Protein AF-A0A972KMA2-F1 (afdb_monomer)

Radius of gyration: 27.12 Å; Cα contacts (8 Å, |Δi|>4): 1066; chains: 1; bounding box: 65×54×78 Å

Sequence (460 aa):
MKRIDVISYFPKLSRDVNIKPRPPWWWFVSDRQYLWPYKYGIQKWPVTVRIRIRDGKPVYLKTPDLAPLTAEIMFQGIFVEISDIEKPDKAFLRFKTFNMRNSQDFSLNYLPDSIQYSPGSTILYLVRLSELPLGKSTLNITIKDSDNKEIGSLPLPITTKKPAYLKVTVRDEKGELTSARVGVYSDGRFNYPPETLPLYPWDHKTAEGLNYDPTWPSKSKRVFYTRGTFKMAIRPGDVLLVIKKGIEYKRRKERFQIKAGETKKYPIQLERYFNLPKEGWYSADDHVHVYRDGKNNEDILEWAKAEDIHFASILQMGDITREYYLQYAWGDKGTYSQGDYFIRSGQENPRTHERGHILMINNARSHWDPSMYYVYEKALDLTHRDGGVNGYAHNGTIFKAERGLAIDAPLGKSDFIEVDANHMKALYDWWNLGFKQTVALGSDYPYAEWFGNRNFFVYV

Solvent-accessible surface area (backbone atoms only — not comparable to full-atom values): 25372 Å² total; per-residue (Å²): 135,83,88,82,82,85,80,80,87,69,83,78,74,76,92,80,69,95,68,74,86,77,72,89,80,76,82,76,80,88,58,99,83,79,84,54,61,35,74,47,27,36,76,63,87,55,68,70,39,43,36,31,46,55,96,74,30,72,42,65,76,52,84,78,82,70,78,69,45,50,19,74,33,49,34,41,66,38,31,40,34,40,24,59,54,95,78,69,92,63,67,48,82,44,82,46,82,47,84,46,62,63,104,67,85,67,88,68,88,89,68,79,82,50,48,80,43,55,90,92,38,34,40,33,31,46,38,36,42,24,46,42,69,75,40,79,49,72,47,66,51,30,31,19,39,82,85,68,45,76,48,43,68,45,81,41,77,43,43,27,37,56,33,14,34,44,35,41,39,34,19,36,75,87,68,46,76,30,31,26,38,36,30,80,44,38,70,26,25,61,54,77,32,89,54,45,39,72,45,71,79,50,101,36,63,48,64,83,84,72,88,47,61,91,85,55,97,50,92,47,62,51,42,37,40,29,75,18,50,43,55,33,62,40,66,52,40,63,35,40,41,35,41,34,36,35,81,49,28,56,66,45,75,46,77,48,76,44,51,66,64,38,72,47,77,45,82,41,72,41,49,63,79,57,63,50,62,85,72,35,30,38,33,29,20,67,31,29,48,38,59,36,78,68,79,55,50,64,57,54,46,44,49,28,51,11,23,55,26,28,34,35,27,32,18,24,35,41,47,72,87,51,77,41,35,56,61,74,41,35,37,77,76,21,44,51,74,62,88,83,31,36,35,32,33,23,29,34,41,50,48,42,76,70,43,10,40,24,39,34,42,51,24,59,56,92,71,81,50,60,94,48,47,88,50,51,67,60,48,38,51,52,25,47,73,48,72,18,50,31,22,31,37,66,30,30,56,48,43,39,12,50,58,31,45,70,53,35,44,84,70,66,53,43,48,28,35,23,36,47,102,90,43,52,62,52,60,52,54,37,46,75,73,70,44,83,58,42,84,42,24,38,14,42,16,80,80,67,32,40,78,50,73,30,55,41,72,47,79,107

Mean predicted aligned error: 10.11 Å

Secondary structure (DSSP, 8-state):
--------------S-----PPPGGGG----TTT--GGGGT--SPPPEEEEEEETTEEEESS---PPPEETT-SBEEEEEEEES-SS-S--EEEEEE-----SS----SSS-SEEE--TT-EEEEEEEE-SPPSEEEEEEEEEE-TTS-EEEEEEEEEEEEPPEEEEEEEE-TTS-B--EEEEEEBSBBPPPPTTBPP-SSSSSSS--SS---TT-S-TT---EEESSEEEEEE-SEEEEEEEE-TTTBPPEEEEEEE-TT-EEEEEEE--BS--SGGGTEEEEEEEE---B-SSSHHHHHHHHHHTT-SEEEEEEEE-SS-EES-BS--GGGG-EEETTEEEEEEEEEEEETTTEEEEEES-SS----GGGTT-HHHHHHHHHHTT-EEEESGGGTGGGHHHHHHHHTTTT---EEE-BTTB-HHHHHHHHTT--PEEE----BTTSS-TTTS-EEEE-

Nearest PDB structures (foldseek):
  6fwv-assembly1_A  TM=4.754E-01  e=7.289E-04  Bacillus anthracis
  4jcm-assembly1_A  TM=2.970E-01  e=2.854E-03  Evansella clarkii
  8p4g-assembly1_A  TM=1.725E-01  e=6.892E-02  Pyrobaculum aerophilum str. IM2
  7kpj-assembly2_F  TM=2.078E-01  e=1.229E+00  Mediterraneibacter gnavus
  6y92-assembly1_H  TM=1.933E-01  e=5.324E+00  Homo sapiens

Foldseek 3Di:
DDDDDDDDDDPPPDPDDPDDDDDDQPPPPPDPPDDDVLLFLAPDAFEEFEWEQDPLAIDTPDQDDGDAAAAQFAKDKYKYKYANDPDDPDEAEDEAEDEDDDPPDDDPPDDPLEDEDEHPHIYIYTYMYGRDDAAKDWDWHFYAYPVRHTSDIDIRIHHHFAFEKEKEFEAEQVRHGFKAKKDKGDRGHGDDFPQFFQDPPDRDSWDRDAPADPPPPGPNPIITMGSGITMTTDHFAWMWMWIDAADQWDIDTDIDGDHTHHYDYYYHYIDGPDDVVVVQKAKEAQAAEAADPPPCQVSVQSVCRNNSHLEYEHAWEDELVDIHSHQNAAAPVQWDDDPSHIYGYWYFPDDALAAAIKTKDRQRDDDDDSVCRVVVLVVLVNSVVSVIAMAGEDLCPGSNNVNNCVPCQVVVSHAAYADDPVRNVSVVVCVVVVRDHDYFHHQNPPPHYDHNPIIDIDGD

pLDDT: mean 82.2, std 20.33, range [21.17, 98.56]

Structure (mmCIF, N/CA/C/O backbone):
data_AF-A0A972KMA2-F1
#
_entry.id   AF-A0A972KMA2-F1
#
loop_
_atom_site.group_PDB
_atom_site.id
_atom_site.type_symbol
_atom_site.label_atom_id
_atom_site.label_alt_id
_atom_site.label_comp_id
_atom_site.label_asym_id
_atom_site.label_entity_id
_atom_site.label_seq_id
_atom_site.pdbx_PDB_ins_code
_atom_site.Cartn_x
_atom_site.Cartn_y
_atom_site.Cartn_z
_atom_site.occupancy
_atom_site.B_iso_or_equiv
_atom_site.auth_seq_id
_atom_site.auth_comp_id
_atom_site.auth_asym_id
_atom_site.auth_atom_id
_atom_site.pdbx_PDB_model_num
ATOM 1 N N . MET A 1 1 ? -19.893 36.586 -30.168 1.00 32.47 1 MET A N 1
ATOM 2 C CA . MET A 1 1 ? -19.210 35.281 -30.015 1.00 32.47 1 MET A CA 1
ATOM 3 C C . MET A 1 1 ? -19.181 34.951 -28.526 1.00 32.47 1 MET A C 1
ATOM 5 O O . MET A 1 1 ? -18.894 35.841 -27.738 1.00 32.47 1 MET A O 1
ATOM 9 N N . LYS A 1 2 ? -19.668 33.765 -28.146 1.00 22.78 2 LYS A N 1
ATOM 10 C CA . LYS A 1 2 ? -20.137 33.409 -26.793 1.00 22.78 2 LYS A CA 1
ATOM 11 C C . LYS A 1 2 ? -18.988 33.204 -25.792 1.00 22.78 2 LYS A C 1
ATOM 13 O O . LYS A 1 2 ? -17.989 32.580 -26.127 1.00 22.78 2 LYS A O 1
ATOM 18 N N . ARG A 1 3 ? -19.192 33.685 -24.558 1.00 21.72 3 ARG A N 1
ATOM 19 C CA . ARG A 1 3 ? -18.451 33.302 -23.343 1.00 21.72 3 ARG A CA 1
ATOM 20 C C . ARG A 1 3 ? -18.611 31.792 -23.128 1.00 21.72 3 ARG A C 1
ATOM 22 O O . ARG A 1 3 ? -19.736 31.299 -23.161 1.00 21.72 3 ARG A O 1
ATOM 29 N N . ILE A 1 4 ? -17.503 31.085 -22.934 1.00 23.50 4 ILE A N 1
ATOM 30 C CA . ILE A 1 4 ? -17.483 29.684 -22.506 1.00 23.50 4 ILE A CA 1
ATOM 31 C C . ILE A 1 4 ? -17.228 29.699 -20.998 1.00 23.50 4 ILE A C 1
ATOM 33 O O . ILE A 1 4 ? -16.155 30.104 -20.554 1.00 23.50 4 ILE A O 1
ATOM 37 N N . ASP A 1 5 ? -18.242 29.311 -20.228 1.00 21.17 5 ASP A N 1
ATOM 38 C CA . ASP A 1 5 ? -18.150 29.100 -18.787 1.00 21.17 5 ASP A CA 1
ATOM 39 C C . ASP A 1 5 ? -17.429 27.774 -18.502 1.00 21.17 5 ASP A C 1
ATOM 41 O O . ASP A 1 5 ? -17.803 26.718 -19.016 1.00 21.17 5 ASP A O 1
ATOM 45 N N . VAL A 1 6 ? -16.392 27.820 -17.663 1.00 23.08 6 VAL A N 1
ATOM 46 C CA . VAL A 1 6 ? -15.700 26.630 -17.153 1.00 23.08 6 VAL A CA 1
ATOM 47 C C . VAL A 1 6 ? -16.529 26.049 -16.006 1.00 23.08 6 VAL A C 1
ATOM 49 O O . VAL A 1 6 ? -16.551 26.582 -14.898 1.00 23.08 6 VAL A O 1
ATOM 52 N N . ILE A 1 7 ? -17.229 24.948 -16.280 1.00 21.59 7 ILE A N 1
ATOM 53 C CA . ILE A 1 7 ? -17.963 24.167 -15.281 1.00 21.59 7 ILE A CA 1
ATOM 54 C C . ILE A 1 7 ? -16.961 23.287 -14.526 1.00 21.59 7 ILE A C 1
ATOM 56 O O . ILE A 1 7 ? -16.463 22.295 -15.054 1.00 21.59 7 ILE A O 1
ATOM 60 N N . SER A 1 8 ? -16.686 23.628 -13.267 1.00 22.64 8 SER A N 1
ATOM 61 C CA . SER A 1 8 ? -16.032 22.727 -12.320 1.00 22.64 8 SER A CA 1
ATOM 62 C C . SER A 1 8 ? -17.039 21.675 -11.839 1.00 22.64 8 SER A C 1
ATOM 64 O O . SER A 1 8 ? -18.054 21.976 -11.208 1.00 22.64 8 SER A O 1
ATOM 66 N N . TYR A 1 9 ? -16.774 20.408 -12.160 1.00 21.67 9 TYR A N 1
ATOM 67 C CA . TYR A 1 9 ? -17.576 19.267 -11.720 1.00 21.67 9 TYR A CA 1
ATOM 68 C C . TYR A 1 9 ? -17.261 18.942 -10.247 1.00 21.67 9 TYR A C 1
ATOM 70 O O . TYR A 1 9 ? -16.491 18.041 -9.930 1.00 21.67 9 TYR A O 1
ATOM 78 N N . PHE A 1 10 ? -17.866 19.680 -9.316 1.00 24.36 10 PHE A N 1
ATOM 79 C CA . PHE A 1 10 ? -18.078 19.181 -7.956 1.00 24.36 10 PHE A CA 1
ATOM 80 C C . PHE A 1 10 ? -19.390 18.387 -7.949 1.00 24.36 10 PHE A C 1
ATOM 82 O O . PHE A 1 10 ? -20.443 18.977 -8.210 1.00 24.36 10 PHE A O 1
ATOM 89 N N . PRO A 1 11 ? -19.399 17.077 -7.638 1.00 26.25 11 PRO A N 1
ATOM 90 C CA . PRO A 1 11 ? -20.655 16.377 -7.432 1.00 26.25 11 PRO A CA 1
ATOM 91 C C . PRO A 1 11 ? -21.371 17.005 -6.231 1.00 26.25 11 PRO A C 1
ATOM 93 O O . PRO A 1 11 ? -20.932 16.896 -5.083 1.00 26.25 11 PRO A O 1
ATOM 96 N N . LYS A 1 12 ? -22.491 17.680 -6.519 1.00 23.27 12 LYS A N 1
ATOM 97 C CA . LYS A 1 12 ? -23.524 18.035 -5.547 1.00 23.27 12 LYS A CA 1
ATOM 98 C C . LYS A 1 12 ? -23.965 16.747 -4.853 1.00 23.27 12 LYS A C 1
ATOM 100 O O . LYS A 1 12 ? -24.784 15.998 -5.375 1.00 23.27 12 LYS A O 1
ATOM 105 N N . LEU A 1 13 ? -23.422 16.495 -3.665 1.00 26.23 13 LEU A N 1
ATOM 106 C CA . LEU A 1 13 ? -24.046 15.603 -2.699 1.00 26.23 13 LEU A CA 1
ATOM 107 C C . LEU A 1 13 ? -25.439 16.166 -2.402 1.00 26.23 13 LEU A C 1
ATOM 109 O O . LEU A 1 13 ? -25.578 17.304 -1.950 1.00 26.23 13 LEU A O 1
ATOM 113 N N . SER A 1 14 ? -26.449 15.365 -2.726 1.00 25.58 14 SER A N 1
ATOM 114 C CA . SER A 1 14 ? -27.862 15.605 -2.466 1.00 25.58 14 SER A CA 1
ATOM 115 C C . SER A 1 14 ? -28.071 16.149 -1.052 1.00 25.58 14 SER A C 1
ATOM 117 O O . SER A 1 14 ? -27.763 15.491 -0.053 1.00 25.58 14 SER A O 1
ATOM 119 N N . ARG A 1 15 ? -28.606 17.369 -0.981 1.00 25.70 15 ARG A N 1
ATOM 120 C CA . ARG A 1 15 ? -29.249 17.912 0.212 1.00 25.70 15 ARG A CA 1
ATOM 121 C C . ARG A 1 15 ? -30.526 17.108 0.439 1.00 25.70 15 ARG A C 1
ATOM 123 O O . ARG A 1 15 ? -31.538 17.499 -0.101 1.00 25.70 15 ARG A O 1
ATOM 130 N N . ASP A 1 16 ? -30.433 15.986 1.146 1.00 23.50 16 ASP A N 1
ATOM 131 C CA . ASP A 1 16 ? -31.574 15.305 1.787 1.00 23.50 16 ASP A CA 1
ATOM 132 C C . ASP A 1 16 ? -31.077 14.267 2.804 1.00 23.50 16 ASP A C 1
ATOM 134 O O . ASP A 1 16 ? -31.491 13.112 2.857 1.00 23.50 16 ASP A O 1
ATOM 138 N N . VAL A 1 17 ? -30.146 14.688 3.659 1.00 23.38 17 VAL A N 1
ATOM 139 C CA . VAL A 1 17 ? -29.932 14.011 4.938 1.00 23.38 17 VAL A CA 1
ATOM 140 C C . VAL A 1 17 ? -30.152 15.059 6.005 1.00 23.38 17 VAL A C 1
ATOM 142 O O . VAL A 1 17 ? -29.395 16.025 6.106 1.00 23.38 17 VAL A O 1
ATOM 145 N N . ASN A 1 18 ? -31.213 14.869 6.780 1.00 23.55 18 ASN A N 1
ATOM 146 C CA . ASN A 1 18 ? -31.561 15.679 7.935 1.00 23.55 18 ASN A CA 1
ATOM 147 C C . ASN A 1 18 ? -30.501 15.445 9.032 1.00 23.55 18 ASN A C 1
ATOM 149 O O . ASN A 1 18 ? -30.676 14.659 9.962 1.00 23.55 18 ASN A O 1
ATOM 153 N N . ILE A 1 19 ? -29.319 16.040 8.853 1.00 25.19 19 ILE A N 1
ATOM 154 C CA . ILE A 1 19 ? -28.221 16.002 9.814 1.00 25.19 19 ILE A CA 1
ATOM 155 C C . ILE A 1 19 ? -28.487 17.137 10.801 1.00 25.19 19 ILE A C 1
ATOM 157 O O . ILE A 1 19 ? -28.354 18.308 10.451 1.00 25.19 19 ILE A O 1
ATOM 161 N N . LYS A 1 20 ? -28.855 16.775 12.037 1.00 27.77 20 LYS A N 1
ATOM 162 C CA . LYS A 1 20 ? -28.908 17.690 13.190 1.00 27.77 20 LYS A CA 1
ATOM 163 C C . LYS A 1 20 ? -27.676 18.617 13.211 1.00 27.77 20 LYS A C 1
ATOM 165 O O . LYS A 1 20 ? -26.584 18.160 12.857 1.00 27.77 20 LYS A O 1
ATOM 170 N N . PRO A 1 21 ? -27.814 19.884 13.643 1.00 27.30 21 PRO A N 1
ATOM 171 C CA . PRO A 1 21 ? -26.730 20.860 13.587 1.00 27.30 21 PRO A CA 1
ATOM 172 C C . PRO A 1 21 ? -25.484 20.331 14.303 1.00 27.30 21 PRO A C 1
ATOM 174 O O . PRO A 1 21 ? -25.545 19.855 15.439 1.00 27.30 21 PRO A O 1
ATOM 177 N N . ARG A 1 22 ? -24.349 20.362 13.598 1.00 36.53 22 ARG A N 1
ATOM 178 C CA . ARG A 1 22 ? -23.050 19.955 14.142 1.00 36.53 22 ARG A CA 1
ATOM 179 C C . ARG A 1 22 ? -22.590 20.996 15.168 1.00 36.53 22 ARG A C 1
ATOM 181 O O . ARG A 1 22 ? -22.762 22.187 14.914 1.00 36.53 22 ARG A O 1
ATOM 188 N N . PRO A 1 23 ? -22.009 20.578 16.303 1.00 37.09 23 PRO A N 1
ATOM 189 C CA . PRO A 1 23 ? -21.672 21.509 17.365 1.00 37.09 23 PRO A CA 1
ATOM 190 C C . PRO A 1 23 ? -20.487 22.435 16.995 1.00 37.09 23 PRO A C 1
ATOM 192 O O . PRO A 1 23 ? -19.620 22.037 16.212 1.00 37.09 23 PRO A O 1
ATOM 195 N N . PRO A 1 24 ? -20.422 23.660 17.560 1.00 32.16 24 PRO A N 1
ATOM 196 C CA . PRO A 1 24 ? -19.585 24.769 17.064 1.00 32.16 24 PRO A CA 1
ATOM 197 C C . PRO A 1 24 ? -18.062 24.608 17.226 1.00 32.16 24 PRO A C 1
ATOM 199 O O . PRO A 1 24 ? -17.296 25.383 16.663 1.00 32.16 24 PRO A O 1
ATOM 202 N N . TRP A 1 25 ? -17.592 23.603 17.966 1.00 43.41 25 TRP A N 1
ATOM 203 C CA . TRP A 1 25 ? -16.174 23.406 18.310 1.00 43.41 25 TRP A CA 1
ATOM 204 C C . TRP A 1 25 ? -15.320 22.767 17.194 1.00 43.41 25 TRP A C 1
ATOM 206 O O . TRP A 1 25 ? -14.135 22.508 17.387 1.00 43.41 25 TRP A O 1
ATOM 216 N N . TRP A 1 26 ? -15.894 22.518 16.013 1.00 35.78 26 TRP A N 1
ATOM 217 C CA . TRP A 1 26 ? -15.247 21.800 14.902 1.00 35.78 26 TRP A CA 1
ATOM 218 C C . TRP A 1 26 ? -14.162 22.583 14.138 1.00 35.78 26 TRP A C 1
ATOM 220 O O . TRP A 1 26 ? -13.423 21.982 13.363 1.00 35.78 26 TRP A O 1
ATOM 230 N N . TRP A 1 27 ? -14.053 23.900 14.329 1.00 30.42 27 TRP A N 1
ATOM 231 C CA . TRP A 1 27 ? -13.229 24.765 13.471 1.00 30.42 27 TRP A CA 1
ATOM 232 C C . TRP A 1 27 ? -11.763 24.945 13.908 1.00 30.42 27 TRP A C 1
ATOM 234 O O . TRP A 1 27 ? -10.979 25.468 13.125 1.00 30.42 27 TRP A O 1
ATOM 244 N N . PHE A 1 28 ? -11.353 24.487 15.098 1.00 32.34 28 PHE A N 1
ATOM 245 C CA . PHE A 1 28 ? -10.064 24.889 15.700 1.00 32.34 28 PHE A CA 1
ATOM 246 C C . PHE A 1 28 ? -9.027 23.773 15.928 1.00 32.34 28 PHE A C 1
ATOM 248 O O . PHE A 1 28 ? -8.130 23.926 16.749 1.00 32.34 28 PHE A O 1
ATOM 255 N N . VAL A 1 29 ? -9.078 22.662 15.185 1.00 34.88 29 VAL A N 1
ATOM 256 C CA . VAL A 1 29 ? -8.007 21.640 15.220 1.00 34.88 29 VAL A CA 1
ATOM 257 C C . VAL A 1 29 ? -7.116 21.786 13.981 1.00 34.88 29 VAL A C 1
ATOM 259 O O . VAL A 1 29 ? -7.120 20.944 13.084 1.00 34.88 29 VAL A O 1
ATOM 262 N N . SER A 1 30 ? -6.382 22.898 13.901 1.00 28.98 30 SER A N 1
ATOM 263 C CA . SER A 1 30 ? -5.338 23.125 12.898 1.00 28.98 30 SER A CA 1
ATOM 264 C C . SER A 1 30 ? -3.979 22.678 13.439 1.00 28.98 30 SER A C 1
ATOM 266 O O . SER A 1 30 ? -3.132 23.498 13.762 1.00 28.98 30 SER A O 1
ATOM 268 N N . ASP A 1 31 ? -3.785 21.364 13.535 1.00 31.36 31 ASP A N 1
ATOM 269 C CA . ASP A 1 31 ? -2.450 20.767 13.504 1.00 31.36 31 ASP A CA 1
ATOM 270 C C . ASP A 1 31 ? -2.550 19.391 12.837 1.00 31.36 31 ASP A C 1
ATOM 272 O O . ASP A 1 31 ? -3.192 18.459 13.333 1.00 31.36 31 ASP A O 1
ATOM 276 N N . ARG A 1 32 ? -2.012 19.302 11.617 1.00 36.03 32 ARG A N 1
ATOM 277 C CA . ARG A 1 32 ? -2.396 18.314 10.590 1.00 36.03 32 ARG A CA 1
ATOM 278 C C . ARG A 1 32 ? -1.996 16.860 10.880 1.00 36.03 32 ARG A C 1
ATOM 280 O O . ARG A 1 32 ? -2.303 16.002 10.059 1.00 36.03 32 ARG A O 1
ATOM 287 N N . GLN A 1 33 ? -1.359 16.538 12.008 1.00 36.53 33 GLN A N 1
ATOM 288 C CA . GLN A 1 33 ? -0.785 15.198 12.213 1.00 36.53 33 GLN A CA 1
ATOM 289 C C . GLN A 1 33 ? -1.433 14.335 13.306 1.00 36.53 33 GLN A C 1
ATOM 291 O O . GLN A 1 33 ? -1.335 13.107 13.221 1.00 36.53 33 GLN A O 1
ATOM 296 N N . TYR A 1 34 ? -2.168 14.898 14.271 1.00 37.00 34 TYR A N 1
ATOM 297 C CA . TYR A 1 34 ? -2.485 14.124 15.481 1.00 37.00 34 TYR A CA 1
ATOM 298 C C . TYR A 1 34 ? -3.952 13.694 15.685 1.00 37.00 34 TYR A C 1
ATOM 300 O O . TYR A 1 34 ? -4.187 12.692 16.360 1.00 37.00 34 TYR A O 1
ATOM 308 N N . LEU A 1 35 ? -4.969 14.352 15.117 1.00 48.91 35 LEU A N 1
ATOM 309 C CA . LEU A 1 35 ? -6.261 14.388 15.831 1.00 48.91 35 LEU A CA 1
ATOM 310 C C . LEU A 1 35 ? -7.518 14.169 14.975 1.00 48.91 35 LEU A C 1
ATOM 312 O O . LEU A 1 35 ? -8.461 14.951 15.042 1.00 48.91 35 LEU A O 1
ATOM 316 N N . TRP A 1 36 ? -7.580 13.084 14.194 1.00 57.16 36 TRP A N 1
ATOM 317 C CA . TRP A 1 36 ? -8.827 12.691 13.517 1.00 57.16 36 TRP A CA 1
ATOM 318 C C . TRP A 1 36 ? -9.355 11.350 14.061 1.00 57.16 36 TRP A C 1
ATOM 320 O O . TRP A 1 36 ? -8.727 10.321 13.818 1.00 57.16 36 TRP A O 1
ATOM 330 N N . PRO A 1 37 ? -10.524 11.305 14.739 1.00 54.78 37 PRO A N 1
ATOM 331 C CA . PRO A 1 37 ? -11.154 10.063 15.222 1.00 54.78 37 PRO A CA 1
ATOM 332 C C . PRO A 1 37 ? -11.322 9.014 14.115 1.00 54.78 37 PRO A C 1
ATOM 334 O O . PRO A 1 37 ? -11.179 7.815 14.342 1.00 54.78 37 PRO A O 1
ATOM 337 N N . TYR A 1 38 ? -11.535 9.479 12.883 1.00 57.91 38 TYR A N 1
ATOM 338 C CA . TYR A 1 38 ? -11.637 8.647 11.687 1.00 57.91 38 TYR A CA 1
ATOM 339 C C . TYR A 1 38 ? -10.332 7.906 11.337 1.00 57.91 38 TYR A C 1
ATOM 341 O O . TYR A 1 38 ? -10.396 6.798 10.803 1.00 57.91 38 TYR A O 1
ATOM 349 N N . LYS A 1 39 ? -9.150 8.450 11.682 1.00 56.03 39 LYS A N 1
ATOM 350 C CA . LYS A 1 39 ? -7.858 7.733 11.582 1.00 56.03 39 LYS A CA 1
ATOM 351 C C . LYS A 1 39 ? -7.852 6.494 12.485 1.00 56.03 39 LYS A C 1
ATOM 353 O O . LYS A 1 39 ? -7.236 5.481 12.165 1.00 56.03 39 LYS A O 1
ATOM 358 N N . TYR A 1 40 ? -8.615 6.543 13.573 1.00 58.62 40 TYR A N 1
ATOM 359 C CA . TYR A 1 40 ? -8.813 5.448 14.520 1.00 58.62 40 TYR A CA 1
ATOM 360 C C . TYR A 1 40 ? -10.076 4.628 14.227 1.00 58.62 40 TYR A C 1
ATOM 362 O O . TYR A 1 40 ? -10.557 3.916 15.101 1.00 58.62 40 TYR A O 1
ATOM 370 N N . GLY A 1 41 ? -10.632 4.730 13.014 1.00 59.38 41 GLY A N 1
ATOM 371 C CA . GLY A 1 41 ? -11.811 3.970 12.598 1.00 59.38 41 GLY A CA 1
ATOM 372 C C . GLY A 1 41 ? -13.105 4.354 13.323 1.00 59.38 41 GLY A C 1
ATOM 373 O O . GLY A 1 41 ? -14.131 3.729 13.092 1.00 59.38 41 GLY A O 1
ATOM 374 N N . ILE A 1 42 ? -13.103 5.392 14.164 1.00 65.50 42 ILE A N 1
ATOM 375 C CA . ILE A 1 42 ? -14.306 5.870 14.854 1.00 65.50 42 ILE A CA 1
ATOM 376 C C . ILE A 1 42 ? -15.204 6.544 13.813 1.00 65.50 42 ILE A C 1
ATOM 378 O O . ILE A 1 42 ? -14.855 7.589 13.258 1.00 65.50 42 ILE A O 1
ATOM 382 N N . GLN A 1 43 ? -16.346 5.923 13.520 1.00 56.91 43 GLN A N 1
ATOM 383 C CA . GLN A 1 43 ? -17.333 6.441 12.568 1.00 56.91 43 GLN A CA 1
ATOM 384 C C . GLN A 1 43 ? -18.496 7.123 13.283 1.00 56.91 43 GLN A C 1
ATOM 386 O O . GLN A 1 43 ? -19.088 8.054 12.734 1.00 56.91 43 GLN A O 1
ATOM 391 N N . LYS A 1 44 ? -18.814 6.671 14.501 1.00 64.62 44 LYS A N 1
ATOM 392 C CA . LYS A 1 44 ? -19.835 7.252 15.372 1.00 64.62 44 LYS A CA 1
ATOM 393 C C . LYS A 1 44 ? -19.135 7.848 16.592 1.00 64.62 44 LYS A C 1
ATOM 395 O O . LYS A 1 44 ? -18.268 7.227 17.195 1.00 64.62 44 LYS A O 1
ATOM 400 N N . TRP A 1 45 ? -19.479 9.087 16.932 1.00 61.44 45 TRP A N 1
ATOM 401 C CA . TRP A 1 45 ? -18.871 9.754 18.081 1.00 61.44 45 TRP A CA 1
ATOM 402 C C . TRP A 1 45 ? -19.267 9.044 19.382 1.00 61.44 45 TRP A C 1
ATOM 404 O O . TRP A 1 45 ? -20.449 8.736 19.557 1.00 61.44 45 TRP A O 1
ATOM 414 N N . PRO A 1 46 ? -18.307 8.775 20.284 1.00 66.31 46 PRO A N 1
ATOM 415 C CA . PRO A 1 46 ? -18.592 8.040 21.501 1.00 66.31 46 PRO A CA 1
ATOM 416 C C . PRO A 1 46 ? -19.375 8.891 22.501 1.00 66.31 46 PRO A C 1
ATOM 418 O O . PRO A 1 46 ? -19.375 10.122 22.441 1.00 66.31 46 PRO A O 1
ATOM 421 N N . VAL A 1 47 ? -20.025 8.213 23.446 1.00 70.44 47 VAL A N 1
ATOM 422 C CA . VAL A 1 47 ? -20.708 8.851 24.576 1.00 70.44 47 VAL A CA 1
ATOM 423 C C . VAL A 1 47 ? -19.705 9.696 25.371 1.00 70.44 47 VAL A C 1
ATOM 425 O O . VAL A 1 47 ? -18.567 9.278 25.602 1.00 70.44 47 VAL A O 1
ATOM 428 N N . THR A 1 48 ? -20.133 10.890 25.784 1.00 82.12 48 THR A N 1
ATOM 429 C CA . THR A 1 48 ? -19.351 11.782 26.644 1.00 82.12 48 THR A CA 1
ATOM 430 C C . THR A 1 48 ? -19.704 11.541 28.106 1.00 82.12 48 THR A C 1
ATOM 432 O O . THR A 1 48 ? -20.808 11.859 28.550 1.00 82.12 48 THR A O 1
ATOM 435 N N . VAL A 1 49 ? -18.748 11.011 28.860 1.00 86.25 49 VAL A N 1
ATOM 436 C CA . VAL A 1 49 ? -18.749 10.986 30.323 1.00 86.25 49 VAL A CA 1
ATOM 437 C C . VAL A 1 49 ? -18.428 12.393 30.809 1.00 86.25 49 VAL A C 1
ATOM 439 O O . VAL A 1 49 ? -17.408 12.959 30.425 1.00 86.25 49 VAL A O 1
ATOM 442 N N . ARG A 1 50 ? -19.303 12.982 31.626 1.00 89.81 50 ARG A N 1
ATOM 443 C CA . ARG A 1 50 ? -19.118 14.344 32.140 1.00 89.81 50 ARG A CA 1
ATOM 444 C C . ARG A 1 50 ? -18.815 14.315 33.625 1.00 89.81 50 ARG A C 1
ATOM 446 O O . ARG A 1 50 ? -19.619 13.820 34.415 1.00 89.81 50 ARG A O 1
ATOM 453 N N . ILE A 1 51 ? -17.675 14.880 33.979 1.00 91.25 51 ILE A N 1
ATOM 454 C CA . ILE A 1 51 ? -17.179 15.024 35.338 1.00 91.25 51 ILE A CA 1
ATOM 455 C C . ILE A 1 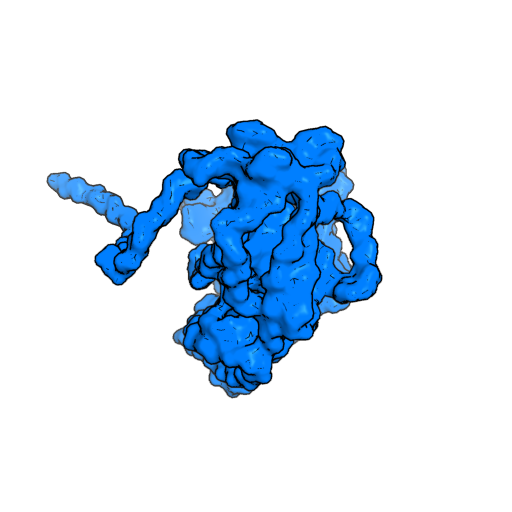51 ? -17.196 16.516 35.678 1.00 91.25 51 ILE A C 1
ATOM 457 O O . ILE A 1 51 ? -16.834 17.366 34.855 1.00 91.25 51 ILE A O 1
ATOM 461 N N . ARG A 1 52 ? -17.670 16.836 36.880 1.00 92.06 52 ARG A N 1
ATOM 462 C CA . ARG A 1 52 ? -17.611 18.172 37.461 1.00 92.06 52 ARG A CA 1
ATOM 463 C C . ARG A 1 52 ? -16.715 18.180 38.684 1.00 92.06 52 ARG A C 1
ATOM 465 O O . ARG A 1 52 ? -16.736 17.220 39.445 1.00 92.06 52 ARG A O 1
ATOM 472 N N . ILE A 1 53 ? -15.950 19.248 38.872 1.00 90.75 53 ILE A N 1
ATOM 473 C CA . ILE A 1 53 ? -15.228 19.479 40.123 1.00 90.75 53 ILE A CA 1
ATOM 474 C C . ILE A 1 53 ? -16.112 20.346 41.018 1.00 90.75 53 ILE A C 1
ATOM 476 O O . ILE A 1 53 ? -16.452 21.466 40.650 1.00 90.75 53 ILE A O 1
ATOM 480 N N . ARG A 1 54 ? -16.525 19.809 42.168 1.00 88.88 54 ARG A N 1
ATOM 481 C CA . ARG A 1 54 ? -17.318 20.509 43.188 1.00 88.88 54 ARG A CA 1
ATOM 482 C C . ARG A 1 54 ? -16.596 20.392 44.520 1.00 88.88 54 ARG A C 1
ATOM 484 O O . ARG A 1 54 ? -16.206 19.291 44.898 1.00 88.88 54 ARG A O 1
ATOM 491 N N . ASP A 1 55 ? -16.359 21.520 45.181 1.00 87.44 55 ASP A N 1
ATOM 492 C CA . ASP A 1 55 ? -15.622 21.588 46.452 1.00 87.44 55 ASP A CA 1
ATOM 493 C C . ASP A 1 55 ? -14.269 20.852 46.402 1.00 87.44 55 ASP A C 1
ATOM 495 O O . ASP A 1 55 ? -13.894 20.103 47.305 1.00 87.44 55 ASP A O 1
ATOM 499 N N . GLY A 1 56 ? -13.553 21.008 45.282 1.00 84.56 56 GLY A N 1
ATOM 500 C CA . GLY A 1 56 ? -12.257 20.365 45.043 1.00 84.56 56 GLY A CA 1
ATOM 501 C C . GLY A 1 56 ? -12.317 18.857 44.773 1.00 84.56 56 GLY A C 1
ATOM 502 O O . GLY A 1 56 ? -11.266 18.234 44.655 1.00 84.56 56 GLY A O 1
ATOM 503 N N . LYS A 1 57 ? -13.509 18.259 44.650 1.00 89.56 57 LYS A N 1
ATOM 504 C CA . LYS A 1 57 ? -13.690 16.822 44.407 1.00 89.56 57 LYS A CA 1
ATOM 505 C C . LYS A 1 57 ? -14.366 16.549 43.064 1.00 89.56 57 LYS A C 1
ATOM 507 O O . LYS A 1 57 ? -15.318 17.243 42.699 1.00 89.56 57 LYS A O 1
ATOM 512 N N . PRO A 1 58 ? -13.926 15.521 42.322 1.00 92.19 58 PRO A N 1
ATOM 513 C CA . PRO A 1 58 ? -14.593 15.123 41.098 1.00 92.19 58 PRO A CA 1
ATOM 514 C C . PRO A 1 58 ? -15.891 14.368 41.394 1.00 92.19 58 PRO A C 1
ATOM 516 O O . PRO A 1 58 ? -15.925 13.450 42.209 1.00 92.19 58 PRO A O 1
ATOM 519 N N . VAL A 1 59 ? -16.955 14.720 40.679 1.00 92.56 59 VAL A N 1
ATOM 520 C CA . VAL A 1 59 ? -18.255 14.044 40.712 1.00 92.56 59 VAL A CA 1
ATOM 521 C C . VAL A 1 59 ? -18.794 13.878 39.297 1.00 92.56 59 VAL A C 1
ATOM 523 O O . VAL A 1 59 ? -18.597 14.734 38.435 1.00 92.56 59 VAL A O 1
ATOM 526 N N . TYR A 1 60 ? -19.501 12.785 39.025 1.00 91.75 60 TYR A N 1
ATOM 527 C CA . TYR A 1 60 ? -20.202 12.660 37.750 1.00 91.75 60 TYR A CA 1
ATOM 528 C C . TYR A 1 60 ? -21.376 13.637 37.692 1.00 91.75 60 TYR A C 1
ATOM 530 O O . TYR A 1 60 ? -22.198 13.678 38.603 1.00 91.75 60 TYR A O 1
ATOM 538 N N . LEU A 1 61 ? -21.499 14.377 36.587 1.00 87.56 61 LEU A N 1
ATOM 539 C CA . LEU A 1 61 ? -22.674 15.221 36.345 1.00 87.56 61 LEU A CA 1
ATOM 540 C C . LEU A 1 61 ? -23.945 14.369 36.193 1.00 87.56 61 LEU A C 1
ATOM 542 O O . LEU A 1 61 ? -25.033 14.764 36.599 1.00 87.56 61 LEU A O 1
ATOM 546 N N . LYS A 1 62 ? -23.792 13.190 35.587 1.00 86.69 62 LYS A N 1
ATOM 547 C CA . LYS A 1 62 ? -24.796 12.130 35.497 1.00 86.69 62 LYS A CA 1
ATOM 548 C C . LYS A 1 62 ? -24.066 10.795 35.526 1.00 86.69 62 LYS A C 1
ATOM 550 O O . LYS A 1 62 ? -22.997 10.691 34.923 1.00 86.69 62 LYS A O 1
ATOM 555 N N . THR A 1 63 ? -24.657 9.786 36.164 1.00 83.38 63 THR A N 1
ATOM 556 C CA . THR A 1 63 ? -24.149 8.411 36.124 1.00 83.38 63 THR A CA 1
ATOM 557 C C . THR A 1 63 ? -23.827 8.008 34.681 1.00 83.38 63 THR A C 1
ATOM 559 O O . THR A 1 63 ? -24.704 8.131 33.817 1.00 83.38 63 THR A O 1
ATOM 562 N N . PRO A 1 64 ? -22.588 7.570 34.394 1.00 83.38 64 PRO A N 1
ATOM 563 C CA . PRO A 1 64 ? -22.205 7.156 33.054 1.00 83.38 64 PRO A CA 1
ATOM 564 C C . PRO A 1 64 ? -23.053 5.972 32.586 1.00 83.38 64 PRO A C 1
ATOM 566 O O . PRO A 1 64 ? -23.099 4.940 33.249 1.00 83.38 64 PRO A O 1
ATOM 569 N N . ASP A 1 65 ? -23.691 6.118 31.428 1.00 80.38 65 ASP A N 1
ATOM 570 C CA . ASP A 1 65 ? -24.410 5.042 30.742 1.00 80.38 65 ASP A CA 1
ATOM 571 C C . ASP A 1 65 ? -23.719 4.786 29.402 1.00 80.38 65 ASP A C 1
ATOM 573 O O . ASP A 1 65 ? -23.985 5.434 28.385 1.00 80.38 65 ASP A O 1
ATOM 577 N N . LEU A 1 66 ? -22.704 3.924 29.445 1.00 80.06 66 LEU A N 1
ATOM 578 C CA . LEU A 1 66 ? -21.895 3.593 28.283 1.00 80.06 66 LEU A CA 1
ATOM 579 C C . LEU A 1 66 ? -22.521 2.426 27.530 1.00 80.06 66 LEU A C 1
ATOM 581 O O . LEU A 1 66 ? -22.736 1.347 28.084 1.00 80.06 66 LEU A O 1
ATOM 585 N N . ALA A 1 67 ? -22.718 2.611 26.224 1.00 78.94 67 ALA A N 1
ATOM 586 C CA . ALA A 1 67 ? -23.021 1.494 25.344 1.00 78.94 67 ALA A CA 1
ATOM 587 C C . ALA A 1 67 ? -21.916 0.423 25.463 1.00 78.94 67 ALA A C 1
ATOM 589 O O . ALA A 1 67 ? -20.736 0.783 25.537 1.00 78.94 67 ALA A O 1
ATOM 590 N N . PRO A 1 68 ? -22.260 -0.879 25.436 1.00 82.31 68 PRO A N 1
ATOM 591 C CA . PRO A 1 68 ? -21.265 -1.929 25.572 1.00 82.31 68 PRO A CA 1
ATOM 592 C C . PRO A 1 68 ? -20.145 -1.812 24.531 1.00 82.31 68 PRO A C 1
ATOM 594 O O . PRO A 1 68 ? -20.401 -1.706 23.325 1.00 82.31 68 PRO A O 1
ATOM 597 N N . LEU A 1 69 ? -18.904 -1.855 25.009 1.00 84.25 69 LEU A N 1
ATOM 598 C CA . LEU A 1 69 ? -17.705 -1.941 24.182 1.00 84.25 69 LEU A CA 1
ATOM 599 C C . LEU A 1 69 ? -17.531 -3.376 23.668 1.00 84.25 69 LEU A C 1
ATOM 601 O O . LEU A 1 69 ? -18.322 -4.272 23.964 1.00 84.25 69 LEU A O 1
ATOM 605 N N . THR A 1 70 ? -16.502 -3.614 22.867 1.00 85.25 70 THR A N 1
ATOM 606 C CA . THR A 1 70 ? -16.204 -4.942 22.313 1.00 85.25 70 THR A CA 1
ATOM 607 C C . THR A 1 70 ? -14.839 -5.420 22.782 1.00 85.25 70 THR A C 1
ATOM 609 O O . THR A 1 70 ? -13.871 -4.667 22.711 1.00 85.25 70 THR A O 1
ATOM 612 N N . ALA A 1 71 ? -14.765 -6.653 23.275 1.00 81.69 71 ALA A N 1
ATOM 613 C CA . ALA A 1 71 ? -13.500 -7.270 23.659 1.00 81.69 71 ALA A CA 1
ATOM 614 C C . ALA A 1 71 ? -12.593 -7.492 22.432 1.00 81.69 71 ALA A C 1
ATOM 616 O O . ALA A 1 71 ? -13.084 -7.546 21.304 1.00 81.69 71 ALA A O 1
ATOM 617 N N . GLU A 1 72 ? -11.279 -7.615 22.647 1.00 75.50 72 GLU A N 1
ATOM 618 C CA . GLU A 1 72 ? -10.276 -7.968 21.612 1.00 75.50 72 GLU A CA 1
ATOM 619 C C . GLU A 1 72 ? -10.130 -6.969 20.441 1.00 75.50 72 GLU A C 1
ATOM 621 O O . GLU A 1 72 ? -9.375 -7.200 19.493 1.00 75.50 72 GLU A O 1
ATOM 626 N N . ILE A 1 73 ? -10.824 -5.830 20.489 1.00 76.50 73 ILE A N 1
ATOM 627 C CA . ILE A 1 73 ? -10.676 -4.769 19.494 1.00 76.50 73 ILE A CA 1
ATOM 628 C C . ILE A 1 73 ? -9.439 -3.941 19.826 1.00 76.50 73 ILE A C 1
ATOM 630 O O . ILE A 1 73 ? -9.234 -3.535 20.971 1.00 76.50 73 ILE A O 1
ATOM 634 N N . MET A 1 74 ? -8.645 -3.669 18.789 1.00 72.44 74 MET A N 1
ATOM 635 C CA . MET A 1 74 ? -7.386 -2.943 18.898 1.00 72.44 74 MET A CA 1
ATOM 636 C C . MET A 1 74 ? -7.596 -1.593 19.582 1.00 72.44 74 MET A C 1
ATOM 638 O O . MET A 1 74 ? -6.934 -1.334 20.573 1.00 72.44 74 MET A O 1
ATOM 642 N N . PHE A 1 75 ? -8.533 -0.759 19.104 1.00 73.50 75 PHE A N 1
ATOM 643 C CA . PHE A 1 75 ? -8.844 0.519 19.752 1.00 73.50 75 PHE A CA 1
ATOM 644 C C . PHE A 1 75 ? -10.321 0.918 19.664 1.00 73.50 75 PHE A C 1
ATOM 646 O O . PHE A 1 75 ? -10.944 0.854 18.601 1.00 73.50 75 PHE A O 1
ATOM 653 N N . GLN A 1 76 ? -10.844 1.413 20.784 1.00 76.88 76 GLN A N 1
ATOM 654 C CA . GLN A 1 76 ? -12.156 2.045 20.951 1.00 76.88 76 GLN A CA 1
ATOM 655 C C . GLN A 1 76 ? -11.994 3.357 21.735 1.00 76.88 76 GLN A C 1
ATOM 657 O O . GLN A 1 76 ? -10.969 3.563 22.382 1.00 76.88 76 GLN A O 1
ATOM 662 N N . GLY A 1 77 ? -12.965 4.269 21.646 1.00 75.69 77 GLY A N 1
ATOM 663 C CA . GLY A 1 77 ? -12.872 5.597 22.260 1.00 75.69 77 GLY A CA 1
ATOM 664 C C . GLY A 1 77 ? -14.043 5.913 23.183 1.00 75.69 77 GLY A C 1
ATOM 665 O O . GLY A 1 77 ? -15.172 5.531 22.886 1.00 75.69 77 GLY A O 1
ATOM 666 N N . ILE A 1 78 ? -13.778 6.655 24.258 1.00 78.19 78 ILE A N 1
ATOM 667 C CA . ILE A 1 78 ? -14.775 7.326 25.105 1.00 78.19 78 ILE A CA 1
ATOM 668 C C . ILE A 1 78 ? -14.358 8.787 25.249 1.00 78.19 78 ILE A C 1
ATOM 670 O O . ILE A 1 78 ? -13.166 9.085 25.305 1.00 78.19 78 ILE A O 1
ATOM 674 N N . PHE A 1 79 ? -15.318 9.707 25.313 1.00 80.75 79 PHE A N 1
ATOM 675 C CA . PHE A 1 79 ? -15.013 11.079 25.699 1.00 80.75 79 PHE A CA 1
ATOM 676 C C . PHE A 1 79 ? -15.192 11.288 27.194 1.00 80.75 79 PHE A C 1
ATOM 678 O O . PHE A 1 79 ? -16.225 10.913 27.739 1.00 80.75 79 PHE A O 1
ATOM 685 N N . VAL A 1 80 ? -14.228 11.943 27.833 1.00 83.19 80 VAL A N 1
ATOM 686 C CA . VAL A 1 80 ? -14.332 12.402 29.219 1.00 83.19 80 VAL A CA 1
ATOM 687 C C . VAL A 1 80 ? -14.207 13.920 29.235 1.00 83.19 80 VAL A C 1
ATOM 689 O O . VAL A 1 80 ? -13.148 14.465 28.954 1.00 83.19 80 VAL A O 1
ATOM 692 N N . GLU A 1 81 ? -15.302 14.611 29.517 1.00 86.81 81 GLU A N 1
ATOM 693 C CA . GLU A 1 81 ? -15.323 16.057 29.737 1.00 86.81 81 GLU A CA 1
ATOM 694 C C . GLU A 1 81 ? -15.141 16.323 31.230 1.00 86.81 81 GLU A C 1
ATOM 696 O O . GLU A 1 81 ? -15.912 15.811 32.040 1.00 86.81 81 GLU A O 1
ATOM 701 N N . ILE A 1 82 ? -14.155 17.137 31.590 1.00 88.19 82 ILE A N 1
ATOM 702 C CA . ILE A 1 82 ? -13.918 17.597 32.956 1.00 88.19 82 ILE A CA 1
ATOM 703 C C . ILE A 1 82 ? -14.039 19.117 33.012 1.00 88.19 82 ILE A C 1
ATOM 705 O O . ILE A 1 82 ? -13.533 19.810 32.130 1.00 88.19 82 ILE A O 1
ATOM 709 N N . SER A 1 83 ? -14.753 19.630 34.012 1.00 88.56 83 SER A N 1
ATOM 710 C CA . SER A 1 83 ? -14.997 21.067 34.177 1.00 88.56 83 SER A CA 1
ATOM 711 C C . SER A 1 83 ? -15.346 21.406 35.623 1.00 88.56 83 SER A C 1
ATOM 713 O O . SER A 1 83 ? -16.041 20.637 36.276 1.00 88.56 83 SER A O 1
ATOM 715 N N . ASP A 1 84 ? -14.936 22.558 36.127 1.00 87.19 84 ASP A N 1
ATOM 716 C CA . ASP A 1 84 ? -15.505 23.188 37.329 1.00 87.19 84 ASP A CA 1
ATOM 717 C C . ASP A 1 84 ? -16.603 24.208 36.997 1.00 87.19 84 ASP A C 1
ATOM 719 O O . ASP A 1 84 ? -17.273 24.731 37.883 1.00 87.19 84 ASP A O 1
ATOM 723 N N . ILE A 1 85 ? -16.842 24.447 35.707 1.00 85.06 85 ILE A N 1
ATOM 724 C CA . ILE A 1 85 ? -17.846 25.378 35.207 1.00 85.06 85 ILE A CA 1
ATOM 725 C C . ILE A 1 85 ? -19.172 24.632 35.025 1.00 85.06 85 ILE A C 1
ATOM 727 O O . ILE A 1 85 ? -19.264 23.599 34.353 1.00 85.06 85 ILE A O 1
ATOM 731 N N . GLU A 1 86 ? -20.244 25.171 35.601 1.00 77.94 86 GLU A N 1
ATOM 732 C CA . GLU A 1 86 ? -21.560 24.528 35.567 1.00 77.94 86 GLU A CA 1
ATOM 733 C C . GLU A 1 86 ? -22.144 24.467 34.143 1.00 77.94 86 GLU A C 1
ATOM 735 O O . GLU A 1 86 ? -22.703 23.445 33.735 1.00 77.94 86 GLU A O 1
ATOM 740 N N . LYS A 1 87 ? -21.930 25.526 33.351 1.00 78.44 87 LYS A N 1
ATOM 741 C CA . LYS A 1 87 ? -22.331 25.637 31.940 1.00 78.44 87 LYS A CA 1
ATOM 742 C C . LYS A 1 87 ? -21.154 26.131 31.092 1.00 78.44 87 LYS A C 1
ATOM 744 O O . LYS A 1 87 ? -20.999 27.334 30.916 1.00 78.44 87 LYS A O 1
ATOM 749 N N . PRO A 1 88 ? -20.283 25.232 30.618 1.00 73.88 88 PRO A N 1
ATOM 750 C CA . PRO A 1 88 ? -19.109 25.640 29.865 1.00 73.88 88 PRO A CA 1
ATOM 751 C C . PRO A 1 88 ? -19.462 26.020 28.424 1.00 73.88 88 PRO A C 1
ATOM 753 O O . PRO A 1 88 ? -20.050 25.223 27.694 1.00 73.88 88 PRO A O 1
ATOM 756 N N . ASP A 1 89 ? -19.031 27.205 27.993 1.00 69.12 89 ASP A N 1
ATOM 757 C CA . ASP A 1 89 ? -19.250 27.690 26.622 1.00 69.12 89 ASP A CA 1
ATOM 758 C C . ASP A 1 89 ? -18.168 27.206 25.637 1.00 69.12 89 ASP A C 1
ATOM 760 O O . ASP A 1 89 ? -18.368 27.207 24.419 1.00 69.12 89 ASP A O 1
ATOM 764 N N . LYS A 1 90 ? -16.999 26.789 26.148 1.00 67.25 90 LYS A N 1
ATOM 765 C CA . LYS A 1 90 ? -15.840 26.318 25.369 1.00 67.25 90 LYS A CA 1
ATOM 766 C C . LYS A 1 90 ? -15.103 25.204 26.115 1.00 67.25 90 LYS A C 1
ATOM 768 O O . LYS A 1 90 ? -15.016 25.244 27.337 1.00 67.25 90 LYS A O 1
ATOM 773 N N . ALA A 1 91 ? -14.538 24.245 25.377 1.00 63.03 91 ALA A N 1
ATOM 774 C CA . ALA A 1 91 ? -13.724 23.156 25.918 1.00 63.03 91 ALA A CA 1
ATOM 775 C C . ALA A 1 91 ? -12.415 22.990 25.132 1.00 63.03 91 ALA A C 1
ATOM 777 O O . ALA A 1 91 ? -12.419 23.018 23.900 1.00 63.03 91 ALA A O 1
ATOM 778 N N . PHE A 1 92 ? -11.306 22.769 25.836 1.00 63.06 92 PHE A N 1
ATOM 779 C CA . PHE A 1 92 ? -10.015 22.426 25.246 1.00 63.06 92 PHE A CA 1
ATOM 780 C C . PHE A 1 92 ? -9.940 20.922 24.994 1.00 63.06 92 PHE A C 1
ATOM 782 O O . PHE A 1 92 ? -10.083 20.120 25.914 1.00 63.06 92 PHE A O 1
ATOM 789 N N . LEU A 1 93 ? -9.692 20.519 23.750 1.00 61.69 93 LEU A N 1
ATOM 790 C CA . LEU A 1 93 ? -9.571 19.108 23.400 1.00 61.69 93 LEU A CA 1
ATOM 791 C C . LEU A 1 93 ? -8.151 18.601 23.710 1.00 61.69 93 LEU A C 1
ATOM 793 O O . LEU A 1 93 ? -7.154 19.145 23.230 1.00 61.69 93 LEU A O 1
ATOM 797 N N . ARG A 1 94 ? -8.061 17.543 24.515 1.00 64.38 94 ARG A N 1
ATOM 798 C CA . ARG A 1 94 ? -6.842 16.795 24.833 1.00 64.38 94 ARG A CA 1
ATOM 799 C C . ARG A 1 94 ? -7.025 15.342 24.406 1.00 64.38 94 ARG A C 1
ATOM 801 O O . ARG A 1 94 ? -8.108 14.770 24.493 1.00 64.38 94 ARG A O 1
ATOM 808 N N . PHE A 1 95 ? -5.955 14.724 23.930 1.00 58.59 95 PHE A N 1
ATOM 809 C CA . PHE A 1 95 ? -5.978 13.331 23.496 1.00 58.59 95 PHE A CA 1
ATOM 810 C C . PHE A 1 95 ? -5.084 12.532 24.416 1.00 58.59 95 PHE A C 1
ATOM 812 O O . PHE A 1 95 ? -3.911 12.865 24.572 1.00 58.59 95 PHE A O 1
ATOM 819 N N . LYS A 1 96 ? -5.647 11.503 25.053 1.00 57.69 96 LYS A N 1
ATOM 820 C CA . LYS A 1 96 ? -4.913 10.710 26.031 1.00 57.69 96 LYS A CA 1
ATOM 821 C C . LYS A 1 96 ? -5.195 9.226 25.845 1.00 57.69 96 LYS A C 1
ATOM 823 O O . LYS A 1 96 ? -6.341 8.791 25.761 1.00 57.69 96 LYS A O 1
ATOM 828 N N . THR A 1 97 ? -4.123 8.452 25.727 1.00 51.97 97 THR A N 1
ATOM 829 C CA . THR A 1 97 ? -4.206 7.004 25.527 1.00 51.97 97 THR A CA 1
ATOM 830 C C . THR A 1 97 ? -4.142 6.300 26.871 1.00 51.97 97 THR A C 1
ATOM 832 O O . THR A 1 97 ? -3.268 6.617 27.668 1.00 51.97 97 THR A O 1
ATOM 835 N N . PHE A 1 98 ? -5.041 5.340 27.085 1.00 53.41 98 PHE A N 1
ATOM 836 C CA . PHE A 1 98 ? -5.009 4.429 28.222 1.00 53.41 98 PHE A CA 1
ATOM 837 C C . PHE A 1 98 ? -4.946 3.006 27.656 1.00 53.41 98 PHE A C 1
ATOM 839 O O . PHE A 1 98 ? -5.855 2.560 26.958 1.00 53.41 98 PHE A O 1
ATOM 846 N N . ASN A 1 99 ? -3.832 2.309 27.865 1.00 50.75 99 ASN A N 1
ATOM 847 C CA . ASN A 1 99 ? -3.662 0.949 27.362 1.00 50.75 99 ASN A CA 1
ATOM 848 C C . ASN A 1 99 ? -3.933 -0.030 28.505 1.00 50.75 99 ASN A C 1
ATOM 850 O O . ASN A 1 99 ? -3.229 0.003 29.506 1.00 50.75 99 ASN A O 1
ATOM 854 N N . MET A 1 100 ? -4.954 -0.874 28.372 1.00 53.44 100 MET A N 1
ATOM 855 C CA . MET A 1 100 ? -5.307 -1.856 29.394 1.00 53.44 100 MET A CA 1
ATOM 856 C C . MET A 1 100 ? -5.155 -3.269 28.837 1.00 53.44 100 MET A C 1
ATOM 858 O O . MET A 1 100 ? -6.053 -3.785 28.183 1.00 53.44 100 MET A O 1
ATOM 862 N N . ARG A 1 101 ? -4.017 -3.902 29.129 1.00 47.62 101 ARG A N 1
ATOM 863 C CA . ARG A 1 101 ? -3.795 -5.340 28.934 1.00 47.62 101 ARG A CA 1
ATOM 864 C C . ARG A 1 101 ? -3.997 -6.041 30.268 1.00 47.62 101 ARG A C 1
ATOM 866 O O . ARG A 1 101 ? -3.230 -5.759 31.172 1.00 47.62 101 ARG A O 1
ATOM 873 N N . ASN A 1 102 ? -4.964 -6.958 30.360 1.00 42.78 102 ASN A N 1
ATOM 874 C CA . ASN A 1 102 ? -5.252 -7.787 31.543 1.00 42.78 102 ASN A CA 1
ATOM 875 C C . ASN A 1 102 ? -5.543 -7.010 32.844 1.00 42.78 102 ASN A C 1
ATOM 877 O O . ASN A 1 102 ? -4.721 -6.286 33.384 1.00 42.78 102 ASN A O 1
ATOM 881 N N . SER A 1 103 ? -6.705 -7.248 33.450 1.00 45.84 103 SER A N 1
ATOM 882 C CA . SER A 1 103 ? -7.045 -6.754 34.792 1.00 45.84 103 SER A CA 1
ATOM 883 C C . SER A 1 103 ? -6.297 -7.474 35.931 1.00 45.84 103 SER A C 1
ATOM 885 O O . SER A 1 103 ? -6.866 -7.654 37.003 1.00 45.84 103 SER A O 1
ATOM 887 N N . GLN A 1 104 ? -5.055 -7.903 35.704 1.00 39.12 104 GLN A N 1
ATOM 888 C CA . GLN A 1 104 ? -4.094 -8.317 36.728 1.00 39.12 104 GLN A CA 1
ATOM 889 C C . GLN A 1 104 ? -2.701 -7.934 36.211 1.00 39.12 104 GLN A C 1
ATOM 891 O O . GLN A 1 104 ? -2.151 -8.636 35.371 1.00 39.12 104 GLN A O 1
ATOM 896 N N . ASP A 1 105 ? -2.230 -6.763 36.644 1.00 43.62 105 ASP A N 1
ATOM 897 C CA . ASP A 1 105 ? -0.891 -6.185 36.467 1.00 43.62 105 ASP A CA 1
ATOM 898 C C . ASP A 1 105 ? -0.180 -6.366 35.120 1.00 43.62 105 ASP A C 1
ATOM 900 O O . ASP A 1 105 ? 0.451 -7.387 34.877 1.00 43.62 105 ASP A O 1
ATOM 904 N N . PHE A 1 106 ? -0.106 -5.288 34.330 1.00 36.22 106 PHE A N 1
ATOM 905 C CA . PHE A 1 106 ? 1.105 -4.976 33.565 1.00 36.22 106 PHE A CA 1
ATOM 906 C C . PHE A 1 106 ? 1.343 -3.465 33.514 1.00 36.22 106 PHE A C 1
ATOM 908 O O . PHE A 1 106 ? 0.587 -2.699 32.917 1.00 36.22 106 PHE A O 1
ATOM 915 N N . SER A 1 107 ? 2.448 -3.064 34.135 1.00 31.16 107 SER A N 1
ATOM 916 C CA . SER A 1 107 ? 3.084 -1.765 34.006 1.00 31.16 107 SER A CA 1
ATOM 917 C C . SER A 1 107 ? 3.603 -1.574 32.579 1.00 31.16 107 SER A C 1
ATOM 919 O O . SER A 1 107 ? 4.544 -2.227 32.134 1.00 31.16 107 SER A O 1
ATOM 921 N N . LEU A 1 108 ? 3.024 -0.615 31.860 1.00 28.97 108 LEU A N 1
ATOM 922 C CA . LEU A 1 108 ? 3.776 0.133 30.862 1.00 28.97 108 LEU A CA 1
ATOM 923 C C . LEU A 1 108 ? 4.108 1.480 31.493 1.00 28.97 108 LEU A C 1
ATOM 925 O O . LEU A 1 108 ? 3.329 2.429 31.456 1.00 28.97 108 LEU A O 1
ATOM 929 N N . ASN A 1 109 ? 5.287 1.518 32.117 1.00 32.28 109 ASN A N 1
ATOM 930 C CA . ASN A 1 109 ? 5.983 2.757 32.428 1.00 32.28 109 ASN A CA 1
ATOM 931 C C . ASN A 1 109 ? 5.926 3.662 31.188 1.00 32.28 109 ASN A C 1
ATOM 933 O O . ASN A 1 109 ? 6.183 3.185 30.085 1.00 32.28 109 ASN A O 1
ATOM 937 N N . TYR A 1 110 ? 5.602 4.939 31.396 1.00 32.59 110 TYR A N 1
ATOM 938 C CA . TYR A 1 110 ? 5.309 5.976 30.394 1.00 32.59 110 TYR A CA 1
ATOM 939 C C . TYR A 1 110 ? 3.853 6.085 29.938 1.00 32.59 110 TYR A C 1
ATOM 941 O O . TYR A 1 110 ? 3.570 5.939 28.757 1.00 32.59 110 TYR A O 1
ATOM 949 N N . LEU A 1 111 ? 2.949 6.458 30.849 1.00 40.28 111 LEU A N 1
ATOM 950 C CA . LEU A 1 111 ? 1.909 7.489 30.664 1.00 40.28 111 LEU A CA 1
ATOM 951 C C . LEU A 1 111 ? 1.229 7.701 32.033 1.00 40.28 111 LEU A C 1
ATOM 953 O O . LEU A 1 111 ? 0.942 6.720 32.708 1.00 40.28 111 LEU A O 1
ATOM 957 N N . PRO A 1 112 ? 0.968 8.933 32.511 1.00 47.97 112 PRO A N 1
ATOM 958 C CA . PRO A 1 112 ? 0.274 9.083 33.783 1.00 47.97 112 PRO A CA 1
ATOM 959 C C . PRO A 1 112 ? -1.189 8.674 33.587 1.00 47.97 112 PRO A C 1
ATOM 961 O O . PRO A 1 112 ? -1.896 9.363 32.850 1.00 47.97 112 PRO A O 1
ATOM 964 N N . ASP A 1 113 ? -1.650 7.626 34.279 1.00 59.69 113 ASP A N 1
ATOM 965 C CA . ASP A 1 113 ? -3.034 7.094 34.305 1.00 59.69 113 ASP A CA 1
ATOM 966 C C . ASP A 1 113 ? -4.084 8.072 34.876 1.00 59.69 113 ASP A C 1
ATOM 968 O O . ASP A 1 113 ? -5.155 7.694 35.340 1.00 59.69 113 ASP A O 1
ATOM 972 N N . SER A 1 114 ? -3.789 9.368 34.854 1.00 69.38 114 SER A N 1
ATOM 973 C CA . SER A 1 114 ? -4.606 10.424 35.437 1.00 69.38 114 SER A CA 1
ATOM 974 C C . SER A 1 114 ? -4.993 11.471 34.411 1.00 69.38 114 SER A C 1
ATOM 976 O O . SER A 1 114 ? -4.210 11.851 33.547 1.00 69.38 114 SER A O 1
ATOM 978 N N . ILE A 1 115 ? -6.206 11.980 34.500 1.00 77.75 115 ILE A N 1
ATOM 979 C CA . ILE A 1 115 ? -6.673 13.102 33.699 1.00 77.75 115 ILE A CA 1
ATOM 980 C C . ILE A 1 115 ? -6.299 14.394 34.430 1.00 77.75 115 ILE A C 1
ATOM 982 O O . ILE A 1 115 ? -6.540 14.508 35.629 1.00 77.75 115 ILE A O 1
ATOM 986 N N . GLN A 1 116 ? -5.691 15.353 33.727 1.00 81.00 116 GLN A N 1
ATOM 987 C CA . GLN A 1 116 ? -5.362 16.647 34.325 1.00 81.00 116 GLN A CA 1
ATOM 988 C C . GLN A 1 116 ? -6.570 17.581 34.306 1.00 81.00 116 GLN A C 1
ATOM 990 O O . GLN A 1 116 ? -7.331 17.634 33.333 1.00 81.00 116 GLN A O 1
ATOM 995 N N . TYR A 1 117 ? -6.701 18.341 35.378 1.00 83.19 117 TYR A N 1
ATOM 996 C CA . TYR A 1 117 ? -7.685 19.388 35.562 1.00 83.19 117 TYR A CA 1
ATOM 997 C C . TYR A 1 117 ? -6.974 20.709 35.854 1.00 83.19 117 TYR A C 1
ATOM 999 O O . TYR A 1 117 ? -5.978 20.751 36.575 1.00 83.19 117 TYR A O 1
ATOM 1007 N N . SER A 1 118 ? -7.506 21.793 35.297 1.00 82.44 118 SER A N 1
ATOM 1008 C CA . SER A 1 118 ? -7.072 23.154 35.603 1.00 82.44 118 SER A CA 1
ATOM 1009 C C . SER A 1 118 ? -8.298 23.980 35.997 1.00 82.44 118 SER A C 1
ATOM 1011 O O . SER A 1 118 ? -9.291 23.931 35.262 1.00 82.44 118 SER A O 1
ATOM 1013 N N . PRO A 1 119 ? -8.259 24.725 37.115 1.00 82.56 119 PRO A N 1
ATOM 1014 C CA . PRO A 1 119 ? -9.363 25.591 37.520 1.00 82.56 119 PRO A CA 1
ATOM 1015 C C . PRO A 1 119 ? -9.776 26.592 36.438 1.00 82.56 119 PRO A C 1
ATOM 1017 O O . PRO A 1 119 ? -8.935 27.090 35.687 1.00 82.56 119 PRO A O 1
ATOM 1020 N N . GLY A 1 120 ? -11.074 26.877 36.352 1.00 83.69 120 GLY A N 1
ATOM 1021 C CA . GLY A 1 120 ? -11.664 27.784 35.368 1.00 83.69 120 GLY A CA 1
ATOM 1022 C C . GLY A 1 120 ? -11.612 27.265 33.931 1.00 83.69 120 GLY A C 1
ATOM 1023 O O . GLY A 1 120 ? -11.699 28.053 32.986 1.00 83.69 120 GLY A O 1
ATOM 1024 N N . SER A 1 121 ? -11.442 25.956 33.732 1.00 81.31 121 SER A N 1
ATOM 1025 C CA . SER A 1 121 ? -11.293 25.367 32.403 1.00 81.31 121 SER A CA 1
ATOM 1026 C C . SER A 1 121 ? -12.215 24.174 32.193 1.00 81.31 121 SER A C 1
ATOM 1028 O O . SER A 1 121 ? -12.574 23.439 33.109 1.00 81.31 121 SER A O 1
ATOM 1030 N N . THR A 1 122 ? -12.588 23.964 30.932 1.00 83.38 122 THR A N 1
ATOM 1031 C CA . THR A 1 122 ? -13.227 22.721 30.501 1.00 83.38 122 THR A CA 1
ATOM 1032 C C . THR A 1 122 ? -12.285 21.999 29.570 1.00 83.38 122 THR A C 1
ATOM 1034 O O . THR A 1 122 ? -11.835 22.573 28.577 1.00 83.38 122 THR A O 1
ATOM 1037 N N . ILE A 1 123 ? -12.001 20.740 29.874 1.00 81.62 123 ILE A N 1
ATOM 1038 C CA . ILE A 1 123 ? -11.103 19.913 29.079 1.00 81.62 123 ILE A CA 1
ATOM 1039 C C . ILE A 1 123 ? -11.871 18.679 28.622 1.00 81.62 123 ILE A C 1
ATOM 1041 O O . ILE A 1 123 ? -12.513 17.993 29.413 1.00 81.62 123 ILE A O 1
ATOM 1045 N N . LEU A 1 124 ? -11.820 18.398 27.326 1.00 79.12 124 LEU A N 1
ATOM 1046 C CA . LEU A 1 124 ? -12.412 17.214 26.723 1.00 79.12 124 LEU A CA 1
ATOM 1047 C C . LEU A 1 124 ? -11.296 16.233 26.377 1.00 79.12 124 LEU A C 1
ATOM 1049 O O . LEU A 1 124 ? -10.430 16.545 25.568 1.00 79.12 124 LEU A O 1
ATOM 1053 N N . TYR A 1 125 ? -11.328 15.044 26.963 1.00 77.56 125 TYR A N 1
ATOM 1054 C CA . TYR A 1 125 ? -10.366 13.977 26.727 1.00 77.56 125 TYR A CA 1
ATOM 1055 C C . TYR A 1 125 ? -10.955 12.917 25.807 1.00 77.56 125 TYR A C 1
ATOM 1057 O O . TYR A 1 125 ? -11.967 12.313 26.154 1.00 77.56 125 TYR A O 1
ATOM 1065 N N . LEU A 1 126 ? -10.310 12.630 24.673 1.00 74.88 126 LEU A N 1
ATOM 1066 C CA . LEU A 1 126 ? -10.544 11.359 23.978 1.00 74.88 126 LEU A CA 1
ATOM 1067 C C . LEU A 1 126 ? -9.709 10.275 24.662 1.00 74.88 126 LEU A C 1
ATOM 1069 O O . LEU A 1 126 ? -8.489 10.254 24.498 1.00 74.88 126 LEU A O 1
ATOM 1073 N N . VAL A 1 127 ? -10.378 9.396 25.405 1.00 75.38 127 VAL A N 1
ATOM 1074 C CA . VAL A 1 127 ? -9.805 8.231 26.083 1.00 75.38 127 VAL A CA 1
ATOM 1075 C C . VAL A 1 127 ? -9.835 7.047 25.127 1.00 75.38 127 VAL A C 1
ATOM 1077 O O . VAL A 1 127 ? -10.904 6.572 24.743 1.00 75.38 127 VAL A O 1
ATOM 1080 N N . ARG A 1 128 ? -8.655 6.583 24.720 1.00 73.88 128 ARG A N 1
ATOM 1081 C CA . ARG A 1 128 ? -8.487 5.370 23.908 1.00 73.88 128 ARG A CA 1
ATOM 1082 C C . ARG A 1 128 ? -8.429 4.155 24.825 1.00 73.88 128 ARG A C 1
ATOM 1084 O O . ARG A 1 128 ? -7.688 4.207 25.792 1.00 73.88 128 ARG A O 1
ATOM 1091 N N . LEU A 1 129 ? -9.165 3.101 24.485 1.00 74.38 129 LEU A N 1
ATOM 1092 C CA . LEU A 1 129 ? -9.208 1.816 25.182 1.00 74.38 129 LEU A CA 1
ATOM 1093 C C . LEU A 1 129 ? -8.855 0.694 24.205 1.00 74.38 129 LEU A C 1
ATOM 1095 O O . LEU A 1 129 ? -9.356 0.675 23.078 1.00 74.38 129 LEU A O 1
ATOM 1099 N N . SER A 1 130 ? -8.022 -0.239 24.640 1.00 72.56 130 SER A N 1
ATOM 1100 C CA . SER A 1 130 ? -7.517 -1.369 23.853 1.00 72.56 130 SER A CA 1
ATOM 1101 C C . SER A 1 130 ? -7.635 -2.660 24.651 1.00 72.56 130 SER A C 1
ATOM 1103 O O . SER A 1 130 ? -7.571 -2.616 25.872 1.00 72.56 130 SER A O 1
ATOM 1105 N N . GLU A 1 131 ? -7.818 -3.789 23.958 1.00 70.19 131 GLU A N 1
ATOM 1106 C CA . GLU A 1 131 ? -7.658 -5.139 24.536 1.00 70.19 131 GLU A CA 1
ATOM 1107 C C . GLU A 1 131 ? -8.490 -5.424 25.809 1.00 70.19 131 GLU A C 1
ATOM 1109 O O . GLU A 1 131 ? -8.090 -6.191 26.681 1.00 70.19 131 GLU A O 1
ATOM 1114 N N . LEU A 1 132 ? -9.687 -4.836 25.907 1.00 75.31 132 LEU A N 1
ATOM 1115 C CA . LEU A 1 132 ? -10.546 -4.987 27.083 1.00 75.31 132 LEU A CA 1
ATOM 1116 C C . LEU A 1 132 ? -11.003 -6.449 27.289 1.00 75.31 132 LEU A C 1
ATOM 1118 O O . LEU A 1 132 ? -11.388 -7.101 26.308 1.00 75.31 132 LEU A O 1
ATOM 1122 N N . PRO A 1 133 ? -11.051 -6.943 28.545 1.00 77.44 133 PRO A N 1
ATOM 1123 C CA . PRO A 1 133 ? -11.544 -8.282 28.856 1.00 77.44 133 PRO A CA 1
A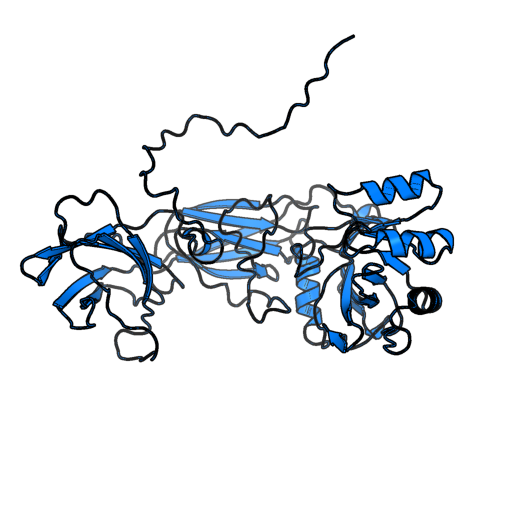TOM 1124 C C . PRO A 1 133 ? -13.039 -8.397 28.557 1.00 77.44 133 PRO A C 1
ATOM 1126 O O . PRO A 1 133 ? -13.755 -7.396 28.560 1.00 77.44 133 PRO A O 1
ATOM 1129 N N . LEU A 1 134 ? -13.525 -9.617 28.319 1.00 84.25 134 LEU A N 1
ATOM 1130 C CA . LEU A 1 134 ? -14.948 -9.894 28.116 1.00 84.25 134 LEU A CA 1
ATOM 1131 C C . LEU A 1 134 ? -15.738 -9.777 29.434 1.00 84.25 134 LEU A C 1
ATOM 1133 O O . LEU A 1 134 ? -15.346 -10.355 30.442 1.00 84.25 134 LEU A O 1
ATOM 1137 N N . GLY A 1 135 ? -16.902 -9.125 29.402 1.00 86.38 135 GLY A N 1
ATOM 1138 C CA . GLY A 1 135 ? -17.819 -9.030 30.537 1.00 86.38 135 GLY A CA 1
ATOM 1139 C C . GLY A 1 135 ? -17.821 -7.652 31.194 1.00 86.38 135 GLY A C 1
ATOM 1140 O O . GLY A 1 135 ? -17.733 -6.629 30.517 1.00 86.38 135 GLY A O 1
ATOM 1141 N N . LYS A 1 136 ? -18.013 -7.610 32.514 1.00 85.69 136 LYS A N 1
ATOM 1142 C CA . LYS A 1 136 ? -18.028 -6.359 33.283 1.00 85.69 136 LYS A CA 1
ATOM 1143 C C . LYS A 1 136 ? -16.637 -6.073 33.839 1.00 85.69 136 LYS A C 1
ATOM 1145 O O . LYS A 1 136 ? -16.011 -6.960 34.407 1.00 85.69 136 LYS A O 1
ATOM 1150 N N . SER A 1 137 ? -16.202 -4.827 33.727 1.00 80.62 137 SER A N 1
ATOM 1151 C CA . SER A 1 137 ? -14.972 -4.312 34.327 1.00 80.62 137 SER A CA 1
ATOM 1152 C C . SER A 1 137 ? -15.209 -2.899 34.856 1.00 80.62 137 SER A C 1
ATOM 1154 O O . SER A 1 137 ? -16.131 -2.216 34.413 1.00 80.62 137 SER A O 1
ATOM 1156 N N . THR A 1 138 ? -14.362 -2.428 35.765 1.00 81.81 138 THR A N 1
ATOM 1157 C CA . THR A 1 138 ? -14.399 -1.041 36.249 1.00 81.81 138 THR A CA 1
ATOM 1158 C C . THR A 1 138 ? -13.081 -0.367 35.904 1.00 81.81 138 THR A C 1
ATOM 1160 O O . THR A 1 138 ? -12.022 -0.891 36.235 1.00 81.81 138 THR A O 1
ATOM 1163 N N . LEU A 1 139 ? -13.148 0.782 35.234 1.00 78.50 139 LEU A N 1
ATOM 1164 C CA . LEU A 1 139 ? -12.002 1.658 34.998 1.00 78.50 139 LEU A CA 1
ATOM 1165 C C . LEU A 1 139 ? -12.020 2.777 36.038 1.00 78.50 139 LEU A C 1
ATOM 1167 O O . LEU A 1 139 ? -13.005 3.496 36.122 1.00 78.50 139 LEU A O 1
ATOM 1171 N N . ASN A 1 140 ? -10.944 2.974 36.789 1.00 82.50 140 ASN A N 1
ATOM 1172 C CA . ASN A 1 140 ? -10.850 4.113 37.699 1.00 82.50 140 ASN A CA 1
ATOM 1173 C C . ASN A 1 140 ? -10.252 5.314 36.962 1.00 82.50 140 ASN A C 1
ATOM 1175 O O . ASN A 1 140 ? -9.109 5.271 36.515 1.00 82.50 140 ASN A O 1
ATOM 1179 N N . ILE A 1 141 ? -11.039 6.379 36.808 1.00 82.75 141 ILE A N 1
ATOM 1180 C CA . ILE A 1 141 ? -10.574 7.640 36.231 1.00 82.75 141 ILE A CA 1
ATOM 1181 C C . ILE A 1 141 ? -9.987 8.475 37.362 1.00 82.75 141 ILE A C 1
ATOM 1183 O O . ILE A 1 141 ? -10.714 9.182 38.061 1.00 82.75 141 ILE A O 1
ATOM 1187 N N . THR A 1 142 ? -8.671 8.400 37.527 1.00 86.81 142 THR A N 1
ATOM 1188 C CA . THR A 1 142 ? -7.949 9.256 38.470 1.00 86.81 142 THR A CA 1
ATOM 1189 C C . THR A 1 142 ? -7.798 10.658 37.896 1.00 86.81 142 THR A C 1
ATOM 1191 O O . THR A 1 142 ? -7.465 10.833 36.724 1.00 86.81 142 THR A O 1
ATOM 1194 N N . ILE A 1 143 ? -8.044 11.675 38.713 1.00 86.88 143 ILE A N 1
ATOM 1195 C CA . ILE A 1 143 ? -7.984 13.079 38.314 1.00 86.88 143 ILE A CA 1
ATOM 1196 C C . ILE A 1 143 ? -6.949 13.782 39.175 1.00 86.88 143 ILE A C 1
ATOM 1198 O O . ILE A 1 143 ? -6.953 13.666 40.403 1.00 86.88 143 ILE A O 1
ATOM 1202 N N . LYS A 1 144 ? -6.064 14.521 38.511 1.00 87.94 144 LYS A N 1
ATOM 1203 C CA . LYS A 1 144 ? -5.028 15.329 39.148 1.00 87.94 144 LYS A CA 1
ATOM 1204 C C . LYS A 1 144 ? -5.206 16.799 38.804 1.00 87.94 144 LYS A C 1
ATOM 1206 O O . LYS A 1 144 ? -5.657 17.120 37.705 1.00 87.94 144 LYS A O 1
ATOM 1211 N N . ASP A 1 145 ? -4.859 17.671 39.738 1.00 84.62 145 ASP A N 1
ATOM 1212 C CA . ASP A 1 145 ? -4.772 19.109 39.487 1.00 84.62 145 ASP A CA 1
ATOM 1213 C C . ASP A 1 145 ? -3.505 19.479 38.689 1.00 84.62 145 ASP A C 1
ATOM 1215 O O . ASP A 1 145 ? -2.750 18.613 38.225 1.00 84.62 145 ASP A O 1
ATOM 1219 N N . SER A 1 146 ? -3.289 20.782 38.498 1.00 80.56 146 SER A N 1
ATOM 1220 C CA . SER A 1 146 ? -2.129 21.334 37.792 1.00 80.56 146 SER A CA 1
ATOM 1221 C C . SER A 1 146 ? -0.793 21.023 38.466 1.00 80.56 146 SER A C 1
ATOM 1223 O O . SER A 1 146 ? 0.222 20.967 37.774 1.00 80.56 146 SER A O 1
ATOM 1225 N N . ASP A 1 147 ? -0.795 20.757 39.773 1.00 83.94 147 ASP A N 1
ATOM 1226 C CA . ASP A 1 147 ? 0.399 20.448 40.564 1.00 83.94 147 ASP A CA 1
ATOM 1227 C C . ASP A 1 147 ? 0.660 18.931 40.635 1.00 83.94 147 ASP A C 1
ATOM 1229 O O . ASP A 1 147 ? 1.499 18.458 41.400 1.00 83.94 147 ASP A O 1
ATOM 1233 N N . ASN A 1 148 ? -0.049 18.144 39.811 1.00 82.50 148 ASN A N 1
ATOM 1234 C CA . ASN A 1 148 ? -0.039 16.680 39.799 1.00 82.50 148 ASN A CA 1
ATOM 1235 C C . ASN A 1 148 ? -0.486 16.031 41.120 1.00 82.50 148 ASN A C 1
ATOM 1237 O O . ASN A 1 148 ? -0.225 14.839 41.340 1.00 82.50 148 ASN A O 1
ATOM 1241 N N . LYS A 1 149 ? -1.204 16.759 41.977 1.00 86.75 149 LYS A N 1
ATOM 1242 C CA . LYS A 1 149 ? -1.827 16.186 43.165 1.00 86.75 149 LYS A CA 1
ATOM 1243 C C . LYS A 1 149 ? -3.145 15.531 42.773 1.00 86.75 149 LYS A C 1
ATOM 1245 O O . LYS A 1 149 ? -3.948 16.088 42.029 1.00 86.75 149 LYS A O 1
ATOM 1250 N N . GLU A 1 150 ? -3.368 14.315 43.258 1.00 89.81 150 GLU A N 1
ATOM 1251 C CA . GLU A 1 150 ? -4.640 13.625 43.064 1.00 89.81 150 GLU A CA 1
ATOM 1252 C C . GLU A 1 150 ? -5.750 14.318 43.858 1.00 89.81 150 GLU A C 1
ATOM 1254 O O . GLU A 1 150 ? -5.646 14.487 45.072 1.00 89.81 150 GLU A O 1
ATOM 1259 N N . ILE A 1 151 ? -6.812 14.710 43.155 1.00 89.62 151 ILE A N 1
ATOM 1260 C CA . ILE A 1 151 ? -7.997 15.345 43.748 1.00 89.62 151 ILE A CA 1
ATOM 1261 C C . ILE A 1 151 ? -9.180 14.375 43.862 1.00 89.62 151 ILE A C 1
ATOM 1263 O O . ILE A 1 151 ? -10.155 14.645 44.562 1.00 89.62 151 ILE A O 1
ATOM 1267 N N . GLY A 1 152 ? -9.092 13.221 43.199 1.00 88.75 152 GLY A N 1
ATOM 1268 C CA . GLY A 1 152 ? -9.999 12.097 43.391 1.00 88.75 152 GLY A CA 1
ATOM 1269 C C . GLY A 1 152 ? -9.961 11.101 42.238 1.00 88.75 152 GLY A C 1
ATOM 1270 O O . GLY A 1 152 ? -9.374 11.354 41.186 1.00 88.75 152 GLY A O 1
ATOM 1271 N N . SER A 1 153 ? -10.644 9.977 42.432 1.00 88.06 153 SER A N 1
ATOM 1272 C CA . SER A 1 153 ? -10.807 8.938 41.421 1.00 88.06 153 SER A CA 1
ATOM 1273 C C . SER A 1 153 ? -12.272 8.530 41.330 1.00 88.06 153 SER A C 1
ATOM 1275 O O . SER A 1 153 ? -12.949 8.388 42.350 1.00 88.06 153 SER A O 1
ATOM 1277 N N . LEU A 1 154 ? -12.779 8.380 40.107 1.00 87.81 154 LEU A N 1
ATOM 1278 C CA . LEU A 1 154 ? -14.161 7.982 39.856 1.00 87.81 154 LEU A CA 1
ATOM 1279 C C . LEU A 1 154 ? -14.207 6.622 39.149 1.00 87.81 154 LEU A C 1
ATOM 1281 O O . LEU A 1 154 ? -13.608 6.480 38.080 1.00 87.81 154 LEU A O 1
ATOM 1285 N N . PRO A 1 155 ? -14.947 5.629 39.679 1.00 86.25 155 PRO A N 1
ATOM 1286 C CA . PRO A 1 155 ? -15.126 4.360 38.993 1.00 86.25 155 PRO A CA 1
ATOM 1287 C C . PRO A 1 155 ? -16.022 4.558 37.769 1.00 86.25 155 PRO A C 1
ATOM 1289 O O . PRO A 1 155 ? -17.089 5.169 37.841 1.00 86.25 155 PRO A O 1
ATOM 1292 N N . LEU A 1 156 ? -15.597 4.038 36.628 1.00 83.44 156 LEU A N 1
ATOM 1293 C CA . LEU A 1 156 ? -16.335 4.008 35.377 1.00 83.44 156 LEU A CA 1
ATOM 1294 C 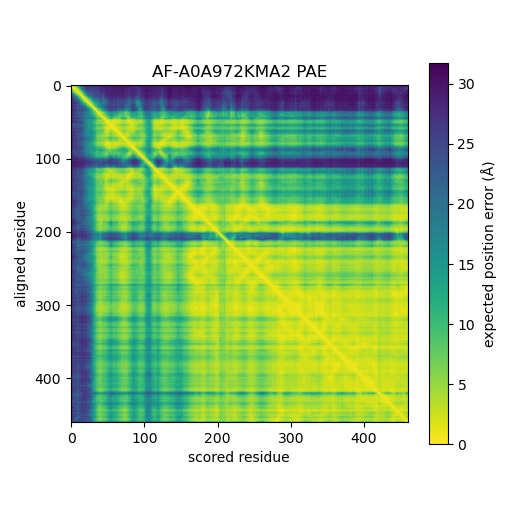C . LEU A 1 156 ? -16.671 2.545 35.060 1.00 83.44 156 LEU A C 1
ATOM 1296 O O . LEU A 1 156 ? -15.789 1.795 34.630 1.00 83.44 156 LEU A O 1
ATOM 1300 N N . PRO A 1 157 ? -17.923 2.108 35.277 1.00 84.12 157 PRO A N 1
ATOM 1301 C CA . PRO A 1 157 ? -18.334 0.764 34.913 1.00 84.12 157 PRO A CA 1
ATOM 1302 C C . PRO A 1 157 ? -18.327 0.617 33.390 1.00 84.12 157 PRO A C 1
ATOM 1304 O O . PRO A 1 157 ? -18.928 1.403 32.658 1.00 84.12 157 PRO A O 1
ATOM 1307 N N . ILE A 1 158 ? -17.650 -0.421 32.916 1.00 82.19 158 ILE A N 1
ATOM 1308 C CA . ILE A 1 158 ? -17.539 -0.784 31.509 1.00 82.19 158 ILE A CA 1
ATOM 1309 C C . ILE A 1 158 ? -18.136 -2.177 31.342 1.00 82.19 158 ILE A C 1
ATOM 1311 O O . ILE A 1 158 ? -17.876 -3.096 32.115 1.00 82.19 158 ILE A O 1
ATOM 1315 N N . THR A 1 159 ? -18.948 -2.339 30.304 1.00 86.00 159 THR A N 1
ATOM 1316 C CA . THR A 1 159 ? -19.410 -3.654 29.860 1.00 86.00 159 THR A CA 1
ATOM 1317 C C . THR A 1 159 ? -18.872 -3.903 28.464 1.00 86.00 159 THR A C 1
ATOM 1319 O O . THR A 1 159 ? -19.042 -3.065 27.580 1.00 86.00 159 THR A O 1
ATOM 1322 N N . THR A 1 160 ? -18.253 -5.054 28.244 1.00 85.81 160 THR A N 1
ATOM 1323 C CA . THR A 1 160 ? -17.789 -5.500 26.934 1.00 85.81 160 THR A CA 1
ATOM 1324 C C . THR A 1 160 ? -18.593 -6.707 26.461 1.00 85.81 160 THR A C 1
ATOM 1326 O O . THR A 1 160 ? -19.027 -7.563 27.237 1.00 85.81 160 THR A O 1
ATOM 1329 N N . LYS A 1 161 ? -18.805 -6.784 25.150 1.00 88.44 161 LYS A N 1
ATOM 1330 C CA . LYS A 1 161 ? -19.407 -7.932 24.470 1.00 88.44 161 LYS A CA 1
ATOM 1331 C C . LYS A 1 161 ? -18.358 -8.681 23.660 1.00 88.44 161 LYS A C 1
ATOM 1333 O O . LYS A 1 161 ? -17.311 -8.129 23.318 1.00 88.44 161 LYS A O 1
ATOM 1338 N N . LYS A 1 162 ? -18.675 -9.936 23.327 1.00 90.69 162 LYS A N 1
ATOM 1339 C CA . LYS A 1 162 ? -17.857 -10.751 22.424 1.00 90.69 162 LYS A CA 1
ATOM 1340 C C . LYS A 1 162 ? -17.701 -10.035 21.077 1.00 90.69 162 LYS A C 1
ATOM 1342 O O . LYS A 1 162 ? -18.699 -9.484 20.588 1.00 90.69 162 LYS A O 1
ATOM 1347 N N . PRO A 1 163 ? -16.506 -10.065 20.464 1.00 90.75 163 PRO A N 1
ATOM 1348 C CA . PRO A 1 163 ? -16.356 -9.628 19.087 1.00 90.75 163 PRO A CA 1
ATOM 1349 C C . PRO A 1 163 ? -17.201 -10.497 18.155 1.00 90.75 163 PRO A C 1
ATOM 1351 O O . PRO A 1 163 ? -17.691 -11.570 18.520 1.00 90.75 163 PRO A O 1
ATOM 1354 N N . ALA A 1 164 ? -17.384 -10.007 16.938 1.00 93.06 164 ALA A N 1
ATOM 1355 C CA . ALA A 1 164 ? -17.790 -10.841 15.824 1.00 93.06 164 ALA A CA 1
ATOM 1356 C C . ALA A 1 164 ? -16.555 -11.187 14.984 1.00 93.06 164 ALA A C 1
ATOM 1358 O O . ALA A 1 164 ? -15.536 -10.500 15.061 1.00 93.06 164 ALA A O 1
ATOM 1359 N N . TYR A 1 165 ? -16.637 -12.224 14.159 1.00 94.31 165 TYR A N 1
ATOM 1360 C CA . TYR A 1 165 ? -15.552 -12.611 13.263 1.00 94.31 165 TYR A CA 1
ATOM 1361 C C . TYR A 1 165 ? -16.003 -12.539 11.814 1.00 94.31 165 TYR A C 1
ATOM 1363 O O . TYR A 1 165 ? -17.057 -13.052 11.443 1.00 94.31 165 TYR A O 1
ATOM 1371 N N . LEU A 1 166 ? -15.164 -11.943 10.979 1.00 95.81 166 LEU A N 1
ATOM 1372 C CA . LEU A 1 166 ? -15.334 -11.925 9.537 1.00 95.81 166 LEU A CA 1
ATOM 1373 C C . LEU A 1 166 ? -14.321 -12.885 8.915 1.00 95.81 166 LEU A C 1
ATOM 1375 O O . LEU A 1 166 ? -13.123 -12.738 9.148 1.00 95.81 166 LEU A O 1
ATOM 1379 N N . LYS A 1 167 ? -14.802 -13.861 8.138 1.00 97.69 167 LYS A N 1
ATOM 1380 C CA . LYS A 1 167 ? -13.974 -14.754 7.317 1.00 97.69 167 LYS A CA 1
ATOM 1381 C C . LYS A 1 167 ? -14.280 -14.497 5.849 1.00 97.69 167 LYS A C 1
ATOM 1383 O O . LYS A 1 167 ? -15.408 -14.728 5.418 1.00 97.69 167 LYS A O 1
ATOM 1388 N N . VAL A 1 168 ? -13.288 -14.056 5.088 1.00 98.25 168 VAL A N 1
ATOM 1389 C CA . VAL A 1 168 ? -13.454 -13.716 3.671 1.00 98.25 168 VAL A CA 1
ATOM 1390 C C . VAL A 1 168 ? -12.610 -14.639 2.808 1.00 98.25 168 VAL A C 1
ATOM 1392 O O . VAL A 1 168 ? -11.510 -15.041 3.190 1.00 98.25 168 VAL A O 1
ATOM 1395 N N . THR A 1 169 ? -13.146 -14.972 1.639 1.00 98.56 169 THR A N 1
ATOM 1396 C CA . THR A 1 169 ? -12.411 -15.635 0.562 1.00 98.56 169 THR A CA 1
ATOM 1397 C C . THR A 1 169 ? -12.682 -14.882 -0.730 1.00 98.56 169 THR A C 1
ATOM 1399 O O . THR A 1 169 ? -13.843 -14.734 -1.098 1.00 98.56 169 THR A O 1
ATOM 1402 N N . VAL A 1 170 ? -11.632 -14.409 -1.390 1.00 98.50 170 VAL A N 1
ATOM 1403 C CA . VAL A 1 170 ? -11.675 -13.606 -2.613 1.00 98.50 170 VAL A CA 1
ATOM 1404 C C . VAL A 1 170 ? -11.227 -14.474 -3.773 1.00 98.50 170 VAL A C 1
ATOM 1406 O O . VAL A 1 170 ? -10.154 -15.073 -3.724 1.00 98.50 170 VAL A O 1
ATOM 1409 N N . ARG A 1 171 ? -12.056 -14.536 -4.807 1.00 98.44 171 ARG A N 1
ATOM 1410 C CA . ARG A 1 171 ? -11.758 -15.216 -6.060 1.00 98.44 171 ARG A CA 1
ATOM 1411 C C . ARG A 1 171 ? -11.789 -14.247 -7.227 1.00 98.44 171 ARG A C 1
ATOM 1413 O O . ARG A 1 171 ? -12.537 -13.271 -7.175 1.00 98.44 171 ARG A O 1
ATOM 1420 N N . ASP A 1 172 ? -10.994 -14.517 -8.247 1.00 96.75 172 ASP A N 1
ATOM 1421 C CA . ASP A 1 172 ? -11.037 -13.794 -9.517 1.00 96.75 172 ASP A CA 1
ATOM 1422 C C . ASP A 1 172 ? -12.249 -14.207 -10.378 1.00 96.75 172 ASP A C 1
ATOM 1424 O O . ASP A 1 172 ? -13.142 -14.935 -9.926 1.00 96.75 172 ASP A O 1
ATOM 1428 N N . GLU A 1 173 ? -12.301 -13.736 -11.625 1.00 95.25 173 GLU A N 1
ATOM 1429 C CA . GLU A 1 173 ? -13.384 -14.050 -12.558 1.00 95.25 173 GLU A CA 1
ATOM 1430 C C . GLU A 1 173 ? -13.466 -15.542 -12.916 1.00 95.25 173 GLU A C 1
ATOM 1432 O O . GLU A 1 173 ? -14.548 -16.025 -13.249 1.00 95.25 173 GLU A O 1
ATOM 1437 N N . LYS A 1 174 ? -12.357 -16.283 -12.805 1.00 94.75 174 LYS A N 1
ATOM 1438 C CA . LYS A 1 174 ? -12.274 -17.724 -13.088 1.00 94.75 174 LYS A CA 1
ATOM 1439 C C . LYS A 1 174 ? -12.652 -18.578 -11.877 1.00 94.75 174 LYS A C 1
ATOM 1441 O O . LYS A 1 174 ? -12.807 -19.790 -12.002 1.00 94.75 174 LYS A O 1
ATOM 1446 N N . GLY A 1 175 ? -12.841 -17.959 -10.712 1.00 96.44 175 GLY A N 1
ATOM 1447 C CA . GLY A 1 175 ? -13.119 -18.664 -9.464 1.00 96.44 175 GLY A CA 1
ATOM 1448 C C . GLY A 1 175 ? -11.855 -19.123 -8.729 1.00 96.44 175 GLY A C 1
ATOM 1449 O O . GLY A 1 175 ? -11.960 -19.873 -7.753 1.00 96.44 175 GLY A O 1
ATOM 1450 N N . GLU A 1 176 ? -10.675 -18.665 -9.145 1.00 96.44 176 GLU A N 1
ATOM 1451 C CA . GLU A 1 176 ? -9.399 -18.983 -8.507 1.00 96.44 176 GLU A CA 1
ATOM 1452 C C . GLU A 1 176 ? -9.132 -18.025 -7.349 1.00 96.44 176 GLU A C 1
ATOM 1454 O O . GLU A 1 176 ? -9.553 -16.869 -7.367 1.00 96.44 176 GLU A O 1
ATOM 1459 N N . LEU A 1 177 ? -8.460 -18.502 -6.298 1.00 97.69 177 LEU A N 1
ATOM 1460 C CA . LEU A 1 177 ? -8.091 -17.650 -5.169 1.00 97.69 177 LEU A CA 1
ATOM 1461 C C . LEU A 1 177 ? -7.146 -16.542 -5.651 1.00 97.69 177 LEU A C 1
ATOM 1463 O O . LEU A 1 177 ? -6.156 -16.834 -6.313 1.00 97.69 177 LEU A O 1
ATOM 1467 N N . THR A 1 178 ? -7.431 -15.285 -5.303 1.00 97.75 178 THR A N 1
ATOM 1468 C CA . THR A 1 178 ? -6.661 -14.153 -5.834 1.00 97.75 178 THR A CA 1
ATOM 1469 C C . THR A 1 178 ? -6.334 -13.109 -4.780 1.00 97.75 178 THR A C 1
ATOM 1471 O O . THR A 1 178 ? -7.108 -12.864 -3.847 1.00 97.75 178 THR A O 1
ATOM 1474 N N . SER A 1 179 ? -5.183 -12.470 -4.958 1.00 97.81 179 SER A N 1
ATOM 1475 C CA . SER A 1 179 ? -4.721 -11.389 -4.099 1.00 97.81 179 SER A CA 1
ATOM 1476 C C . SER A 1 179 ? -5.515 -10.117 -4.334 1.00 97.81 179 SER A C 1
ATOM 1478 O O . SER A 1 179 ? -5.964 -9.833 -5.446 1.00 97.81 179 SER A O 1
ATOM 1480 N N . ALA A 1 180 ? -5.728 -9.356 -3.264 1.00 96.88 180 ALA A N 1
ATOM 1481 C CA . ALA A 1 180 ? -6.556 -8.160 -3.315 1.00 96.88 180 ALA A CA 1
ATOM 1482 C C . ALA A 1 180 ? -6.188 -7.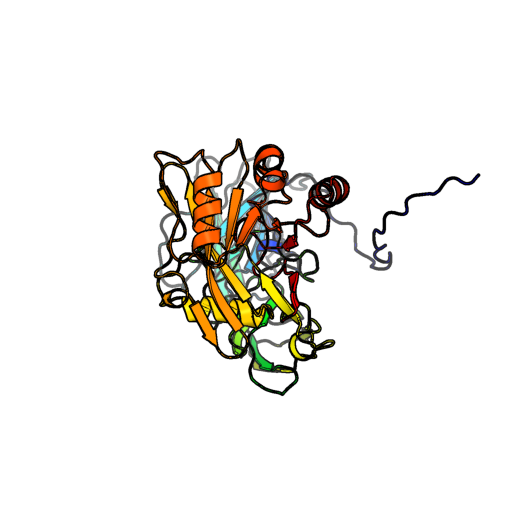149 -2.231 1.00 96.88 180 ALA A C 1
ATOM 1484 O O . ALA A 1 180 ? -5.760 -7.509 -1.128 1.00 96.88 180 ALA A O 1
ATOM 1485 N N . ARG A 1 181 ? -6.448 -5.873 -2.527 1.00 94.50 181 ARG A N 1
ATOM 1486 C CA . ARG A 1 181 ? -6.461 -4.791 -1.541 1.00 94.50 181 ARG A CA 1
ATOM 1487 C C . ARG A 1 181 ? -7.795 -4.792 -0.809 1.00 94.50 181 ARG A C 1
ATOM 1489 O O . ARG A 1 181 ? -8.859 -4.7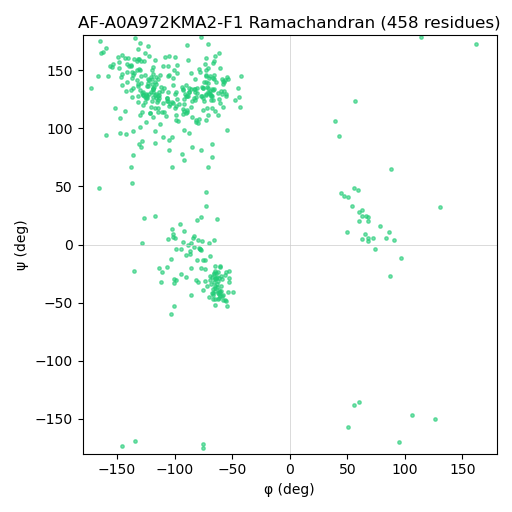15 -1.429 1.00 94.50 181 ARG A O 1
ATOM 1496 N N . VAL A 1 182 ? -7.748 -4.823 0.516 1.00 94.31 182 VAL A N 1
ATOM 1497 C CA . VAL A 1 182 ? -8.927 -4.926 1.377 1.00 94.31 182 VAL A CA 1
ATOM 1498 C C . VAL A 1 182 ? -8.988 -3.768 2.362 1.00 94.31 182 VAL A C 1
ATOM 1500 O O . VAL A 1 182 ? -7.992 -3.382 2.965 1.00 94.31 182 VAL A O 1
ATOM 1503 N N . GLY A 1 183 ? -10.191 -3.240 2.569 1.00 92.06 183 GLY A N 1
ATOM 1504 C CA . GLY A 1 183 ? -10.513 -2.355 3.680 1.00 92.06 183 GLY A CA 1
ATOM 1505 C C . GLY A 1 183 ? -11.735 -2.854 4.432 1.00 92.06 183 GLY A C 1
ATOM 1506 O O . GLY A 1 183 ? -12.782 -3.102 3.834 1.00 92.06 183 GLY A O 1
ATOM 1507 N N . VAL A 1 184 ? -11.611 -2.969 5.752 1.00 92.06 184 VAL A N 1
ATOM 1508 C CA . VAL A 1 184 ? -12.715 -3.334 6.646 1.00 92.06 184 VAL A CA 1
ATOM 1509 C C . VAL A 1 184 ? -12.969 -2.178 7.595 1.00 92.06 184 VAL A C 1
ATOM 1511 O O . VAL A 1 184 ? -12.105 -1.800 8.387 1.00 92.06 184 VAL A O 1
ATOM 1514 N N . TYR A 1 185 ? -14.164 -1.606 7.505 1.00 88.06 185 TYR A N 1
ATOM 1515 C CA . TYR A 1 185 ? -14.538 -0.411 8.244 1.00 88.06 185 TYR A CA 1
ATOM 1516 C C . TYR A 1 185 ? -15.809 -0.662 9.040 1.00 88.06 185 TYR A C 1
ATOM 1518 O O . TYR A 1 185 ? -16.857 -0.958 8.482 1.00 88.06 185 TYR A O 1
ATOM 1526 N N . SER A 1 186 ? -15.731 -0.475 10.344 1.00 83.38 186 SER A N 1
ATOM 1527 C CA . SER A 1 186 ? -16.887 -0.336 11.228 1.00 83.38 186 SER A CA 1
ATOM 1528 C C . SER A 1 186 ? -16.508 0.649 12.330 1.00 83.38 186 SER A C 1
ATOM 1530 O O . SER A 1 186 ? -15.468 1.299 12.220 1.00 83.38 186 SER A O 1
ATOM 1532 N N . ASP A 1 187 ? -17.352 0.836 13.340 1.00 76.94 187 ASP A N 1
ATOM 1533 C CA . ASP A 1 187 ? -17.082 1.817 14.388 1.00 76.94 187 ASP A CA 1
ATOM 1534 C C . ASP A 1 187 ? -15.960 1.357 15.339 1.00 76.94 187 ASP A C 1
ATOM 1536 O O . ASP A 1 187 ? -16.157 0.480 16.177 1.00 76.94 187 ASP A O 1
ATOM 1540 N N . GLY A 1 188 ? -14.786 1.970 15.230 1.00 71.62 188 GLY A N 1
ATOM 1541 C CA . GLY A 1 188 ? -13.579 1.620 15.981 1.00 71.62 188 GLY A CA 1
ATOM 1542 C C . GLY A 1 188 ? -12.473 1.077 15.078 1.00 71.62 188 GLY A C 1
ATOM 1543 O O . GLY A 1 188 ? -12.625 0.967 13.860 1.00 71.62 188 GLY A O 1
ATOM 1544 N N . ARG A 1 189 ? -11.325 0.750 15.672 1.00 75.44 189 ARG A N 1
ATOM 1545 C CA . ARG A 1 189 ? -10.154 0.262 14.938 1.00 75.44 189 ARG A CA 1
ATOM 1546 C C . ARG A 1 189 ? -9.848 -1.182 15.291 1.00 75.44 189 ARG A C 1
ATOM 1548 O O . ARG A 1 189 ? -9.690 -1.533 16.455 1.00 75.44 189 ARG A O 1
ATOM 1555 N N . PHE A 1 190 ? -9.717 -1.990 14.245 1.00 78.38 190 PHE A N 1
ATOM 1556 C CA . PHE A 1 190 ? -9.463 -3.426 14.317 1.00 78.38 190 PHE A CA 1
ATOM 1557 C C . PHE A 1 190 ? -7.989 -3.748 14.133 1.00 78.38 190 PHE A C 1
ATOM 1559 O O . PHE A 1 190 ? -7.254 -2.995 13.477 1.00 78.38 190 PHE A O 1
ATOM 1566 N N . ASN A 1 191 ? -7.609 -4.896 14.692 1.00 79.19 191 ASN A N 1
ATOM 1567 C CA . ASN A 1 191 ? -6.387 -5.584 14.320 1.00 79.19 191 ASN A CA 1
ATOM 1568 C C . ASN A 1 191 ? -6.510 -6.070 12.881 1.00 79.19 191 ASN A C 1
ATOM 1570 O O . ASN A 1 191 ? -7.597 -6.442 12.437 1.00 79.19 191 ASN A O 1
ATOM 1574 N N . TYR A 1 192 ? -5.397 -6.066 12.163 1.00 81.62 192 TYR A N 1
ATOM 1575 C CA . TYR A 1 192 ? -5.351 -6.688 10.851 1.00 81.62 192 TYR A CA 1
ATOM 1576 C C . TYR A 1 192 ? -5.377 -8.208 10.990 1.00 81.62 192 TYR A C 1
ATOM 1578 O O . TYR A 1 192 ? -4.905 -8.731 12.007 1.00 81.62 192 TYR A O 1
ATOM 1586 N N . PRO A 1 193 ? -5.938 -8.919 10.001 1.00 89.94 193 PRO A N 1
ATOM 1587 C CA . PRO A 1 193 ? -5.870 -10.369 9.987 1.00 89.94 193 PRO A CA 1
ATOM 1588 C C . PRO A 1 193 ? -4.404 -10.830 9.981 1.00 89.94 193 PRO A C 1
ATOM 1590 O O . PRO A 1 193 ? -3.585 -10.192 9.310 1.00 89.94 193 PRO A O 1
ATOM 1593 N N . PRO A 1 194 ? -4.050 -11.920 10.683 1.00 88.75 194 PRO A N 1
ATOM 1594 C CA . PRO A 1 194 ? -2.704 -12.495 10.640 1.00 88.75 194 PRO A CA 1
ATOM 1595 C C . PRO A 1 194 ? -2.200 -12.785 9.220 1.00 88.75 194 PRO A C 1
ATOM 1597 O O . PRO A 1 194 ? -1.002 -12.693 8.978 1.00 88.75 194 PRO A O 1
ATOM 1600 N N . GLU A 1 195 ? -3.116 -13.068 8.290 1.00 93.00 195 GLU A N 1
ATOM 1601 C CA . GLU A 1 195 ? -2.865 -13.343 6.869 1.00 93.00 195 GLU A CA 1
ATOM 1602 C C . GLU A 1 195 ? -2.546 -12.087 6.031 1.00 93.00 195 GLU A C 1
ATOM 1604 O O . GLU A 1 195 ? -2.417 -12.166 4.809 1.00 93.00 195 GLU A O 1
ATOM 1609 N N . THR A 1 196 ? -2.463 -10.916 6.667 1.00 91.38 196 THR A N 1
ATOM 1610 C CA . THR A 1 196 ? -2.075 -9.658 6.018 1.00 91.38 196 THR A CA 1
ATOM 1611 C C . THR A 1 196 ? -0.622 -9.708 5.564 1.00 91.38 196 THR A C 1
ATOM 1613 O O . THR A 1 196 ? 0.257 -10.050 6.358 1.00 91.38 196 THR A O 1
ATOM 1616 N N . LEU A 1 197 ? -0.368 -9.296 4.321 1.00 90.81 197 LEU A N 1
ATOM 1617 C CA . LEU A 1 197 ? 0.993 -9.145 3.809 1.00 90.81 197 LEU A CA 1
ATOM 1618 C C . LEU A 1 197 ? 1.733 -8.010 4.529 1.00 90.81 197 LEU A C 1
ATOM 1620 O O . LEU A 1 197 ? 1.117 -6.979 4.825 1.00 90.81 197 LEU A O 1
ATOM 1624 N N . PRO A 1 198 ? 3.043 -8.160 4.792 1.00 88.94 198 PRO A N 1
ATOM 1625 C CA . PRO A 1 198 ? 3.853 -7.030 5.216 1.00 88.94 198 PRO A CA 1
ATOM 1626 C C . PRO A 1 198 ? 3.840 -5.953 4.129 1.00 88.94 198 PRO A C 1
ATOM 1628 O O . PRO A 1 198 ? 3.664 -6.245 2.946 1.00 88.94 198 PRO A O 1
ATOM 1631 N N . LEU A 1 199 ? 4.017 -4.704 4.549 1.00 85.75 199 LEU A N 1
ATOM 1632 C CA . LEU A 1 199 ? 4.355 -3.611 3.650 1.00 85.75 199 LEU A CA 1
ATOM 1633 C C . LEU A 1 199 ? 5.823 -3.263 3.865 1.00 85.75 199 LEU A C 1
ATOM 1635 O O . LEU A 1 199 ? 6.358 -3.498 4.938 1.00 85.75 199 LEU A O 1
ATOM 1639 N N . TYR A 1 200 ? 6.467 -2.713 2.850 1.00 86.31 200 TYR A N 1
ATOM 1640 C CA . TYR A 1 200 ? 7.834 -2.198 2.905 1.00 86.31 200 TYR A CA 1
ATOM 1641 C C . TYR A 1 200 ? 7.815 -0.754 2.401 1.00 86.31 200 TYR A C 1
ATOM 1643 O O . TYR A 1 200 ? 6.868 -0.384 1.707 1.00 86.31 200 TYR A O 1
ATOM 1651 N N . PRO A 1 201 ? 8.805 0.081 2.745 1.00 71.06 201 PRO A N 1
ATOM 1652 C CA . PRO A 1 201 ? 9.905 -0.171 3.684 1.00 71.06 201 PRO A CA 1
ATOM 1653 C C . PRO A 1 201 ? 9.499 -0.071 5.159 1.00 71.06 201 PRO A C 1
ATOM 1655 O O . PRO A 1 201 ? 10.322 -0.304 6.040 1.00 71.06 201 PRO A O 1
ATOM 1658 N N . TRP A 1 202 ? 8.254 0.303 5.448 1.00 69.88 202 TRP A N 1
ATOM 1659 C CA . TRP A 1 202 ? 7.775 0.422 6.819 1.00 69.88 202 TRP A CA 1
ATOM 1660 C C . TRP A 1 202 ? 7.588 -0.958 7.442 1.00 69.88 202 TRP A C 1
ATOM 1662 O O . TRP A 1 202 ? 6.844 -1.751 6.892 1.00 69.88 202 TRP A O 1
ATOM 1672 N N . ASP A 1 203 ? 8.139 -1.225 8.628 1.00 54.31 203 ASP A N 1
ATOM 1673 C CA . ASP A 1 203 ? 7.837 -2.438 9.418 1.00 54.31 203 ASP A CA 1
ATOM 1674 C C . ASP A 1 203 ? 6.425 -2.375 10.052 1.00 54.31 203 ASP A C 1
ATOM 1676 O O . ASP A 1 203 ? 6.179 -2.578 11.244 1.00 54.31 203 ASP A O 1
ATOM 1680 N N . HIS A 1 204 ? 5.451 -1.969 9.246 1.00 60.31 204 HIS A N 1
ATOM 1681 C CA . HIS A 1 204 ? 4.054 -1.864 9.597 1.00 60.31 204 HIS A CA 1
ATOM 1682 C C . HIS A 1 204 ? 3.267 -2.691 8.598 1.00 60.31 204 HIS A C 1
ATOM 1684 O O . HIS A 1 204 ? 3.327 -2.477 7.393 1.00 60.31 204 HIS A O 1
ATOM 1690 N N . LYS A 1 205 ? 2.426 -3.590 9.110 1.00 55.91 205 LYS A N 1
ATOM 1691 C CA . LYS A 1 205 ? 1.524 -4.411 8.290 1.00 55.91 205 LYS A CA 1
ATOM 1692 C C . LYS A 1 205 ? 0.439 -3.603 7.562 1.00 55.91 205 LYS A C 1
ATOM 1694 O O . LYS A 1 205 ? -0.413 -4.210 6.931 1.00 55.91 205 LYS A O 1
ATOM 1699 N N . THR A 1 206 ? 0.442 -2.265 7.663 1.00 57.12 206 THR A N 1
ATOM 1700 C CA . THR A 1 206 ? -0.454 -1.369 6.919 1.00 57.12 206 THR A CA 1
ATOM 1701 C C . THR A 1 206 ? 0.060 0.037 6.741 1.00 57.12 206 THR A C 1
ATOM 1703 O O . THR A 1 206 ? 0.706 0.590 7.629 1.00 57.12 206 THR A O 1
ATOM 1706 N N . ALA A 1 207 ? -0.409 0.663 5.668 1.00 55.44 207 ALA A N 1
ATOM 1707 C CA . ALA A 1 207 ? -0.261 2.082 5.472 1.00 55.44 207 ALA A CA 1
ATOM 1708 C C . ALA A 1 207 ? -1.320 2.856 6.230 1.00 55.44 207 ALA A C 1
ATOM 1710 O O . ALA A 1 207 ? -2.500 2.927 5.878 1.00 55.44 207 ALA A O 1
ATOM 1711 N N . GLU A 1 208 ? -0.857 3.462 7.306 1.00 53.62 208 GLU A N 1
ATOM 1712 C CA . GLU A 1 208 ? -1.593 4.470 8.028 1.00 53.62 208 GLU A CA 1
ATOM 1713 C C . GLU A 1 208 ? -0.904 5.806 7.794 1.00 53.62 208 GLU A C 1
ATOM 1715 O O . GLU A 1 208 ? -0.022 6.178 8.556 1.00 53.62 208 GLU A O 1
ATOM 1720 N N . GLY A 1 209 ? -1.333 6.560 6.779 1.00 48.72 209 GLY A N 1
ATOM 1721 C CA . GLY A 1 209 ? -1.058 8.001 6.780 1.00 48.72 209 GLY A CA 1
ATOM 1722 C C . GLY A 1 209 ? -0.456 8.630 5.537 1.00 48.72 209 GLY A C 1
ATOM 1723 O O . GLY A 1 209 ? 0.222 9.639 5.678 1.00 48.72 209 GLY A O 1
ATOM 1724 N N . LEU A 1 210 ? -0.761 8.137 4.344 1.00 49.94 210 LEU A N 1
ATOM 1725 C CA . LEU A 1 210 ? -0.445 8.854 3.111 1.00 49.94 210 LEU A CA 1
ATOM 1726 C C . LEU A 1 210 ? -1.701 8.915 2.232 1.00 49.94 210 LEU A C 1
ATOM 1728 O O . LEU A 1 210 ? -2.625 8.109 2.392 1.00 49.94 210 LEU A O 1
ATOM 1732 N N . ASN A 1 211 ? -1.813 9.969 1.421 1.00 53.84 211 ASN A N 1
ATOM 1733 C CA . ASN A 1 211 ? -3.027 10.367 0.697 1.00 53.84 211 ASN A CA 1
ATOM 1734 C C . ASN A 1 211 ? -3.358 9.400 -0.446 1.00 53.84 211 ASN A C 1
ATOM 1736 O O . ASN A 1 211 ? -3.337 9.754 -1.614 1.00 53.84 211 ASN A O 1
ATOM 1740 N N . TYR A 1 212 ? -3.710 8.168 -0.115 1.00 66.69 212 TYR A N 1
ATOM 1741 C CA . TYR A 1 212 ? -3.760 7.093 -1.090 1.00 66.69 212 TYR A CA 1
ATOM 1742 C C . TYR A 1 212 ? -5.178 6.790 -1.552 1.00 66.69 212 TYR A C 1
ATOM 1744 O O . TYR A 1 212 ? -6.122 6.829 -0.760 1.00 66.69 212 TYR A O 1
ATOM 1752 N N . ASP A 1 213 ? -5.301 6.589 -2.866 1.00 72.25 213 ASP A N 1
ATOM 1753 C CA . ASP A 1 213 ? -6.523 6.418 -3.664 1.00 72.25 213 ASP A CA 1
ATOM 1754 C C . ASP A 1 213 ? -7.642 7.410 -3.265 1.00 72.25 213 ASP A C 1
ATOM 1756 O O . ASP A 1 213 ? -8.432 7.146 -2.347 1.00 72.25 213 ASP A O 1
ATOM 1760 N N . PRO A 1 214 ? -7.757 8.580 -3.926 1.00 69.50 214 PRO A N 1
ATOM 1761 C CA . PRO A 1 214 ? -8.835 9.531 -3.641 1.00 69.50 214 PRO A CA 1
ATOM 1762 C C . PRO A 1 214 ? -10.232 8.935 -3.878 1.00 69.50 214 PRO A C 1
ATOM 1764 O O . PRO A 1 214 ? -11.208 9.420 -3.309 1.00 69.50 214 PRO A O 1
ATOM 1767 N N . THR A 1 215 ? -10.336 7.854 -4.654 1.00 77.56 215 THR A N 1
ATOM 1768 C CA . THR A 1 215 ? -11.597 7.170 -4.955 1.00 77.56 215 THR A CA 1
ATOM 1769 C C . THR A 1 215 ? -11.954 6.088 -3.927 1.00 77.56 215 THR A C 1
ATOM 1771 O O . THR A 1 215 ? -12.999 5.426 -4.044 1.00 77.56 215 THR A O 1
ATOM 1774 N N . TRP A 1 216 ? -11.112 5.873 -2.910 1.00 84.94 216 TRP A N 1
ATOM 1775 C CA . TRP A 1 216 ? -11.368 4.889 -1.869 1.00 84.94 216 TRP A CA 1
ATOM 1776 C C . TRP A 1 216 ? -12.558 5.309 -0.982 1.00 84.94 216 TRP A C 1
ATOM 1778 O O . TRP A 1 216 ? -12.575 6.415 -0.440 1.00 84.94 216 TRP A O 1
ATOM 1788 N N . PRO A 1 217 ? -13.576 4.451 -0.774 1.00 84.31 217 PRO A N 1
ATOM 1789 C CA . PRO A 1 217 ? -14.878 4.866 -0.234 1.00 84.31 217 PRO A CA 1
ATOM 1790 C C . PRO A 1 217 ? -14.916 5.027 1.302 1.00 84.31 217 PRO A C 1
ATOM 1792 O O . PRO A 1 217 ? -15.990 4.960 1.900 1.00 84.31 217 PRO A O 1
ATOM 1795 N N . SER A 1 218 ? -13.767 5.207 1.962 1.00 80.88 218 SER A N 1
ATOM 1796 C CA . SER A 1 218 ? -13.663 5.346 3.419 1.00 80.88 218 SER A CA 1
ATOM 1797 C C . SER A 1 218 ? -12.686 6.447 3.805 1.00 80.88 218 SER A C 1
ATOM 1799 O O . SER A 1 218 ? -11.553 6.468 3.334 1.00 80.88 218 SER A O 1
ATOM 1801 N N . LYS A 1 219 ? -13.094 7.313 4.742 1.00 74.25 219 LYS A N 1
ATOM 1802 C CA . LYS A 1 219 ? -12.252 8.395 5.283 1.00 74.25 219 LYS A CA 1
ATOM 1803 C C . LYS A 1 219 ? -11.022 7.888 6.035 1.00 74.25 219 LYS A C 1
ATOM 1805 O O . LYS A 1 219 ? -10.028 8.595 6.099 1.00 74.25 219 LYS A O 1
ATOM 1810 N N . SER A 1 220 ? -11.103 6.693 6.626 1.00 72.44 220 SER A N 1
ATOM 1811 C CA . SER A 1 220 ? -9.974 6.094 7.343 1.00 72.44 220 SER A CA 1
ATOM 1812 C C . SER A 1 220 ? -8.858 5.684 6.381 1.00 72.44 220 SER A C 1
ATOM 1814 O O . SER A 1 220 ? -7.701 5.689 6.784 1.00 72.44 220 SER A O 1
ATOM 1816 N N . LYS A 1 221 ? -9.208 5.319 5.133 1.00 75.19 221 LYS A N 1
ATOM 1817 C CA . LYS A 1 221 ? -8.302 4.823 4.079 1.00 75.19 221 LYS A CA 1
ATOM 1818 C C . LYS A 1 221 ? -7.349 3.685 4.497 1.00 75.19 221 LYS A C 1
ATOM 1820 O O . LYS A 1 221 ? -6.467 3.326 3.734 1.00 75.19 221 LYS A O 1
ATOM 1825 N N . ARG A 1 222 ? -7.545 3.078 5.675 1.00 81.62 222 ARG A N 1
ATOM 1826 C CA . ARG A 1 222 ? -6.758 1.937 6.164 1.00 81.62 222 ARG A CA 1
ATOM 1827 C C . ARG A 1 222 ? -7.042 0.720 5.307 1.00 81.62 222 ARG A C 1
ATOM 1829 O O . ARG A 1 222 ? -8.186 0.263 5.267 1.00 81.62 222 ARG A O 1
ATOM 1836 N N . VAL A 1 223 ? -6.016 0.224 4.641 1.00 87.25 223 VAL A N 1
ATOM 1837 C CA . VAL A 1 223 ? -6.086 -0.917 3.733 1.00 87.25 223 VAL A CA 1
ATOM 1838 C C . VAL A 1 223 ? -4.956 -1.887 4.031 1.00 87.25 223 VAL A C 1
ATOM 1840 O O . VAL A 1 223 ? -3.944 -1.506 4.617 1.00 87.25 223 VAL A O 1
ATOM 1843 N N . PHE A 1 224 ? -5.146 -3.133 3.627 1.00 90.50 224 PHE A N 1
ATOM 1844 C CA . PHE A 1 224 ? -4.140 -4.179 3.703 1.00 90.50 224 PHE A CA 1
ATOM 1845 C C . PHE A 1 224 ? -4.232 -5.090 2.480 1.00 90.50 224 PHE A C 1
ATOM 1847 O O . PHE A 1 224 ? -5.269 -5.129 1.812 1.00 90.50 224 PHE A O 1
ATOM 1854 N N . TYR A 1 225 ? -3.164 -5.833 2.204 1.00 93.31 225 TYR A N 1
ATOM 1855 C CA . TYR A 1 225 ? -3.160 -6.866 1.176 1.00 93.31 225 TYR A CA 1
ATOM 1856 C C . TYR A 1 225 ? -3.331 -8.257 1.777 1.00 93.31 225 TYR A C 1
ATOM 1858 O O . TYR A 1 225 ? -2.913 -8.526 2.903 1.00 93.31 225 TYR A O 1
ATOM 1866 N N . THR A 1 226 ? -3.939 -9.149 1.007 1.00 95.44 226 THR A N 1
ATOM 1867 C CA . THR A 1 226 ? -4.138 -10.561 1.347 1.00 95.44 226 THR A CA 1
ATOM 1868 C C . THR A 1 226 ? -3.904 -11.412 0.106 1.00 95.44 226 THR A C 1
ATOM 1870 O O . THR A 1 226 ? -4.189 -10.949 -0.996 1.00 95.44 226 THR A O 1
ATOM 1873 N N . ARG A 1 227 ? -3.499 -12.675 0.297 1.00 96.50 227 ARG A N 1
ATOM 1874 C CA . ARG A 1 227 ? -3.466 -13.729 -0.739 1.00 96.50 227 ARG A CA 1
ATOM 1875 C C . ARG A 1 227 ? -4.857 -14.320 -1.050 1.00 96.50 227 ARG A C 1
ATOM 1877 O O . ARG A 1 227 ? -4.990 -15.473 -1.439 1.00 96.50 227 ARG A O 1
ATOM 1884 N N . GLY A 1 228 ? -5.921 -13.567 -0.771 1.00 96.62 228 GLY A N 1
ATOM 1885 C CA . GLY A 1 228 ? -7.309 -13.941 -1.049 1.00 96.62 228 GLY A CA 1
ATOM 1886 C C . GLY A 1 228 ? -8.087 -14.560 0.112 1.00 96.62 228 GLY A C 1
ATOM 1887 O O . GLY A 1 228 ? -9.309 -14.646 0.030 1.00 96.62 228 GLY A O 1
ATOM 1888 N N . THR A 1 229 ? -7.464 -14.944 1.228 1.00 97.56 229 THR A N 1
ATOM 1889 C CA . THR A 1 229 ? -8.198 -15.384 2.429 1.00 97.56 229 THR A CA 1
ATOM 1890 C C . THR A 1 229 ? -7.744 -14.665 3.677 1.00 97.56 229 THR A C 1
ATOM 1892 O O . THR A 1 229 ? -6.547 -14.528 3.912 1.00 97.56 229 THR A O 1
ATOM 1895 N N . PHE A 1 230 ? -8.699 -14.289 4.525 1.00 96.75 230 PHE A N 1
ATOM 1896 C CA . PHE A 1 230 ? -8.385 -13.750 5.841 1.00 96.75 230 PHE A CA 1
ATOM 1897 C C . PHE A 1 230 ? -9.504 -13.988 6.856 1.00 96.75 230 PHE A C 1
ATOM 1899 O O . PHE A 1 230 ? -10.685 -14.106 6.497 1.00 96.75 230 PHE A O 1
ATOM 1906 N N . LYS A 1 231 ? -9.133 -14.009 8.140 1.00 95.62 231 LYS A N 1
ATOM 1907 C CA . LYS A 1 231 ? -10.072 -13.990 9.266 1.00 95.62 231 LYS A CA 1
ATOM 1908 C C . LYS A 1 231 ? -9.691 -12.889 10.250 1.00 95.62 231 LYS A C 1
ATOM 1910 O O . LYS A 1 231 ? -8.559 -12.823 10.709 1.00 95.62 231 LYS A O 1
ATOM 1915 N N . MET A 1 232 ? -10.653 -12.055 10.638 1.00 92.12 232 MET A N 1
ATOM 1916 C CA . MET A 1 232 ? -10.406 -10.995 11.619 1.00 92.12 232 MET A CA 1
ATOM 1917 C C . MET A 1 232 ? -11.566 -10.793 12.590 1.00 92.12 232 MET A C 1
ATOM 1919 O O . MET A 1 232 ? -12.732 -10.982 12.236 1.00 92.12 232 MET A O 1
ATOM 1923 N N . ALA A 1 233 ? -11.228 -10.390 13.816 1.00 90.31 233 ALA A N 1
ATOM 1924 C CA . ALA A 1 233 ? -12.189 -9.909 14.798 1.00 90.31 233 ALA A CA 1
ATOM 1925 C C . ALA A 1 233 ? -12.644 -8.488 14.433 1.00 90.31 233 ALA A C 1
ATOM 1927 O O . ALA A 1 233 ? -11.829 -7.621 14.106 1.00 90.31 233 ALA A O 1
ATOM 1928 N N . ILE A 1 234 ? -13.949 -8.250 14.500 1.00 89.69 234 ILE A N 1
ATOM 1929 C CA . ILE A 1 234 ? -14.579 -6.962 14.217 1.00 89.69 234 ILE A CA 1
ATOM 1930 C C . ILE A 1 234 ? -15.628 -6.625 15.268 1.00 89.69 234 ILE A C 1
ATOM 1932 O O . ILE A 1 234 ? -16.149 -7.492 15.978 1.00 89.69 234 ILE A O 1
ATOM 1936 N N . ARG A 1 235 ? -15.958 -5.338 15.361 1.00 86.94 235 ARG A N 1
ATOM 1937 C CA . ARG A 1 235 ? -17.024 -4.874 16.240 1.00 86.94 235 ARG A CA 1
ATOM 1938 C C . ARG A 1 235 ? -18.391 -5.295 15.687 1.00 86.94 235 ARG A C 1
ATOM 1940 O O . ARG A 1 235 ? -18.639 -5.095 14.498 1.00 86.94 235 ARG A O 1
ATOM 1947 N N . PRO A 1 236 ? -19.294 -5.826 16.529 1.00 89.38 236 PRO A N 1
ATOM 1948 C CA . PRO A 1 236 ? -20.681 -6.053 16.142 1.00 89.38 236 PRO A CA 1
ATOM 1949 C C . PRO A 1 236 ? -21.374 -4.760 15.697 1.00 89.38 236 PRO A C 1
ATOM 1951 O O . PRO A 1 236 ? -21.195 -3.710 16.315 1.00 89.38 236 PRO A O 1
ATOM 1954 N N . GLY A 1 237 ? -22.209 -4.844 14.665 1.00 89.56 237 GLY A N 1
ATOM 1955 C CA . GLY A 1 237 ? -22.925 -3.705 14.091 1.00 89.56 237 GLY A CA 1
ATOM 1956 C C . GLY A 1 237 ? -22.696 -3.558 12.591 1.00 89.56 237 GLY A C 1
ATOM 1957 O O . GLY A 1 237 ? -22.516 -4.553 11.892 1.00 89.56 237 GLY A O 1
ATOM 1958 N N . ASP A 1 238 ? -22.751 -2.314 12.110 1.00 91.25 238 ASP A N 1
ATOM 1959 C CA . ASP A 1 238 ? -22.622 -1.971 10.692 1.00 91.25 238 ASP A CA 1
ATOM 1960 C C . ASP A 1 238 ? -21.165 -2.074 10.227 1.00 91.25 238 ASP A C 1
ATOM 1962 O O . ASP A 1 238 ? -20.271 -1.433 10.787 1.00 91.25 238 ASP A O 1
ATOM 1966 N N . VAL A 1 239 ? -20.937 -2.835 9.161 1.00 92.00 239 VAL A N 1
ATOM 1967 C CA . VAL A 1 239 ? -19.622 -3.061 8.559 1.00 92.00 239 VAL A CA 1
ATOM 1968 C C . VAL A 1 239 ? -19.672 -2.674 7.087 1.00 92.00 239 VAL A C 1
ATOM 1970 O O . VAL A 1 239 ? -20.613 -3.018 6.374 1.00 92.00 239 VAL A O 1
ATOM 1973 N N . LEU A 1 240 ? -18.642 -1.968 6.631 1.00 93.31 240 LEU A N 1
ATOM 1974 C CA . LEU A 1 240 ? -18.314 -1.748 5.230 1.00 93.31 240 LEU A CA 1
ATOM 1975 C C . LEU A 1 240 ? -17.047 -2.542 4.903 1.00 93.31 240 LEU A C 1
ATOM 1977 O O . LEU A 1 240 ? -15.964 -2.220 5.392 1.00 93.31 240 LEU A O 1
ATOM 1981 N N . LEU A 1 241 ? -17.191 -3.547 4.048 1.00 95.56 241 LEU A N 1
ATOM 1982 C CA . LEU A 1 241 ? -16.089 -4.287 3.445 1.00 95.56 241 LEU A CA 1
ATOM 1983 C C . LEU A 1 241 ? -15.858 -3.756 2.027 1.00 95.56 241 LEU A C 1
ATOM 1985 O O . LEU A 1 241 ? -16.794 -3.629 1.240 1.00 95.56 241 LEU A O 1
ATOM 1989 N N . VAL A 1 242 ? -14.610 -3.434 1.708 1.00 95.38 242 VAL A N 1
ATOM 1990 C CA . VAL A 1 242 ? -14.185 -2.953 0.392 1.00 95.38 242 VAL A CA 1
ATOM 1991 C C . VAL A 1 242 ? -13.070 -3.853 -0.105 1.00 95.38 242 VAL A C 1
ATOM 1993 O O . VAL A 1 242 ? -12.096 -4.055 0.617 1.00 95.38 242 VAL A O 1
ATOM 1996 N N . ILE A 1 243 ? -13.205 -4.369 -1.323 1.00 96.50 243 ILE A N 1
ATOM 1997 C CA . ILE A 1 243 ? -12.195 -5.210 -1.972 1.00 96.50 243 ILE A CA 1
ATOM 1998 C C . ILE A 1 243 ? -11.924 -4.662 -3.371 1.00 96.50 243 ILE A C 1
ATOM 2000 O O . ILE A 1 243 ? -12.861 -4.340 -4.108 1.00 96.50 243 ILE A O 1
ATOM 2004 N N . LYS A 1 244 ? -10.645 -4.528 -3.719 1.00 94.56 244 LYS A N 1
ATOM 2005 C CA . LYS A 1 244 ? -10.163 -4.044 -5.016 1.00 94.56 244 LYS A CA 1
ATOM 2006 C C . LYS A 1 244 ? -9.067 -4.982 -5.532 1.00 94.56 244 LYS A C 1
ATOM 2008 O O . LYS A 1 244 ? -8.237 -5.420 -4.738 1.00 94.56 244 LYS A O 1
ATOM 2013 N N . LYS A 1 245 ? -9.071 -5.231 -6.844 1.00 95.38 245 LYS A N 1
ATOM 2014 C CA . LYS A 1 245 ? -7.962 -5.827 -7.593 1.00 95.38 245 LYS A CA 1
ATOM 2015 C C . LYS A 1 245 ? -7.673 -4.958 -8.815 1.00 95.38 245 LYS A C 1
ATOM 2017 O O . LYS A 1 245 ? -8.453 -4.969 -9.757 1.00 95.38 245 LYS A O 1
ATOM 2022 N N . GLY A 1 246 ? -6.635 -4.132 -8.742 1.00 92.62 246 GLY A N 1
ATOM 2023 C CA . GLY A 1 246 ? -6.264 -3.210 -9.819 1.00 92.62 246 GLY A CA 1
ATOM 2024 C C . GLY A 1 246 ? -7.388 -2.330 -10.355 1.00 92.62 246 GLY A C 1
ATOM 2025 O O . GLY A 1 246 ? -8.364 -2.039 -9.650 1.00 92.62 246 GLY A O 1
ATOM 2026 N N . ILE A 1 247 ? -7.218 -1.858 -11.590 1.00 90.31 247 ILE A N 1
ATOM 2027 C CA . ILE A 1 247 ? -8.225 -1.035 -12.266 1.00 90.31 247 ILE A CA 1
ATOM 2028 C C . ILE A 1 247 ? -9.164 -1.861 -13.142 1.00 90.31 247 ILE A C 1
ATOM 2030 O O . ILE A 1 247 ? -10.298 -1.441 -13.311 1.00 90.31 247 ILE A O 1
ATOM 2034 N N . GLU A 1 248 ? -8.754 -3.032 -13.634 1.00 93.62 248 GLU A N 1
ATOM 2035 C CA . GLU A 1 248 ? -9.541 -3.850 -14.576 1.00 93.62 248 GLU A CA 1
ATOM 2036 C C . GLU A 1 248 ? -10.723 -4.594 -13.927 1.00 93.62 248 GLU A C 1
ATOM 2038 O O . GLU A 1 248 ? -11.615 -5.108 -14.611 1.00 93.62 248 GLU A O 1
ATOM 2043 N N . TYR A 1 249 ? -10.757 -4.650 -12.590 1.00 95.94 249 TYR A N 1
ATOM 2044 C CA . TYR A 1 249 ? -11.841 -5.265 -11.829 1.00 95.94 249 TYR A CA 1
ATOM 2045 C C . TYR A 1 249 ? -12.749 -4.235 -11.181 1.00 95.94 249 TYR A C 1
ATOM 2047 O O . TYR A 1 249 ? -12.329 -3.195 -10.663 1.00 95.94 249 TYR A O 1
ATOM 2055 N N . LYS A 1 250 ? -14.033 -4.581 -11.101 1.00 95.12 250 LYS A N 1
ATOM 2056 C CA . LYS A 1 250 ? -14.997 -3.807 -10.332 1.00 95.12 250 LYS A CA 1
ATOM 2057 C C . LYS A 1 250 ? -14.666 -3.906 -8.848 1.00 95.12 250 LYS A C 1
ATOM 2059 O O . LYS A 1 250 ? -14.647 -4.985 -8.253 1.00 95.12 250 LYS A O 1
ATOM 2064 N N . ARG A 1 251 ? -14.495 -2.749 -8.210 1.00 93.75 251 ARG A N 1
ATOM 2065 C CA . ARG A 1 251 ? -14.371 -2.657 -6.751 1.00 93.75 251 ARG A CA 1
ATOM 2066 C C . ARG A 1 251 ? -15.644 -3.188 -6.087 1.00 93.75 251 ARG A C 1
ATOM 2068 O O . ARG A 1 251 ? -16.724 -2.624 -6.268 1.00 93.75 251 ARG A O 1
ATOM 2075 N N . ARG A 1 252 ? -15.511 -4.205 -5.237 1.00 95.81 252 ARG A N 1
ATOM 2076 C CA . ARG A 1 252 ? -16.615 -4.722 -4.417 1.00 95.81 252 ARG A CA 1
ATOM 2077 C C . ARG A 1 252 ? -16.774 -3.867 -3.164 1.00 95.81 252 ARG A C 1
ATOM 2079 O O . ARG A 1 252 ? -15.797 -3.581 -2.472 1.00 95.81 252 ARG A O 1
ATOM 2086 N N . LYS A 1 253 ? -18.008 -3.447 -2.876 1.00 95.88 253 LYS A N 1
ATOM 2087 C CA . LYS A 1 253 ? -18.385 -2.697 -1.669 1.00 95.88 253 LYS A CA 1
ATOM 2088 C C . LYS A 1 253 ? -19.586 -3.384 -1.035 1.00 95.88 253 LYS A C 1
ATOM 2090 O O . LYS A 1 253 ? -20.679 -3.332 -1.583 1.00 95.88 253 LYS A O 1
ATOM 2095 N N . GLU A 1 254 ? -19.381 -3.988 0.122 1.00 95.56 254 GLU A N 1
ATOM 2096 C CA . GLU A 1 254 ? -20.397 -4.759 0.832 1.00 95.56 254 GLU A CA 1
ATOM 2097 C C . GLU A 1 254 ? -20.729 -4.055 2.144 1.00 95.56 254 GLU A C 1
ATOM 2099 O O . GLU A 1 254 ? -19.834 -3.728 2.928 1.00 95.56 254 GLU A O 1
ATOM 2104 N N . ARG A 1 255 ? -22.018 -3.806 2.383 1.00 95.19 255 ARG A N 1
ATOM 2105 C CA . ARG A 1 255 ? -22.513 -3.278 3.656 1.00 95.19 255 ARG A CA 1
ATOM 2106 C C . ARG A 1 255 ? -23.388 -4.320 4.310 1.00 95.19 255 ARG A C 1
ATOM 2108 O O . ARG A 1 255 ? -24.364 -4.766 3.718 1.00 95.19 255 ARG A O 1
ATOM 2115 N N . PHE A 1 256 ? -23.053 -4.686 5.536 1.00 94.81 256 PHE A N 1
ATOM 2116 C CA . PHE A 1 256 ? -23.814 -5.680 6.273 1.00 94.81 256 PHE A CA 1
ATOM 2117 C C . PHE A 1 256 ? -23.762 -5.412 7.768 1.00 94.81 256 PHE A C 1
ATOM 2119 O O . PHE A 1 256 ? -22.874 -4.726 8.270 1.00 94.81 256 PHE A O 1
ATOM 2126 N N . GLN A 1 257 ? -24.715 -6.008 8.477 1.00 94.44 257 GLN A N 1
ATOM 2127 C CA . GLN A 1 257 ? -24.677 -6.110 9.925 1.00 94.44 257 GLN A CA 1
ATOM 2128 C C . GLN A 1 257 ? -24.134 -7.472 10.354 1.00 94.44 257 GLN A C 1
ATOM 2130 O O . GLN A 1 257 ? -24.327 -8.482 9.661 1.00 94.44 257 GLN A O 1
ATOM 2135 N N . ILE A 1 258 ? -23.447 -7.478 11.493 1.00 93.88 258 ILE A N 1
ATOM 2136 C CA . ILE A 1 258 ? -22.930 -8.680 12.148 1.00 93.88 258 ILE A CA 1
ATOM 2137 C C . ILE A 1 258 ? -23.200 -8.613 13.656 1.00 93.88 258 ILE A C 1
ATOM 2139 O O . ILE A 1 258 ? -23.021 -7.565 14.283 1.00 93.88 258 ILE A O 1
ATOM 2143 N N . LYS A 1 259 ? -23.676 -9.711 14.246 1.00 92.94 259 LYS A N 1
ATOM 2144 C CA . LYS A 1 259 ? -24.049 -9.788 15.666 1.00 92.94 259 LYS A CA 1
ATOM 2145 C C . LYS A 1 259 ? -22.859 -10.185 16.543 1.00 92.94 259 LYS A C 1
ATOM 2147 O O . LYS A 1 259 ? -21.891 -10.780 16.084 1.00 92.94 259 LYS A O 1
ATOM 2152 N N . ALA A 1 260 ? -22.938 -9.877 17.838 1.00 91.00 260 ALA A N 1
ATOM 2153 C CA . ALA A 1 260 ? -21.917 -10.281 18.806 1.00 91.00 260 ALA A CA 1
ATOM 2154 C C . ALA A 1 260 ? -21.777 -11.810 18.863 1.00 91.00 260 ALA A C 1
ATOM 2156 O O . ALA A 1 260 ? -22.781 -12.514 18.951 1.00 91.00 260 ALA A O 1
ATOM 2157 N N . GLY A 1 261 ? -20.540 -12.312 18.815 1.00 91.94 261 GLY A N 1
ATOM 2158 C CA . GLY A 1 261 ? -20.236 -13.745 18.776 1.00 91.94 261 GLY A CA 1
ATOM 2159 C C . GLY A 1 261 ? -20.505 -14.433 17.431 1.00 91.94 261 GLY A C 1
ATOM 2160 O O . GLY A 1 261 ? -20.190 -15.613 17.292 1.00 91.94 261 GLY A O 1
ATOM 2161 N N . GLU A 1 262 ? -21.057 -13.734 16.435 1.00 95.69 262 GLU A N 1
ATOM 2162 C CA . GLU A 1 262 ? -21.285 -14.294 15.100 1.00 95.69 262 GLU A CA 1
ATOM 2163 C C . GLU A 1 262 ? -19.958 -14.447 14.347 1.00 95.69 262 GLU A C 1
ATOM 2165 O O . GLU A 1 262 ? -19.103 -13.562 14.385 1.00 95.69 262 GLU A O 1
ATOM 2170 N N . THR A 1 263 ? -19.800 -15.549 13.610 1.00 96.62 263 THR A N 1
ATOM 2171 C CA . THR A 1 263 ? -18.778 -15.662 12.561 1.00 96.62 263 THR A CA 1
ATOM 2172 C C . THR A 1 263 ? -19.453 -15.610 11.200 1.00 96.62 263 THR A C 1
ATOM 2174 O O . THR A 1 263 ? -20.126 -16.560 10.801 1.00 96.62 263 THR A O 1
ATOM 2177 N N . LYS A 1 264 ? -19.239 -14.523 10.464 1.00 96.50 264 LYS A N 1
ATOM 2178 C CA . LYS A 1 264 ? -19.799 -14.330 9.129 1.00 96.50 264 LYS A CA 1
ATOM 2179 C C . LYS A 1 264 ? -18.785 -14.739 8.068 1.00 96.50 264 LYS A C 1
ATOM 2181 O O . LYS A 1 264 ? -17.677 -14.203 8.016 1.00 96.50 264 LYS A O 1
ATOM 2186 N N . LYS A 1 265 ? -19.164 -15.703 7.228 1.00 97.25 265 LYS A N 1
ATOM 2187 C CA . LYS A 1 265 ? -18.393 -16.116 6.048 1.00 97.25 265 LYS A CA 1
ATOM 2188 C C . LYS A 1 265 ? -18.854 -15.292 4.847 1.00 97.25 265 LYS A C 1
ATOM 2190 O O . LYS A 1 265 ? -20.052 -15.223 4.594 1.00 97.25 265 LYS A O 1
ATOM 2195 N N . TYR A 1 266 ? -17.917 -14.692 4.123 1.00 95.56 266 TYR A N 1
ATOM 2196 C CA . TYR A 1 266 ? -18.192 -13.848 2.961 1.00 95.56 266 TYR A CA 1
ATOM 2197 C C . TYR A 1 266 ? -17.343 -14.324 1.769 1.00 95.56 266 TYR A C 1
ATOM 2199 O O . TYR A 1 266 ? -16.192 -13.902 1.624 1.00 95.56 266 TYR A O 1
ATOM 2207 N N . PRO A 1 267 ? -17.850 -15.262 0.949 1.00 96.88 267 PRO A N 1
ATOM 2208 C CA . PRO A 1 267 ? -17.218 -15.586 -0.322 1.00 96.88 267 PRO A CA 1
ATOM 2209 C C . PRO A 1 267 ? -17.463 -14.437 -1.304 1.00 96.88 267 PRO A C 1
ATOM 2211 O O . PRO A 1 267 ? -18.592 -13.980 -1.467 1.00 96.88 267 PRO A O 1
ATOM 2214 N N . ILE A 1 268 ? -16.403 -13.953 -1.939 1.00 97.44 268 ILE A N 1
ATOM 2215 C CA . ILE A 1 268 ? -16.451 -12.867 -2.914 1.00 97.44 268 ILE A CA 1
ATOM 2216 C C . ILE A 1 268 ? -15.825 -13.372 -4.201 1.00 97.44 268 ILE A C 1
ATOM 2218 O O . ILE A 1 268 ? -14.695 -13.850 -4.191 1.00 97.44 268 ILE A O 1
ATOM 2222 N N . GLN A 1 269 ? -16.564 -13.240 -5.295 1.00 97.81 269 GLN A N 1
ATOM 2223 C CA . GLN A 1 269 ? -16.045 -13.401 -6.643 1.00 97.81 269 GLN A CA 1
ATOM 2224 C C . GLN A 1 269 ? -15.949 -12.014 -7.274 1.00 97.81 269 GLN A C 1
ATOM 2226 O O . GLN A 1 269 ? -16.918 -11.247 -7.262 1.00 97.81 269 GLN A O 1
ATOM 2231 N N . LEU A 1 270 ? -14.753 -11.658 -7.727 1.00 98.00 270 LEU A N 1
ATOM 2232 C CA . LEU A 1 270 ? -14.495 -10.395 -8.394 1.00 98.00 270 LEU A CA 1
ATOM 2233 C C . LEU A 1 270 ? -14.978 -10.468 -9.841 1.00 98.00 270 LEU A C 1
ATOM 2235 O O . LEU A 1 270 ? -14.955 -11.517 -10.476 1.00 98.00 270 LEU A O 1
ATOM 2239 N N . GLU A 1 271 ? -15.420 -9.325 -10.351 1.00 97.12 271 GLU A N 1
ATOM 2240 C CA . GLU A 1 271 ? -15.868 -9.185 -11.731 1.00 97.12 271 GLU A CA 1
ATOM 2241 C C . GLU A 1 271 ? -14.860 -8.312 -12.476 1.00 97.12 271 GLU A C 1
ATOM 2243 O O . GLU A 1 271 ? -14.705 -7.128 -12.155 1.00 97.12 271 GLU A O 1
ATOM 2248 N N . ARG A 1 272 ? -14.170 -8.901 -13.452 1.00 96.56 272 ARG A N 1
ATOM 2249 C CA . ARG A 1 272 ? -13.318 -8.188 -14.405 1.00 96.56 272 ARG A CA 1
ATOM 2250 C C . ARG A 1 272 ? -14.207 -7.595 -15.504 1.00 96.56 272 ARG A C 1
ATOM 2252 O O . ARG A 1 272 ? -15.050 -8.312 -16.035 1.00 96.56 272 ARG A O 1
ATOM 2259 N N . TYR A 1 273 ? -14.064 -6.307 -15.822 1.00 94.50 273 TYR A N 1
ATOM 2260 C CA . TYR A 1 273 ? -14.925 -5.645 -16.819 1.00 94.50 273 TYR A CA 1
ATOM 2261 C C . TYR A 1 273 ? -14.229 -5.354 -18.157 1.00 94.50 273 TYR A C 1
ATOM 2263 O O . TYR A 1 273 ? -14.917 -5.226 -19.165 1.00 94.50 273 TYR A O 1
ATOM 2271 N N . PHE A 1 274 ? -12.897 -5.334 -18.191 1.00 91.75 274 PHE A N 1
ATOM 2272 C CA . PHE A 1 274 ? -12.082 -5.453 -19.404 1.00 91.75 274 PHE A CA 1
ATOM 2273 C C . PHE A 1 274 ? -10.848 -6.314 -19.105 1.00 91.75 274 PHE A C 1
ATOM 2275 O O . PHE A 1 274 ? -10.478 -6.457 -17.943 1.00 91.75 274 PHE A O 1
ATOM 2282 N N . ASN A 1 275 ? -10.263 -6.950 -20.120 1.00 94.06 275 ASN A N 1
ATOM 2283 C CA . ASN A 1 275 ? -9.088 -7.807 -19.956 1.00 94.06 275 ASN A CA 1
ATOM 2284 C C . ASN A 1 275 ? -8.023 -7.381 -20.962 1.00 94.06 275 ASN A C 1
ATOM 2286 O O . ASN A 1 275 ? -7.931 -7.941 -22.052 1.00 94.06 275 ASN A O 1
ATOM 2290 N N . LEU A 1 276 ? -7.256 -6.368 -20.576 1.00 94.62 276 LEU A N 1
ATOM 2291 C CA . LEU A 1 276 ? -6.199 -5.804 -21.405 1.00 94.62 276 LEU A CA 1
ATOM 2292 C C . LEU A 1 276 ? -5.072 -6.809 -21.702 1.00 94.62 276 LEU A C 1
ATOM 2294 O O . LEU A 1 276 ? -4.644 -6.859 -22.856 1.00 94.62 276 LEU A O 1
ATOM 2298 N N . PRO A 1 277 ? -4.675 -7.705 -20.774 1.00 94.50 277 PRO A N 1
ATOM 2299 C CA . PRO A 1 277 ? -3.689 -8.742 -21.082 1.00 94.50 277 PRO A CA 1
ATOM 2300 C C . PRO A 1 277 ? -4.113 -9.676 -22.220 1.00 94.50 277 PRO A C 1
ATOM 2302 O O . PRO A 1 277 ? -3.289 -10.061 -23.044 1.00 94.50 277 PRO A O 1
ATOM 2305 N N . LYS A 1 278 ? -5.408 -10.010 -22.332 1.00 94.12 278 LYS A N 1
ATOM 2306 C CA . LYS A 1 278 ? -5.928 -10.787 -23.477 1.00 94.12 278 LYS A CA 1
ATOM 2307 C C . LYS A 1 278 ? -5.825 -10.048 -24.812 1.00 94.12 278 LYS A C 1
ATOM 2309 O O . LYS A 1 278 ? -5.910 -10.689 -25.855 1.00 94.12 278 LYS A O 1
ATOM 2314 N N . GLU A 1 279 ? -5.669 -8.731 -24.775 1.00 95.00 279 GLU A N 1
ATOM 2315 C CA . GLU A 1 279 ? -5.493 -7.857 -25.934 1.00 95.00 279 GLU A CA 1
ATOM 2316 C C . GLU A 1 279 ? -4.020 -7.461 -26.143 1.00 95.00 279 GLU A C 1
ATOM 2318 O O . GLU A 1 279 ? -3.744 -6.599 -26.970 1.00 95.00 279 GLU A O 1
ATOM 2323 N N . GLY A 1 280 ? -3.075 -8.066 -25.409 1.00 95.94 280 GLY A N 1
ATOM 2324 C CA . GLY A 1 280 ? -1.639 -7.769 -25.503 1.00 95.94 280 GLY A CA 1
ATOM 2325 C C . GLY A 1 280 ? -1.179 -6.562 -24.679 1.00 95.94 280 GLY A C 1
ATOM 2326 O O . GLY A 1 280 ? -0.018 -6.177 -24.756 1.00 95.94 280 GLY A O 1
ATOM 2327 N N . TRP A 1 281 ? -2.060 -5.958 -23.877 1.00 96.75 281 TRP A N 1
ATOM 2328 C CA . TRP A 1 281 ? -1.754 -4.794 -23.044 1.00 96.75 281 TRP A CA 1
ATOM 2329 C C . TRP A 1 281 ? -1.523 -5.189 -21.583 1.00 96.75 281 TRP A C 1
ATOM 2331 O O . TRP A 1 281 ? -2.416 -5.703 -20.914 1.00 96.75 281 TRP A O 1
ATOM 2341 N N . TYR A 1 282 ? -0.349 -4.872 -21.048 1.00 96.25 282 TYR A N 1
ATOM 2342 C CA . TYR A 1 282 ? 0.065 -5.238 -19.695 1.00 96.25 282 TYR A CA 1
ATOM 2343 C C . TYR A 1 282 ? 0.301 -3.997 -18.840 1.00 96.25 282 TYR A C 1
ATOM 2345 O O . TYR A 1 282 ? 1.022 -3.085 -19.237 1.00 96.25 282 TYR A O 1
ATOM 2353 N N . SER A 1 283 ? -0.309 -3.961 -17.659 1.00 96.69 283 SER A N 1
ATOM 2354 C CA . SER A 1 283 ? -0.151 -2.866 -16.697 1.00 96.69 283 SER A CA 1
ATOM 2355 C C . SER A 1 283 ? 1.245 -2.842 -16.067 1.00 96.69 283 SER A C 1
ATOM 2357 O O . SER A 1 283 ? 1.811 -3.887 -15.733 1.00 96.69 283 SER A O 1
ATOM 2359 N N . ALA A 1 284 ? 1.766 -1.640 -15.834 1.00 96.19 284 ALA A N 1
ATOM 2360 C CA . ALA A 1 284 ? 3.083 -1.405 -15.268 1.00 96.19 284 ALA A CA 1
ATOM 2361 C C . ALA A 1 284 ? 3.085 -0.285 -14.214 1.00 96.19 284 ALA A C 1
ATOM 2363 O O . ALA A 1 284 ? 2.383 0.713 -14.372 1.00 96.19 284 ALA A O 1
ATOM 2364 N N . ASP A 1 285 ? 3.898 -0.451 -13.167 1.00 96.62 285 ASP A N 1
ATOM 2365 C CA . ASP A 1 285 ? 4.286 0.591 -12.202 1.00 96.62 285 ASP A CA 1
ATOM 2366 C C . ASP A 1 285 ? 5.819 0.656 -12.153 1.00 96.62 285 ASP A C 1
ATOM 2368 O O . ASP A 1 285 ? 6.486 -0.248 -11.646 1.00 96.62 285 ASP A O 1
ATOM 2372 N N . ASP A 1 286 ? 6.400 1.691 -12.748 1.00 95.12 286 ASP A N 1
ATOM 2373 C CA . ASP A 1 286 ? 7.840 1.800 -12.975 1.00 95.12 286 ASP A CA 1
ATOM 2374 C C . ASP A 1 286 ? 8.607 2.530 -11.862 1.00 95.12 286 ASP A C 1
ATOM 2376 O O . ASP A 1 286 ? 9.826 2.670 -11.962 1.00 95.12 286 ASP A O 1
ATOM 2380 N N . HIS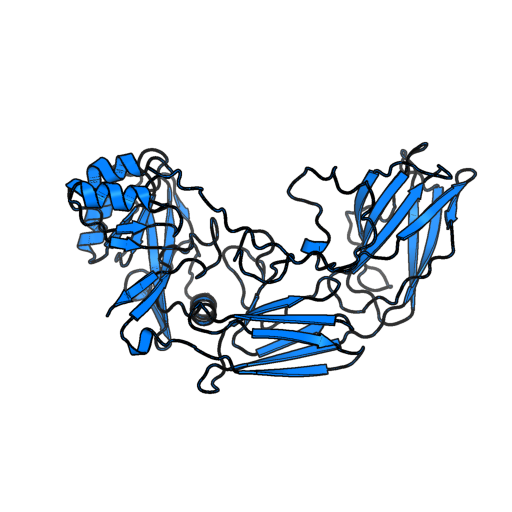 A 1 287 ? 7.929 2.946 -10.787 1.00 96.44 287 HIS A N 1
ATOM 2381 C CA . HIS A 1 287 ? 8.519 3.788 -9.746 1.00 96.44 287 HIS A CA 1
ATOM 2382 C C . HIS A 1 287 ? 8.147 3.310 -8.340 1.00 96.44 287 HIS A C 1
ATOM 2384 O O . HIS A 1 287 ? 7.283 3.871 -7.665 1.00 96.44 287 HIS A O 1
ATOM 2390 N N . VAL A 1 288 ? 8.808 2.245 -7.880 1.00 96.69 288 VAL A N 1
ATOM 2391 C CA . VAL A 1 288 ? 8.533 1.639 -6.568 1.00 96.69 288 VAL A CA 1
ATOM 2392 C C . VAL A 1 288 ? 9.812 1.485 -5.747 1.00 96.69 288 VAL A C 1
ATOM 2394 O O . VAL A 1 288 ? 10.661 0.657 -6.045 1.00 96.69 288 VAL A O 1
ATOM 2397 N N . HIS A 1 289 ? 9.932 2.202 -4.638 1.00 95.38 289 HIS A N 1
ATOM 2398 C CA . HIS A 1 289 ? 11.063 2.140 -3.715 1.00 95.38 289 HIS A CA 1
ATOM 2399 C C . HIS A 1 289 ? 10.862 1.125 -2.592 1.00 95.38 289 HIS A C 1
ATOM 2401 O O . HIS A 1 289 ? 10.239 1.390 -1.558 1.00 95.38 289 HIS A O 1
ATOM 2407 N N . VAL A 1 290 ? 11.452 -0.055 -2.770 1.00 94.38 290 VAL A N 1
ATOM 2408 C CA . VAL A 1 290 ? 11.469 -1.122 -1.767 1.00 94.38 290 VAL A CA 1
ATOM 2409 C C . VAL A 1 290 ? 12.825 -1.824 -1.802 1.00 94.38 290 VAL A C 1
ATOM 2411 O O . VAL A 1 290 ? 13.308 -2.200 -2.868 1.00 94.38 290 VAL A O 1
ATOM 2414 N N . TYR A 1 291 ? 13.446 -2.027 -0.635 1.00 94.75 291 TYR A N 1
ATOM 2415 C CA . TYR A 1 291 ? 14.650 -2.858 -0.551 1.00 94.75 291 TYR A CA 1
ATOM 2416 C C . TYR A 1 291 ? 14.288 -4.308 -0.887 1.00 94.75 291 TYR A C 1
ATOM 2418 O O . TYR A 1 291 ? 13.228 -4.779 -0.479 1.00 94.75 291 TYR A O 1
ATOM 2426 N N . ARG A 1 292 ? 15.155 -5.040 -1.587 1.00 96.50 292 ARG A N 1
ATOM 2427 C CA . ARG A 1 292 ? 14.923 -6.455 -1.913 1.00 96.50 292 ARG A CA 1
ATOM 2428 C C . ARG A 1 292 ? 16.108 -7.299 -1.482 1.00 96.50 292 ARG A C 1
ATOM 2430 O O . ARG A 1 292 ? 17.209 -7.117 -1.987 1.00 96.50 292 ARG A O 1
ATOM 2437 N N . ASP A 1 293 ? 15.860 -8.259 -0.596 1.00 95.56 293 ASP A N 1
ATOM 2438 C CA . ASP A 1 293 ? 16.850 -9.240 -0.121 1.00 95.56 293 ASP A CA 1
ATOM 2439 C C . ASP A 1 293 ? 16.633 -10.645 -0.721 1.00 95.56 293 ASP A C 1
ATOM 2441 O O . ASP A 1 293 ? 17.299 -11.609 -0.346 1.00 95.56 293 ASP A O 1
ATOM 2445 N N . GLY A 1 294 ? 15.668 -10.765 -1.638 1.00 95.50 294 GLY A N 1
ATOM 2446 C CA . GLY A 1 294 ? 15.243 -12.013 -2.266 1.00 95.50 294 GLY A CA 1
ATOM 2447 C C . GLY A 1 294 ? 14.171 -12.769 -1.477 1.00 95.50 294 GLY A C 1
ATOM 2448 O O . GLY A 1 294 ? 13.357 -13.459 -2.087 1.00 95.50 294 GLY A O 1
ATOM 2449 N N . LYS A 1 295 ? 14.101 -12.604 -0.149 1.00 95.50 295 LYS A N 1
ATOM 2450 C CA . LYS A 1 295 ? 13.100 -13.264 0.710 1.00 95.50 295 LYS A CA 1
ATOM 2451 C C . LYS A 1 295 ? 11.751 -12.558 0.651 1.00 95.50 295 LYS A C 1
ATOM 2453 O O . LYS A 1 295 ? 10.719 -13.210 0.740 1.00 95.50 295 LYS A O 1
ATOM 2458 N N . ASN A 1 296 ? 11.759 -11.241 0.469 1.00 95.00 296 ASN A N 1
ATOM 2459 C CA . ASN A 1 296 ? 10.548 -10.429 0.363 1.00 95.00 296 ASN A CA 1
ATOM 2460 C C . ASN A 1 296 ? 9.947 -10.347 -1.055 1.00 95.00 296 ASN A C 1
ATOM 2462 O O . ASN A 1 296 ? 8.928 -9.685 -1.251 1.00 95.00 296 ASN A O 1
ATOM 2466 N N . ASN A 1 297 ? 10.546 -11.022 -2.042 1.00 97.31 297 ASN A N 1
ATOM 2467 C CA . ASN A 1 297 ? 10.086 -11.005 -3.432 1.00 97.31 297 ASN A CA 1
ATOM 2468 C C . ASN A 1 297 ? 8.641 -11.488 -3.587 1.00 97.31 297 ASN A C 1
ATOM 2470 O O . ASN A 1 297 ? 7.873 -10.881 -4.331 1.00 97.31 297 ASN A O 1
ATOM 2474 N N . GLU A 1 298 ? 8.276 -12.567 -2.890 1.00 97.06 298 GLU A N 1
ATOM 2475 C CA . GLU A 1 298 ? 6.924 -13.117 -2.965 1.00 97.06 298 GLU A CA 1
ATOM 2476 C C . GLU A 1 298 ? 5.901 -12.100 -2.450 1.00 97.06 298 GLU A C 1
ATOM 2478 O O . GLU A 1 298 ? 4.923 -11.819 -3.133 1.00 97.06 298 GLU A O 1
ATOM 2483 N N . ASP A 1 299 ? 6.158 -11.473 -1.300 1.00 95.31 299 ASP A N 1
ATOM 2484 C CA . ASP A 1 299 ? 5.239 -10.492 -0.719 1.00 95.31 299 ASP A CA 1
ATOM 2485 C C . ASP A 1 299 ? 5.039 -9.272 -1.633 1.00 95.31 299 ASP A C 1
ATOM 2487 O O . ASP A 1 299 ? 3.905 -8.831 -1.819 1.00 95.31 299 ASP A O 1
ATOM 2491 N N . ILE A 1 300 ? 6.110 -8.758 -2.251 1.00 96.56 300 ILE A N 1
ATOM 2492 C CA . ILE A 1 300 ? 6.034 -7.623 -3.189 1.00 96.56 300 ILE A CA 1
ATOM 2493 C C . ILE A 1 300 ? 5.289 -8.027 -4.470 1.00 96.56 300 ILE A C 1
ATOM 2495 O O . ILE A 1 300 ? 4.444 -7.273 -4.959 1.00 96.56 300 ILE A O 1
ATOM 2499 N N . LEU A 1 301 ? 5.543 -9.229 -5.002 1.00 98.19 301 LEU A N 1
ATOM 2500 C CA . LEU A 1 301 ? 4.812 -9.741 -6.164 1.00 98.19 301 LEU A CA 1
ATOM 2501 C C . LEU A 1 301 ? 3.319 -9.923 -5.849 1.00 98.19 301 LEU A C 1
ATOM 2503 O O . LEU A 1 301 ? 2.467 -9.684 -6.701 1.00 98.19 301 LEU A O 1
ATOM 2507 N N . GLU A 1 302 ? 2.973 -10.297 -4.619 1.00 97.50 302 GLU A N 1
ATOM 2508 C CA . GLU A 1 302 ? 1.581 -10.379 -4.184 1.00 97.50 302 GLU A CA 1
ATOM 2509 C C . GLU A 1 302 ? 0.892 -9.006 -4.104 1.00 97.50 302 GLU A C 1
ATOM 2511 O O . GLU A 1 302 ? -0.318 -8.922 -4.335 1.00 97.50 302 GLU A O 1
ATOM 2516 N N . TRP A 1 303 ? 1.627 -7.912 -3.865 1.00 95.94 303 TRP A N 1
ATOM 2517 C CA . TRP A 1 303 ? 1.076 -6.561 -4.040 1.00 95.94 303 TRP A CA 1
ATOM 2518 C C . TRP A 1 303 ? 0.784 -6.274 -5.511 1.00 95.94 303 TRP A C 1
ATOM 2520 O O . TRP A 1 303 ? -0.297 -5.782 -5.827 1.00 95.94 303 TRP A O 1
ATOM 2530 N N . ALA A 1 304 ? 1.704 -6.647 -6.409 1.00 97.81 304 ALA A N 1
ATOM 2531 C CA . ALA A 1 304 ? 1.521 -6.526 -7.854 1.00 97.81 304 ALA A CA 1
ATOM 2532 C C . ALA A 1 304 ? 0.262 -7.266 -8.322 1.00 97.81 304 ALA A C 1
ATOM 2534 O O . ALA A 1 304 ? -0.619 -6.676 -8.947 1.00 97.81 304 ALA A O 1
ATOM 2535 N N . LYS A 1 305 ? 0.080 -8.514 -7.883 1.00 97.88 305 LYS A N 1
ATOM 2536 C CA . LYS A 1 305 ? -1.143 -9.286 -8.139 1.00 97.88 305 LYS A CA 1
ATOM 2537 C C . LYS A 1 305 ? -2.386 -8.634 -7.537 1.00 97.88 305 LYS A C 1
ATOM 2539 O O . LYS A 1 305 ? -3.431 -8.603 -8.190 1.00 97.88 305 LYS A O 1
ATOM 2544 N N . ALA A 1 306 ? -2.307 -8.117 -6.311 1.00 96.75 306 ALA A N 1
ATOM 2545 C CA . ALA A 1 306 ? -3.425 -7.432 -5.664 1.00 96.75 306 ALA A CA 1
ATOM 2546 C C . ALA A 1 306 ? -3.820 -6.126 -6.366 1.00 96.75 306 ALA A C 1
ATOM 2548 O O . ALA A 1 306 ? -4.974 -5.714 -6.279 1.00 96.75 306 ALA A O 1
ATOM 2549 N N . GLU A 1 307 ? -2.895 -5.493 -7.078 1.00 95.69 307 GLU A N 1
ATOM 2550 C CA . GLU A 1 307 ? -3.132 -4.287 -7.871 1.00 95.69 307 GLU A CA 1
ATOM 2551 C C . GLU A 1 307 ? -3.281 -4.538 -9.363 1.00 95.69 307 GLU A C 1
ATOM 2553 O O . GLU A 1 307 ? -3.424 -3.588 -10.125 1.00 95.69 307 GLU A O 1
ATOM 2558 N N . ASP A 1 308 ? -3.321 -5.807 -9.765 1.00 97.00 308 ASP A N 1
ATOM 2559 C CA . ASP A 1 308 ? -3.334 -6.219 -11.166 1.00 97.00 308 ASP A CA 1
ATOM 2560 C C . ASP A 1 308 ? -2.259 -5.485 -11.989 1.00 97.00 308 ASP A C 1
ATOM 2562 O O . ASP A 1 308 ? -2.544 -5.013 -13.082 1.00 97.00 308 ASP A O 1
ATOM 2566 N N . ILE A 1 309 ? -1.053 -5.338 -11.426 1.00 97.69 309 ILE A N 1
ATOM 2567 C CA . ILE A 1 309 ? 0.140 -4.738 -12.042 1.00 97.69 309 ILE A CA 1
ATOM 2568 C C . ILE A 1 309 ? 1.029 -5.866 -12.554 1.00 97.69 309 ILE A C 1
ATOM 2570 O O . ILE A 1 309 ? 1.637 -6.571 -11.752 1.00 97.69 309 ILE A O 1
ATOM 2574 N N . HIS A 1 310 ? 1.091 -6.054 -13.870 1.00 97.81 310 HIS A N 1
ATOM 2575 C CA . HIS A 1 310 ? 1.815 -7.167 -14.494 1.00 97.81 310 HIS A CA 1
ATOM 2576 C C . HIS A 1 310 ? 3.334 -6.975 -14.445 1.00 97.81 310 HIS A C 1
ATOM 2578 O O . HIS A 1 310 ? 4.068 -7.951 -14.299 1.00 97.81 310 HIS A O 1
ATOM 2584 N N . PHE A 1 311 ? 3.803 -5.727 -14.481 1.00 97.62 311 PHE A N 1
ATOM 2585 C CA . PHE A 1 311 ? 5.209 -5.378 -14.310 1.00 97.62 311 PHE A CA 1
ATOM 2586 C C . PHE A 1 311 ? 5.402 -4.307 -13.233 1.00 97.62 311 PHE A C 1
ATOM 2588 O O . PHE A 1 311 ? 4.790 -3.246 -13.307 1.00 97.62 311 PHE A O 1
ATOM 2595 N N . ALA A 1 312 ? 6.291 -4.535 -12.264 1.00 97.81 312 ALA A N 1
ATOM 2596 C CA . ALA A 1 312 ? 6.737 -3.463 -11.371 1.00 97.81 312 ALA A CA 1
ATOM 2597 C C . ALA A 1 312 ? 8.263 -3.308 -11.363 1.00 97.81 312 ALA A C 1
ATOM 2599 O O . ALA A 1 312 ? 8.994 -4.282 -11.136 1.00 97.81 312 ALA A O 1
ATOM 2600 N N . SER A 1 313 ? 8.741 -2.078 -11.561 1.00 97.56 313 SER A N 1
ATOM 2601 C CA . SER A 1 313 ? 10.159 -1.736 -11.424 1.00 97.56 313 SER A CA 1
ATOM 2602 C C . SER A 1 313 ? 10.447 -1.313 -9.986 1.00 97.56 313 SER A C 1
ATOM 2604 O O . SER A 1 313 ? 9.944 -0.299 -9.499 1.00 97.56 313 SER A O 1
ATOM 2606 N N . ILE A 1 314 ? 11.239 -2.122 -9.283 1.00 98.06 314 ILE A N 1
ATOM 2607 C CA . ILE A 1 314 ? 11.578 -1.913 -7.877 1.00 98.06 314 ILE A CA 1
ATOM 2608 C C . ILE A 1 314 ? 12.932 -1.210 -7.795 1.00 98.06 314 ILE A C 1
ATOM 2610 O O . ILE A 1 314 ? 13.976 -1.809 -8.061 1.00 98.06 314 ILE A O 1
ATOM 2614 N N . LEU A 1 315 ? 12.901 0.072 -7.456 1.00 97.81 315 LEU A N 1
ATOM 2615 C CA . LEU A 1 315 ? 14.001 1.001 -7.634 1.00 97.81 315 LEU A CA 1
ATOM 2616 C C . LEU A 1 315 ? 14.909 1.090 -6.409 1.00 97.81 315 LEU A C 1
ATOM 2618 O O . LEU A 1 315 ? 14.498 1.519 -5.324 1.00 97.81 315 LEU A O 1
ATOM 2622 N N . GLN A 1 316 ? 16.186 0.781 -6.631 1.00 97.69 316 GLN A N 1
ATOM 2623 C CA . GLN A 1 316 ? 17.271 1.266 -5.785 1.00 97.69 316 GLN A CA 1
ATOM 2624 C C . GLN A 1 316 ? 17.418 2.774 -5.986 1.00 97.69 316 GLN A C 1
ATOM 2626 O O . GLN A 1 316 ? 17.550 3.228 -7.115 1.00 97.69 316 GLN A O 1
ATOM 2631 N N . MET A 1 317 ? 17.432 3.560 -4.917 1.00 95.06 317 MET A N 1
ATOM 2632 C CA . MET A 1 317 ? 17.585 5.016 -5.013 1.00 95.06 317 MET A CA 1
ATOM 2633 C C . MET A 1 317 ? 19.024 5.418 -4.686 1.00 95.06 317 MET A C 1
ATOM 2635 O O . MET A 1 317 ? 19.621 4.841 -3.779 1.00 95.06 317 MET A O 1
ATOM 2639 N N . GLY A 1 318 ? 19.572 6.425 -5.365 1.00 93.25 318 GLY A N 1
ATOM 2640 C CA . GLY A 1 318 ? 20.887 6.997 -5.048 1.00 93.25 318 GLY A CA 1
ATOM 2641 C C . GLY A 1 318 ? 20.851 8.469 -4.621 1.00 93.25 318 GLY A C 1
ATOM 2642 O O . GLY A 1 318 ? 19.893 9.203 -4.878 1.00 93.25 318 GLY A O 1
ATOM 2643 N N . ASP A 1 319 ? 21.904 8.897 -3.927 1.00 94.00 319 ASP A N 1
ATOM 2644 C CA . ASP A 1 319 ? 22.391 10.278 -3.863 1.00 94.00 319 ASP A CA 1
ATOM 2645 C C . ASP A 1 319 ? 23.928 10.295 -4.034 1.00 94.00 319 ASP A C 1
ATOM 2647 O O . ASP A 1 319 ? 24.556 9.242 -4.154 1.00 94.00 319 ASP A O 1
ATOM 2651 N N . ILE A 1 320 ? 24.567 11.471 -4.054 1.00 94.38 320 ILE A N 1
ATOM 2652 C CA . ILE A 1 320 ? 26.032 11.570 -4.222 1.00 94.38 320 ILE A CA 1
ATOM 2653 C C . ILE A 1 320 ? 26.824 10.869 -3.103 1.00 94.38 320 ILE A C 1
ATOM 2655 O O . ILE A 1 320 ? 28.007 10.582 -3.262 1.00 94.38 320 ILE A O 1
ATOM 2659 N N . THR A 1 321 ? 26.195 10.603 -1.959 1.00 94.75 321 THR A N 1
ATOM 2660 C CA . THR A 1 321 ? 26.845 10.044 -0.771 1.00 94.75 321 THR A CA 1
ATOM 2661 C C . THR A 1 321 ? 26.614 8.548 -0.609 1.00 94.75 321 THR A C 1
ATOM 2663 O O . THR A 1 321 ? 27.502 7.866 -0.098 1.00 94.75 321 THR A O 1
ATOM 2666 N N . ARG A 1 322 ? 25.447 8.024 -1.010 1.00 94.75 322 ARG A N 1
ATOM 2667 C CA . ARG A 1 322 ? 25.083 6.613 -0.803 1.00 94.75 322 ARG A CA 1
ATOM 2668 C C . ARG A 1 322 ? 23.893 6.155 -1.645 1.00 94.75 322 ARG A C 1
ATOM 2670 O O . ARG A 1 322 ? 23.196 6.948 -2.269 1.00 94.75 322 ARG A O 1
ATOM 2677 N N . GLU A 1 323 ? 23.618 4.858 -1.553 1.00 95.44 323 GLU A N 1
ATOM 2678 C CA . GLU A 1 323 ? 22.439 4.205 -2.116 1.00 95.44 323 GLU A CA 1
ATOM 2679 C C . GLU A 1 323 ? 21.462 3.744 -1.016 1.00 95.44 323 GLU A C 1
ATOM 2681 O O . GLU A 1 323 ? 21.846 3.466 0.123 1.00 95.44 323 GLU A O 1
ATOM 2686 N N . TYR A 1 324 ? 20.185 3.652 -1.373 1.00 94.94 324 TYR A N 1
ATOM 2687 C CA . TYR A 1 324 ? 19.051 3.257 -0.539 1.00 94.94 324 TYR A CA 1
ATOM 2688 C C . TYR A 1 324 ? 18.225 2.199 -1.272 1.00 94.94 324 TYR A C 1
ATOM 2690 O O . TYR A 1 324 ? 18.269 2.118 -2.495 1.00 94.94 324 TYR A O 1
ATOM 2698 N N . TYR A 1 325 ? 17.416 1.427 -0.540 1.00 95.38 325 TYR A N 1
ATOM 2699 C CA . TYR A 1 325 ? 16.565 0.378 -1.123 1.00 95.38 325 TYR A CA 1
ATOM 2700 C C . TYR A 1 325 ? 17.361 -0.644 -1.944 1.00 95.38 325 TYR A C 1
ATOM 2702 O O . TYR A 1 325 ? 17.010 -0.962 -3.079 1.00 95.38 325 TYR A O 1
ATOM 2710 N N . LEU A 1 326 ? 18.450 -1.147 -1.351 1.00 96.88 326 LEU A N 1
ATOM 2711 C CA . LEU A 1 326 ? 19.377 -2.046 -2.032 1.00 96.88 326 LEU A CA 1
ATOM 2712 C C . LEU A 1 326 ? 18.675 -3.266 -2.637 1.00 96.88 326 LEU A C 1
ATOM 2714 O O . LEU A 1 326 ? 17.749 -3.826 -2.041 1.00 96.88 326 LEU A O 1
ATOM 2718 N N . GLN A 1 327 ? 19.150 -3.672 -3.810 1.00 97.69 327 GLN A N 1
ATOM 2719 C CA . GLN A 1 327 ? 18.651 -4.816 -4.566 1.00 97.69 327 GLN A CA 1
ATOM 2720 C C . GLN A 1 327 ? 19.642 -5.981 -4.475 1.00 97.69 327 GLN A C 1
ATOM 2722 O O . GLN A 1 327 ? 20.837 -5.810 -4.709 1.00 97.69 327 GLN A O 1
ATOM 2727 N N . TYR A 1 328 ? 19.154 -7.184 -4.161 1.00 97.31 328 TYR A N 1
ATOM 2728 C CA . TYR A 1 328 ? 19.998 -8.381 -4.022 1.00 97.31 328 TYR A CA 1
ATOM 2729 C C . TYR A 1 328 ? 20.667 -8.830 -5.332 1.00 97.31 328 TYR A C 1
ATOM 2731 O O . TYR A 1 328 ? 21.681 -9.528 -5.299 1.00 97.31 328 TYR A O 1
ATOM 2739 N N . ALA A 1 329 ? 20.087 -8.484 -6.483 1.00 97.56 329 ALA A N 1
ATOM 2740 C CA . ALA A 1 329 ? 20.593 -8.821 -7.806 1.00 97.56 329 ALA A CA 1
ATOM 2741 C C . ALA A 1 329 ? 20.012 -7.872 -8.864 1.00 97.56 329 ALA A C 1
ATOM 2743 O O . ALA A 1 329 ? 19.074 -7.129 -8.599 1.00 97.56 329 ALA A O 1
ATOM 2744 N N . TRP A 1 330 ? 20.562 -7.934 -10.075 1.00 97.31 330 TRP A N 1
ATOM 2745 C CA . TRP A 1 330 ? 20.199 -7.084 -11.209 1.00 97.31 330 TRP A CA 1
ATOM 2746 C C . TRP A 1 330 ? 19.971 -7.921 -12.470 1.00 97.31 330 TRP A C 1
ATOM 2748 O O . TRP A 1 330 ? 20.274 -9.122 -12.489 1.00 97.31 330 TRP A O 1
A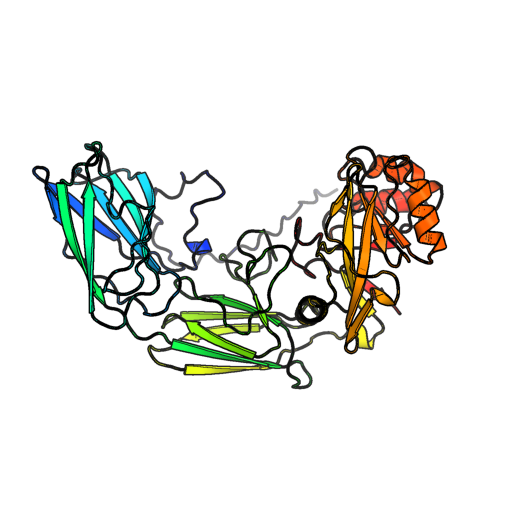TOM 2758 N N . GLY A 1 331 ? 19.411 -7.303 -13.513 1.00 93.94 331 GLY A N 1
ATOM 2759 C CA . GLY A 1 331 ? 19.028 -8.000 -14.739 1.00 93.94 331 GLY A CA 1
ATOM 2760 C C . GLY A 1 331 ? 18.080 -9.174 -14.463 1.00 93.94 331 GLY A C 1
ATOM 2761 O O . GLY A 1 331 ? 17.192 -9.101 -13.608 1.00 93.94 331 GLY A O 1
ATOM 2762 N N . ASP A 1 332 ? 18.299 -10.297 -15.143 1.00 93.94 332 ASP A N 1
ATOM 2763 C CA . ASP A 1 332 ? 17.437 -11.478 -15.005 1.00 93.94 332 ASP A CA 1
ATOM 2764 C C . ASP A 1 332 ? 17.506 -12.099 -13.606 1.00 93.94 332 ASP A C 1
ATOM 2766 O O . ASP A 1 332 ? 16.496 -12.558 -13.083 1.00 93.94 332 ASP A O 1
ATOM 2770 N N . LYS A 1 333 ? 18.661 -12.022 -12.932 1.00 96.44 333 LYS A N 1
ATOM 2771 C CA . LYS A 1 333 ? 18.804 -12.491 -11.541 1.00 96.44 333 LYS A CA 1
ATOM 2772 C C . LYS A 1 333 ? 18.034 -11.616 -10.543 1.00 96.44 333 LYS A C 1
ATOM 2774 O O . LYS A 1 333 ? 17.639 -12.102 -9.484 1.00 96.44 333 LYS A O 1
ATOM 2779 N N . GLY A 1 334 ? 17.824 -10.340 -10.875 1.00 96.75 334 GLY A N 1
ATOM 2780 C CA . GLY A 1 334 ? 16.987 -9.400 -10.119 1.00 96.75 334 GLY A CA 1
ATOM 2781 C C . GLY A 1 334 ? 15.493 -9.494 -10.451 1.00 96.75 334 GLY A C 1
ATOM 2782 O O . GLY A 1 334 ? 14.681 -8.777 -9.856 1.00 96.75 334 GLY A O 1
ATOM 2783 N N . THR A 1 335 ? 15.107 -10.361 -11.391 1.00 97.62 335 THR A N 1
ATOM 2784 C CA . THR A 1 335 ? 13.708 -10.582 -11.769 1.00 97.62 335 THR A CA 1
ATOM 2785 C C . THR A 1 335 ? 13.095 -11.684 -10.912 1.00 97.62 335 THR A C 1
ATOM 2787 O O . THR A 1 335 ? 13.712 -12.718 -10.667 1.00 97.62 335 THR A O 1
ATOM 2790 N N . TYR A 1 336 ? 11.866 -11.465 -10.455 1.00 98.44 336 TYR A N 1
ATOM 2791 C CA . TYR A 1 336 ? 11.048 -12.481 -9.804 1.00 98.44 336 TYR A CA 1
ATOM 2792 C C . TYR A 1 336 ? 9.652 -12.466 -10.419 1.00 98.44 336 TYR A C 1
ATOM 2794 O O . TYR A 1 336 ? 9.033 -11.405 -10.504 1.00 98.44 336 TYR A O 1
ATOM 2802 N N . SER A 1 337 ? 9.166 -13.623 -10.863 1.00 97.81 337 SER A N 1
ATOM 2803 C CA . SER A 1 337 ? 7.916 -13.745 -11.610 1.00 97.81 337 SER A CA 1
ATOM 2804 C C . SER A 1 337 ? 7.086 -14.944 -11.165 1.00 97.81 337 SER A C 1
ATOM 2806 O O . SER A 1 337 ? 7.606 -15.943 -10.665 1.00 97.81 337 SER A O 1
ATOM 2808 N N . GLN A 1 338 ? 5.774 -14.841 -11.362 1.00 97.31 338 GLN A N 1
ATOM 2809 C CA . GLN A 1 338 ? 4.838 -15.951 -11.232 1.00 97.31 338 GLN A CA 1
ATOM 2810 C C . GLN A 1 338 ? 3.639 -15.711 -12.150 1.00 97.31 338 GLN A C 1
ATOM 2812 O O . GLN A 1 338 ? 2.874 -14.766 -11.945 1.00 97.31 338 GLN A O 1
ATOM 2817 N N . GLY A 1 339 ? 3.447 -16.604 -13.124 1.00 93.88 339 GLY A N 1
ATOM 2818 C CA . GLY A 1 339 ? 2.464 -16.393 -14.186 1.00 93.88 339 GLY A CA 1
ATOM 2819 C C . GLY A 1 339 ? 2.790 -15.122 -14.972 1.00 93.88 339 GLY A C 1
ATOM 2820 O O . GLY A 1 339 ? 3.958 -14.858 -15.248 1.00 93.88 339 GLY A O 1
ATOM 2821 N N . ASP A 1 340 ? 1.767 -14.318 -15.252 1.00 93.88 340 ASP A N 1
ATOM 2822 C CA . ASP A 1 340 ? 1.885 -13.082 -16.040 1.00 93.88 340 ASP A CA 1
ATOM 2823 C C . ASP A 1 340 ? 2.350 -11.864 -15.216 1.00 93.88 340 ASP A C 1
ATOM 2825 O O . ASP A 1 340 ? 2.348 -10.739 -15.709 1.00 93.88 340 ASP A O 1
ATOM 2829 N N . TYR A 1 341 ? 2.729 -12.066 -13.951 1.00 97.81 341 TYR A N 1
ATOM 2830 C CA . TYR A 1 341 ? 3.182 -11.005 -13.054 1.00 97.81 341 TYR A CA 1
ATOM 2831 C C . TYR A 1 341 ? 4.678 -11.129 -12.790 1.00 97.81 341 TYR A C 1
ATOM 2833 O O . TYR A 1 341 ? 5.164 -12.213 -12.448 1.00 97.81 341 TYR A O 1
ATOM 2841 N N . PHE A 1 342 ? 5.403 -10.014 -12.849 1.00 97.19 342 PHE A N 1
ATOM 2842 C CA . PHE A 1 342 ? 6.804 -9.968 -12.457 1.00 97.19 342 PHE A CA 1
ATOM 2843 C C . PHE A 1 342 ? 7.231 -8.621 -11.878 1.00 97.19 342 PHE A C 1
ATOM 2845 O O . PHE A 1 342 ? 6.710 -7.557 -12.205 1.00 97.19 342 PHE A O 1
ATOM 2852 N N . ILE A 1 343 ? 8.230 -8.691 -11.007 1.00 98.19 343 ILE A N 1
ATOM 2853 C CA . ILE A 1 343 ? 8.935 -7.540 -10.455 1.00 98.19 343 ILE A CA 1
ATOM 2854 C C . ILE A 1 343 ? 10.408 -7.633 -10.840 1.00 98.19 343 ILE A C 1
ATOM 2856 O O . ILE A 1 343 ? 10.989 -8.724 -10.855 1.00 98.19 343 ILE A O 1
ATOM 2860 N N . ARG A 1 344 ? 11.030 -6.498 -11.147 1.00 97.62 344 ARG A N 1
ATOM 2861 C CA . ARG A 1 344 ? 12.443 -6.436 -11.541 1.00 97.62 344 ARG A CA 1
ATOM 2862 C C . ARG A 1 344 ? 13.134 -5.294 -10.824 1.00 97.62 344 ARG A C 1
ATOM 2864 O O . ARG A 1 344 ? 12.512 -4.286 -10.516 1.00 97.62 344 ARG A O 1
ATOM 2871 N N . SER A 1 345 ? 14.414 -5.471 -10.533 1.00 98.25 345 SER A N 1
ATOM 2872 C CA . SER A 1 345 ? 15.234 -4.392 -9.994 1.00 98.25 345 SER A CA 1
ATOM 2873 C C . SER A 1 345 ? 15.433 -3.307 -11.051 1.00 98.25 345 SER A C 1
ATOM 2875 O O . SER A 1 345 ? 15.748 -3.609 -12.202 1.00 98.25 345 SER A O 1
ATOM 2877 N N . GLY A 1 346 ? 15.244 -2.063 -10.635 1.00 97.75 346 GLY A N 1
ATOM 2878 C CA . GLY A 1 346 ? 15.570 -0.860 -11.389 1.00 97.75 346 GLY A CA 1
ATOM 2879 C C . GLY A 1 346 ? 16.292 0.135 -10.490 1.00 97.75 346 GLY A C 1
ATOM 2880 O O . GLY A 1 346 ? 16.697 -0.195 -9.367 1.00 97.75 346 GLY A O 1
ATOM 2881 N N . GLN A 1 347 ? 16.460 1.360 -10.968 1.00 97.69 347 GLN A N 1
ATOM 2882 C CA . GLN A 1 347 ? 17.181 2.391 -10.232 1.00 97.69 347 GLN A CA 1
ATOM 2883 C C . GLN A 1 347 ? 16.531 3.774 -10.386 1.00 97.69 347 GLN A C 1
ATOM 2885 O O . GLN A 1 347 ? 16.117 4.128 -11.480 1.00 97.69 347 GLN A O 1
ATOM 2890 N N . GLU A 1 348 ? 16.466 4.563 -9.309 1.00 97.62 348 GLU A N 1
ATOM 2891 C CA . GLU A 1 348 ? 16.286 6.021 -9.374 1.00 97.62 348 GLU A CA 1
ATOM 2892 C C . GLU A 1 348 ? 17.638 6.685 -9.064 1.00 97.62 348 GLU A C 1
ATOM 2894 O O . GLU A 1 348 ? 18.006 6.893 -7.900 1.00 97.62 348 GLU A O 1
ATOM 2899 N N . ASN A 1 349 ? 18.433 6.927 -10.105 1.00 95.38 349 ASN A N 1
ATOM 2900 C CA . ASN A 1 349 ? 19.766 7.520 -10.012 1.00 95.38 349 ASN A CA 1
ATOM 2901 C C . ASN A 1 349 ? 20.240 7.965 -11.410 1.00 95.38 349 ASN A C 1
ATOM 2903 O O . ASN A 1 349 ? 19.973 7.244 -12.360 1.00 95.38 349 ASN A O 1
ATOM 2907 N N . PRO A 1 350 ? 20.997 9.064 -11.573 1.00 95.94 350 PRO A N 1
ATOM 2908 C CA . PRO A 1 350 ? 21.283 10.082 -10.575 1.00 95.94 350 PRO A CA 1
ATOM 2909 C C . PRO A 1 350 ? 20.038 10.857 -10.144 1.00 95.94 350 PRO A C 1
ATOM 2911 O O . PRO A 1 350 ? 18.992 10.854 -10.794 1.00 95.94 350 PRO A O 1
ATOM 2914 N N . ARG A 1 351 ? 20.177 11.508 -8.995 1.00 95.00 351 ARG A N 1
ATOM 2915 C CA . ARG A 1 351 ? 19.094 12.163 -8.271 1.00 95.00 351 ARG A CA 1
ATOM 2916 C C . ARG A 1 351 ? 19.612 13.459 -7.654 1.00 95.00 351 ARG A C 1
ATOM 2918 O O . ARG A 1 351 ? 20.266 13.423 -6.609 1.00 95.00 351 ARG A O 1
ATOM 2925 N N . THR A 1 352 ? 19.424 14.591 -8.335 1.00 95.12 352 THR A N 1
ATOM 2926 C CA . THR A 1 352 ? 19.895 15.911 -7.872 1.00 95.12 352 THR A CA 1
ATOM 2927 C C . THR A 1 352 ? 18.782 16.955 -7.917 1.00 95.12 352 THR A C 1
ATOM 2929 O O . THR A 1 352 ? 17.826 16.842 -8.679 1.00 95.12 352 THR A O 1
ATOM 2932 N N . HIS A 1 353 ? 18.925 18.024 -7.130 1.00 93.31 353 HIS A N 1
ATOM 2933 C CA . HIS A 1 353 ? 17.984 19.153 -7.119 1.00 93.31 353 HIS A CA 1
ATOM 2934 C C . HIS A 1 353 ? 18.280 20.186 -8.230 1.00 93.31 353 HIS A C 1
ATOM 2936 O O . HIS A 1 353 ? 17.695 21.278 -8.274 1.00 93.31 353 HIS A O 1
ATOM 2942 N N . GLU A 1 354 ? 19.238 19.868 -9.103 1.00 93.00 354 GLU A N 1
ATOM 2943 C CA . GLU A 1 354 ? 19.765 20.719 -10.167 1.00 93.00 354 GLU A CA 1
ATOM 2944 C C . GLU A 1 354 ? 19.409 20.209 -11.560 1.00 93.00 354 GLU A C 1
ATOM 2946 O O . GLU A 1 354 ? 19.265 21.034 -12.464 1.00 93.00 354 GLU A O 1
ATOM 2951 N N . ARG A 1 355 ? 19.302 18.884 -11.730 1.00 94.56 355 ARG A N 1
ATOM 2952 C CA . ARG A 1 355 ? 19.043 18.233 -13.019 1.00 94.56 355 ARG A CA 1
ATOM 2953 C C . ARG A 1 355 ? 17.877 17.250 -12.989 1.00 94.56 355 ARG A C 1
ATOM 2955 O O . ARG A 1 355 ? 17.589 16.699 -14.038 1.00 94.56 355 ARG A O 1
ATOM 2962 N N . GLY A 1 356 ? 17.177 17.066 -11.871 1.00 95.75 356 GLY A N 1
ATOM 2963 C CA . GLY A 1 356 ? 16.048 16.143 -11.775 1.00 95.75 356 GLY A CA 1
ATOM 2964 C C . GLY A 1 356 ? 16.429 14.765 -11.250 1.00 95.75 356 GLY A C 1
ATOM 2965 O O . GLY A 1 356 ? 17.520 14.550 -10.732 1.00 95.75 356 GLY A O 1
ATOM 2966 N N . HIS A 1 357 ? 15.495 13.828 -11.343 1.00 97.31 357 HIS A N 1
ATOM 2967 C CA . HIS A 1 357 ? 15.699 12.442 -10.939 1.00 97.31 357 HIS A CA 1
ATOM 2968 C C . HIS A 1 357 ? 15.487 11.534 -12.151 1.00 97.31 357 HIS A C 1
ATOM 2970 O O . HIS A 1 357 ? 14.550 11.758 -12.923 1.00 97.31 357 HIS A O 1
ATOM 2976 N N . ILE A 1 358 ? 16.350 10.532 -12.313 1.00 97.56 358 ILE A N 1
ATOM 2977 C CA . ILE A 1 358 ? 16.297 9.587 -13.430 1.00 97.56 358 ILE A CA 1
ATOM 2978 C C . ILE A 1 358 ? 15.784 8.239 -12.955 1.00 97.56 358 ILE A C 1
ATOM 2980 O O . ILE A 1 358 ? 16.388 7.651 -12.064 1.00 97.56 358 ILE A O 1
ATOM 2984 N N . LEU A 1 359 ? 14.744 7.727 -13.607 1.00 98.06 359 LEU A N 1
ATOM 2985 C CA . LEU A 1 359 ? 14.325 6.333 -13.523 1.00 98.06 359 LEU A CA 1
ATOM 2986 C C . LEU A 1 359 ? 15.088 5.518 -14.565 1.00 98.06 359 LEU A C 1
ATOM 2988 O O . LEU A 1 359 ? 15.198 5.927 -15.718 1.00 98.06 359 LEU A O 1
ATOM 2992 N N . MET A 1 360 ? 15.595 4.359 -14.166 1.00 97.94 360 MET A N 1
ATOM 2993 C CA . MET A 1 360 ? 16.269 3.384 -15.016 1.00 97.94 360 MET A CA 1
ATOM 2994 C C . MET A 1 360 ? 15.577 2.040 -14.860 1.00 97.94 360 MET A C 1
ATOM 2996 O O . MET A 1 360 ? 15.434 1.512 -13.751 1.00 97.94 360 MET A O 1
ATOM 3000 N N . ILE A 1 361 ? 15.169 1.479 -15.990 1.00 96.12 361 ILE A N 1
ATOM 3001 C CA . ILE A 1 361 ? 14.465 0.208 -16.072 1.00 96.12 361 ILE A CA 1
ATOM 3002 C C . ILE A 1 361 ? 15.339 -0.747 -16.876 1.00 96.12 361 ILE A C 1
ATOM 3004 O O . ILE A 1 361 ? 15.866 -0.387 -17.928 1.00 96.12 361 ILE A O 1
ATOM 3008 N N . ASN A 1 362 ? 15.463 -1.987 -16.398 1.00 94.38 362 ASN A N 1
ATOM 3009 C CA . ASN A 1 362 ? 16.208 -3.054 -17.071 1.00 94.38 362 ASN A CA 1
ATOM 3010 C C . ASN A 1 362 ? 17.738 -2.833 -17.166 1.00 94.38 362 ASN A C 1
ATOM 3012 O O . ASN A 1 362 ? 18.400 -3.425 -18.012 1.00 94.38 362 ASN A O 1
ATOM 3016 N N . ASN A 1 363 ? 18.336 -2.043 -16.271 1.00 94.12 363 ASN A N 1
ATOM 3017 C CA . ASN A 1 363 ? 19.793 -1.970 -16.154 1.00 94.12 363 ASN A CA 1
ATOM 3018 C C . ASN A 1 363 ? 20.387 -3.275 -15.578 1.00 94.12 363 ASN A C 1
ATOM 3020 O O . ASN A 1 363 ? 19.801 -3.942 -14.717 1.00 94.12 363 ASN A O 1
ATOM 3024 N N . ALA A 1 364 ? 21.578 -3.656 -16.047 1.00 95.62 364 ALA A N 1
ATOM 3025 C CA . ALA A 1 364 ? 22.216 -4.928 -15.699 1.00 95.62 364 ALA A CA 1
ATOM 3026 C C . ALA A 1 364 ? 22.926 -4.892 -14.334 1.00 95.62 364 ALA A C 1
ATOM 3028 O O . ALA A 1 364 ? 23.314 -5.937 -13.807 1.00 95.62 364 ALA A O 1
ATOM 3029 N N . ARG A 1 365 ? 23.114 -3.694 -13.769 1.00 95.31 365 ARG A N 1
ATOM 3030 C CA . ARG A 1 365 ? 23.685 -3.409 -12.443 1.00 95.31 365 ARG A CA 1
ATOM 3031 C C . ARG A 1 365 ? 23.334 -1.985 -12.011 1.00 95.31 365 ARG A C 1
ATOM 3033 O O . ARG A 1 365 ? 23.007 -1.171 -12.869 1.00 95.31 365 ARG A O 1
ATOM 3040 N N . SER A 1 366 ? 23.513 -1.659 -10.728 1.00 95.06 366 SER A N 1
ATOM 3041 C CA . SER A 1 366 ? 23.505 -0.257 -10.287 1.00 95.06 366 SER A CA 1
ATOM 3042 C C . SER A 1 366 ? 24.573 0.554 -11.032 1.00 95.06 366 SER A C 1
ATOM 3044 O O . SER A 1 366 ? 25.740 0.151 -11.093 1.00 95.06 366 SER A O 1
ATOM 3046 N N . HIS A 1 367 ? 24.175 1.715 -11.550 1.00 95.56 367 HIS A N 1
ATOM 3047 C CA . HIS A 1 367 ? 25.066 2.734 -12.097 1.00 95.56 367 HIS A CA 1
ATOM 3048 C C . HIS A 1 367 ? 25.177 3.898 -11.108 1.00 95.56 367 HIS A C 1
ATOM 3050 O O . HIS A 1 367 ? 24.512 4.925 -11.239 1.00 95.56 367 HIS A O 1
ATOM 3056 N N . TRP A 1 368 ? 26.034 3.727 -10.099 1.00 94.75 368 TRP A N 1
ATOM 3057 C CA . TRP A 1 368 ? 26.357 4.750 -9.103 1.00 94.75 368 TRP A CA 1
ATOM 3058 C C . TRP A 1 368 ? 27.857 5.067 -9.114 1.00 94.75 368 TRP A C 1
ATOM 3060 O O . TRP A 1 368 ? 28.695 4.200 -8.869 1.00 94.75 368 TRP A O 1
ATOM 3070 N N . ASP A 1 369 ? 28.194 6.319 -9.429 1.00 94.38 369 ASP A N 1
ATOM 3071 C CA . ASP A 1 369 ? 29.565 6.834 -9.433 1.00 94.38 369 ASP A CA 1
ATOM 3072 C C . ASP A 1 369 ? 29.586 8.218 -8.762 1.00 94.38 369 ASP A C 1
ATOM 3074 O O . ASP A 1 369 ? 29.273 9.222 -9.414 1.00 94.38 369 ASP A O 1
ATOM 3078 N N . PRO A 1 370 ? 29.937 8.307 -7.466 1.00 94.00 370 PRO A N 1
ATOM 3079 C CA . PRO A 1 370 ? 29.909 9.570 -6.734 1.00 94.00 370 PRO A CA 1
ATOM 3080 C C . PRO A 1 370 ? 30.919 10.596 -7.273 1.00 94.00 370 PRO A C 1
ATOM 3082 O O . PRO A 1 370 ? 30.707 11.797 -7.114 1.00 94.00 370 PRO A O 1
ATOM 3085 N N . SER A 1 371 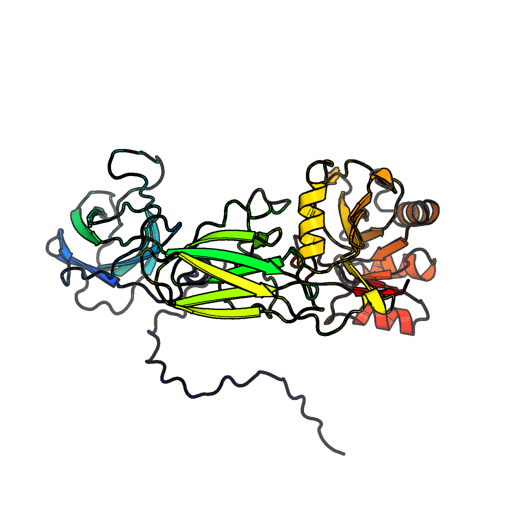? 31.985 10.158 -7.959 1.00 95.12 371 SER A N 1
ATOM 3086 C CA . SER A 1 371 ? 32.983 11.062 -8.552 1.00 95.12 371 SER A CA 1
ATOM 3087 C C . SER A 1 371 ? 32.472 11.792 -9.799 1.00 95.12 371 SER A C 1
ATOM 3089 O O . SER A 1 371 ? 32.986 12.850 -10.153 1.00 95.12 371 SER A O 1
ATOM 3091 N N . MET A 1 372 ? 31.430 11.250 -10.436 1.00 93.12 372 MET A N 1
ATOM 3092 C CA . MET A 1 372 ? 30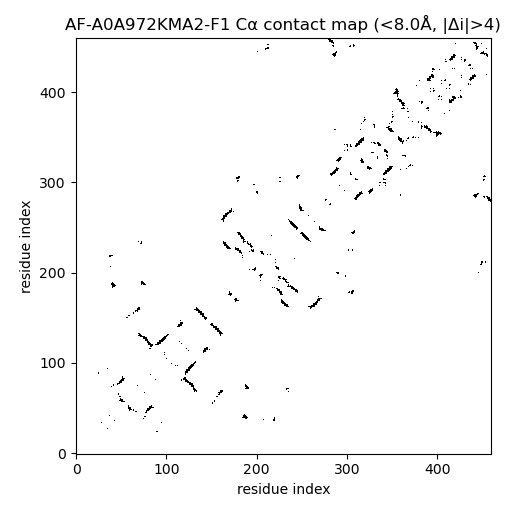.839 11.750 -11.681 1.00 93.12 372 MET A CA 1
ATOM 3093 C C . MET A 1 372 ? 29.328 11.979 -11.544 1.00 93.12 372 MET A C 1
ATOM 3095 O O . MET A 1 372 ? 28.611 11.998 -12.539 1.00 93.12 372 MET A O 1
ATOM 3099 N N . TYR A 1 373 ? 28.827 12.165 -10.321 1.00 94.31 373 TYR A N 1
ATOM 3100 C CA . TYR A 1 373 ? 27.392 12.107 -10.017 1.00 94.31 373 TYR A CA 1
ATOM 3101 C C . TYR A 1 373 ? 26.527 13.137 -10.775 1.00 94.31 373 TYR A C 1
ATOM 3103 O O . TYR A 1 373 ? 25.350 12.901 -11.031 1.00 94.31 373 TYR A O 1
ATOM 3111 N N . TYR A 1 374 ? 27.105 14.276 -11.170 1.00 93.94 374 TYR A N 1
ATOM 3112 C CA . TYR A 1 374 ? 26.418 15.316 -11.954 1.00 93.94 374 TYR A CA 1
ATOM 3113 C C . TYR A 1 374 ? 26.473 15.095 -13.478 1.00 93.94 374 TYR A C 1
ATOM 3115 O O . TYR A 1 374 ? 25.826 15.833 -14.228 1.00 93.94 374 TYR A O 1
ATOM 3123 N N . VAL A 1 375 ? 27.213 14.082 -13.937 1.00 93.50 375 VAL A N 1
ATOM 3124 C CA . VAL A 1 375 ? 27.335 13.691 -15.348 1.00 93.50 375 VAL A CA 1
ATOM 3125 C C . VAL A 1 375 ? 26.308 12.598 -15.638 1.00 93.50 375 VAL A C 1
ATOM 3127 O O . VAL A 1 375 ? 26.621 11.406 -15.654 1.00 93.50 375 VAL A O 1
ATOM 3130 N N . TYR A 1 376 ? 25.053 13.017 -15.811 1.00 96.56 376 TYR A N 1
ATOM 3131 C CA . TYR A 1 376 ? 23.907 12.123 -16.006 1.00 96.56 376 TYR A CA 1
ATOM 3132 C C . TYR A 1 376 ? 24.101 11.262 -17.248 1.00 96.56 376 TYR A C 1
ATOM 3134 O O . TYR A 1 376 ? 23.873 10.058 -17.198 1.00 96.56 376 TYR A O 1
ATOM 3142 N N . GLU A 1 377 ? 24.633 11.863 -18.310 1.00 95.44 377 GLU A N 1
ATOM 3143 C CA . GLU A 1 377 ? 24.874 11.277 -19.622 1.00 95.44 377 GLU A CA 1
ATOM 3144 C C . GLU A 1 377 ? 25.595 9.930 -19.518 1.00 95.44 377 GLU A C 1
ATOM 3146 O O . GLU A 1 377 ? 25.226 8.980 -20.200 1.00 95.44 377 GLU A O 1
ATOM 3151 N N . LYS A 1 378 ? 26.578 9.823 -18.610 1.00 95.12 378 LYS A N 1
ATOM 3152 C CA . LYS A 1 378 ? 27.318 8.580 -18.363 1.00 95.12 378 LYS A CA 1
ATOM 3153 C C . LYS A 1 378 ? 26.388 7.474 -17.870 1.00 95.12 378 LYS A C 1
ATOM 3155 O O . LYS A 1 378 ? 26.489 6.345 -18.333 1.00 95.12 378 LYS A O 1
ATOM 3160 N N . ALA A 1 379 ? 25.509 7.776 -16.922 1.00 95.25 379 ALA A N 1
ATOM 3161 C CA . ALA A 1 379 ? 24.591 6.796 -16.358 1.00 95.25 379 ALA A CA 1
ATOM 3162 C C . ALA A 1 379 ? 23.478 6.411 -17.355 1.00 95.25 379 ALA A C 1
ATOM 3164 O O . ALA A 1 379 ? 23.117 5.235 -17.434 1.00 95.25 379 ALA A O 1
ATOM 3165 N N . LEU A 1 380 ? 22.996 7.364 -18.165 1.00 97.06 380 LEU A N 1
ATOM 3166 C CA . LEU A 1 380 ? 22.023 7.092 -19.235 1.00 97.06 380 LEU A CA 1
ATOM 3167 C C . LEU A 1 380 ? 22.638 6.195 -20.323 1.00 97.06 380 LEU A C 1
ATOM 3169 O O . LEU A 1 380 ? 22.075 5.152 -20.645 1.00 97.06 380 LEU A O 1
ATOM 3173 N N . ASP A 1 381 ? 23.855 6.510 -20.784 1.00 97.56 381 ASP A N 1
ATOM 3174 C CA . ASP A 1 381 ? 24.580 5.701 -21.776 1.00 97.56 381 ASP A CA 1
ATOM 3175 C C . ASP A 1 381 ? 24.872 4.284 -21.263 1.00 97.56 381 ASP A C 1
ATOM 3177 O O . ASP A 1 381 ? 24.785 3.305 -22.005 1.00 97.56 381 ASP A O 1
ATOM 3181 N N . LEU A 1 382 ? 25.219 4.152 -19.978 1.00 97.12 382 LEU A N 1
ATOM 3182 C CA . LEU A 1 382 ? 25.411 2.850 -19.343 1.00 97.12 382 LEU A CA 1
ATOM 3183 C C . LEU A 1 382 ? 24.107 2.044 -19.289 1.00 97.12 382 LEU A C 1
ATOM 3185 O O . LEU A 1 382 ? 24.145 0.834 -19.502 1.00 97.12 382 LEU A O 1
ATOM 3189 N N . THR A 1 383 ? 22.972 2.703 -19.052 1.00 97.25 383 THR A N 1
ATOM 3190 C CA . THR A 1 383 ? 21.650 2.062 -19.047 1.00 97.25 383 THR A CA 1
ATOM 3191 C C . THR A 1 383 ? 21.275 1.563 -20.438 1.00 97.25 383 THR A C 1
ATOM 3193 O O . THR A 1 383 ? 20.921 0.395 -20.585 1.00 97.25 383 THR A O 1
ATOM 3196 N N . HIS A 1 384 ? 21.446 2.389 -21.475 1.00 97.81 384 HIS A N 1
ATOM 3197 C CA . HIS A 1 384 ? 21.238 1.972 -22.867 1.00 97.81 384 HIS A CA 1
ATOM 3198 C C . HIS A 1 384 ? 22.161 0.827 -23.276 1.00 97.81 384 HIS A C 1
ATOM 3200 O O . HIS A 1 384 ? 21.720 -0.123 -23.920 1.00 97.81 384 HIS A O 1
ATOM 3206 N N . ARG A 1 385 ? 23.436 0.866 -22.867 1.00 97.75 385 ARG A N 1
ATOM 3207 C CA . ARG A 1 385 ? 24.394 -0.215 -23.148 1.00 97.75 385 ARG A CA 1
ATOM 3208 C C . ARG A 1 385 ? 23.982 -1.543 -22.513 1.00 97.75 385 ARG A C 1
ATOM 3210 O O . ARG A 1 385 ? 24.285 -2.596 -23.066 1.00 97.75 385 ARG A O 1
ATOM 3217 N N . ASP A 1 386 ? 23.303 -1.496 -21.373 1.00 97.12 386 ASP A N 1
ATOM 3218 C CA . ASP A 1 386 ? 22.750 -2.681 -20.719 1.00 97.12 386 ASP A CA 1
ATOM 3219 C C . ASP A 1 386 ? 21.456 -3.188 -21.397 1.00 97.12 386 ASP A C 1
ATOM 3221 O O . ASP A 1 386 ? 20.937 -4.234 -21.012 1.00 97.12 386 ASP A O 1
ATOM 3225 N N . GLY A 1 387 ? 20.936 -2.478 -22.408 1.00 95.75 387 GLY A N 1
ATOM 3226 C CA . GLY A 1 387 ? 19.642 -2.755 -23.042 1.00 95.75 387 GLY A CA 1
ATOM 3227 C C . GLY A 1 387 ? 18.445 -2.248 -22.231 1.00 95.75 387 GLY A C 1
ATOM 3228 O O . GLY A 1 387 ? 17.317 -2.700 -22.439 1.00 95.75 387 GLY A O 1
ATOM 3229 N N . GLY A 1 388 ? 18.691 -1.357 -21.268 1.00 95.88 388 GLY A N 1
ATOM 3230 C CA . GLY A 1 388 ? 17.666 -0.700 -20.471 1.00 95.88 388 GLY A CA 1
ATOM 3231 C C . GLY A 1 388 ? 17.164 0.594 -21.100 1.00 95.88 388 GLY A C 1
ATOM 3232 O O . GLY A 1 388 ? 17.739 1.105 -22.059 1.00 95.88 388 GLY A O 1
ATOM 3233 N N . VAL A 1 389 ? 16.104 1.136 -20.506 1.00 96.75 389 VAL A N 1
ATOM 3234 C CA . VAL A 1 389 ? 15.558 2.459 -20.831 1.00 96.75 389 VAL A CA 1
ATOM 3235 C C . VAL A 1 389 ? 15.628 3.357 -19.608 1.00 96.75 389 VAL A C 1
ATOM 3237 O O . VAL A 1 389 ? 15.604 2.878 -18.470 1.00 96.75 389 VAL A O 1
ATOM 3240 N N . ASN A 1 390 ? 15.716 4.659 -19.834 1.00 97.56 390 ASN A N 1
ATOM 3241 C CA . ASN A 1 390 ? 15.775 5.649 -18.776 1.00 97.56 390 ASN A CA 1
ATOM 3242 C C . ASN A 1 390 ? 14.907 6.875 -19.079 1.00 97.56 390 ASN A C 1
ATOM 3244 O O . ASN A 1 390 ? 14.635 7.213 -20.232 1.00 97.56 390 ASN A O 1
ATOM 3248 N N . GLY A 1 391 ? 14.481 7.562 -18.028 1.00 96.81 391 GLY A N 1
ATOM 3249 C CA . GLY A 1 391 ? 13.593 8.700 -18.172 1.00 96.81 391 GLY A CA 1
ATOM 3250 C C . GLY A 1 391 ? 13.519 9.579 -16.944 1.00 96.81 391 GLY A C 1
ATOM 3251 O O . GLY A 1 391 ? 13.946 9.204 -15.853 1.00 96.81 391 GLY A O 1
ATOM 3252 N N . TYR A 1 392 ? 12.982 10.778 -17.131 1.00 97.00 392 TYR A N 1
ATOM 3253 C CA . TYR A 1 392 ? 12.847 11.744 -16.049 1.00 97.00 392 TYR A CA 1
ATOM 3254 C C . TYR A 1 392 ? 11.599 11.479 -15.225 1.00 97.00 392 TYR A C 1
ATOM 3256 O O . TYR A 1 392 ? 10.489 11.459 -15.758 1.00 97.00 392 TYR A O 1
ATOM 3264 N N . ALA A 1 393 ? 11.795 11.345 -13.919 1.00 95.38 393 ALA A N 1
ATOM 3265 C CA . ALA A 1 393 ? 10.722 11.188 -12.955 1.00 95.38 393 ALA A CA 1
ATOM 3266 C C . ALA A 1 393 ? 9.919 12.489 -12.762 1.00 95.38 393 ALA A C 1
ATOM 3268 O O . ALA A 1 393 ? 10.311 13.582 -13.198 1.00 95.38 393 ALA A O 1
ATOM 3269 N N . HIS A 1 394 ? 8.825 12.395 -12.008 1.00 93.00 394 HIS A N 1
ATOM 3270 C CA . HIS A 1 394 ? 8.143 13.536 -11.395 1.00 93.00 394 HIS A CA 1
ATOM 3271 C C . HIS A 1 394 ? 7.655 14.584 -12.411 1.00 93.00 394 HIS A C 1
ATOM 3273 O O . HIS A 1 394 ? 7.866 15.793 -12.244 1.00 93.00 394 HIS A O 1
ATOM 3279 N N . ASN A 1 395 ? 6.997 14.135 -13.485 1.00 91.75 395 ASN A N 1
ATOM 3280 C CA . ASN A 1 395 ? 6.488 14.966 -14.589 1.00 91.75 395 ASN A CA 1
ATOM 3281 C C . ASN A 1 395 ? 7.575 15.658 -15.418 1.00 91.75 395 ASN A C 1
ATOM 3283 O O . ASN A 1 395 ? 7.250 16.559 -16.191 1.00 91.75 395 ASN A O 1
ATOM 3287 N N . GLY A 1 396 ? 8.855 15.330 -15.215 1.00 91.50 396 GLY A N 1
ATOM 3288 C CA . GLY A 1 396 ? 9.961 16.040 -15.853 1.00 91.50 396 GLY A CA 1
ATOM 3289 C C . GLY A 1 396 ? 10.061 17.516 -15.448 1.00 91.50 396 GLY A C 1
ATOM 3290 O O . GLY A 1 396 ? 10.586 18.325 -16.208 1.00 91.50 396 GLY A O 1
ATOM 3291 N N . THR A 1 397 ? 9.533 17.893 -14.275 1.00 91.06 397 THR A N 1
ATOM 3292 C CA . THR A 1 397 ? 9.496 19.301 -13.812 1.00 91.06 397 THR A CA 1
ATOM 3293 C C . THR A 1 397 ? 9.896 19.501 -12.352 1.00 91.06 397 THR A C 1
ATOM 3295 O O . THR A 1 397 ? 10.302 20.595 -11.963 1.00 91.06 397 THR A O 1
ATOM 3298 N N . ILE A 1 398 ? 9.794 18.473 -11.506 1.00 91.50 398 ILE A N 1
ATOM 3299 C CA . ILE A 1 398 ? 10.240 18.581 -10.112 1.00 91.50 398 ILE A CA 1
ATOM 3300 C C . ILE A 1 398 ? 11.767 18.435 -10.067 1.00 91.50 398 ILE A C 1
ATOM 3302 O O . ILE A 1 398 ? 12.380 17.820 -10.937 1.00 91.50 398 ILE A O 1
ATOM 3306 N N . PHE A 1 399 ? 12.403 19.058 -9.070 1.00 93.62 399 PHE A N 1
ATOM 3307 C CA . PHE A 1 399 ? 13.858 19.009 -8.869 1.00 93.62 399 PHE A CA 1
ATOM 3308 C C . PHE A 1 399 ? 14.670 19.563 -10.051 1.00 93.62 399 PHE A C 1
ATOM 3310 O O . PHE A 1 399 ? 15.826 19.199 -10.248 1.00 93.62 399 PHE A O 1
ATOM 3317 N N . LYS A 1 400 ? 14.068 20.496 -10.801 1.00 94.88 400 LYS A N 1
ATOM 3318 C CA . LYS A 1 400 ? 14.641 21.129 -11.996 1.00 94.88 400 LYS A CA 1
ATOM 3319 C C . LYS A 1 400 ? 14.914 20.137 -13.135 1.00 94.88 400 LYS A C 1
ATOM 3321 O O . LYS A 1 400 ? 15.845 20.332 -13.919 1.00 94.88 400 LYS A O 1
ATOM 3326 N N . ALA A 1 401 ? 14.120 19.067 -13.218 1.00 94.88 401 ALA A N 1
ATOM 3327 C CA . ALA A 1 401 ? 14.212 18.055 -14.268 1.00 94.88 401 ALA A CA 1
ATOM 3328 C C . ALA A 1 401 ? 14.090 18.640 -15.684 1.00 94.88 401 ALA A C 1
ATOM 3330 O O . ALA A 1 401 ? 14.702 18.112 -16.609 1.00 94.88 401 ALA A O 1
ATOM 3331 N N . GLU A 1 402 ? 13.422 19.784 -15.857 1.00 93.19 402 GLU A N 1
ATOM 3332 C CA . GLU A 1 402 ? 13.361 20.491 -17.136 1.00 93.19 402 GLU A CA 1
ATOM 3333 C C . GLU A 1 402 ? 14.751 20.891 -17.656 1.00 93.19 402 GLU A C 1
ATOM 3335 O O . GLU A 1 402 ? 14.968 20.934 -18.864 1.00 93.19 402 GLU A O 1
ATOM 3340 N N . ARG A 1 403 ? 15.719 21.135 -16.758 1.00 94.19 403 ARG A N 1
ATOM 3341 C CA . ARG A 1 403 ? 17.109 21.448 -17.123 1.00 94.19 403 ARG A CA 1
ATOM 3342 C C . ARG A 1 403 ? 17.873 20.220 -17.589 1.00 94.19 403 ARG A C 1
ATOM 3344 O O . ARG A 1 403 ? 18.682 20.330 -18.501 1.00 94.19 403 ARG A O 1
ATOM 3351 N N . GLY A 1 404 ? 17.638 19.078 -16.943 1.00 94.94 404 GLY A N 1
ATOM 3352 C CA . GLY A 1 404 ? 18.208 17.803 -17.365 1.00 94.94 404 GLY A CA 1
ATOM 3353 C C . GLY A 1 404 ? 17.665 17.406 -18.735 1.00 94.94 404 GLY A C 1
ATOM 3354 O O . GLY A 1 404 ? 18.433 17.248 -19.678 1.00 94.94 404 GLY A O 1
ATOM 3355 N N . LEU A 1 405 ? 16.336 17.403 -18.876 1.00 94.69 405 LEU A N 1
ATOM 3356 C CA . LEU A 1 405 ? 15.655 17.145 -20.144 1.00 94.69 405 LEU A CA 1
ATOM 3357 C C . LEU A 1 405 ? 16.153 18.056 -21.275 1.00 94.69 405 LEU A C 1
ATOM 3359 O O . LEU A 1 405 ? 16.373 17.568 -22.380 1.00 94.69 405 LEU A O 1
ATOM 3363 N N . ALA A 1 406 ? 16.391 19.348 -21.001 1.00 94.75 406 ALA A N 1
ATOM 3364 C CA . ALA A 1 406 ? 16.930 20.309 -21.973 1.00 94.75 406 ALA A CA 1
ATOM 3365 C C . ALA A 1 406 ? 18.267 19.880 -22.608 1.00 94.75 406 ALA A C 1
ATOM 3367 O O . ALA A 1 406 ? 18.596 20.342 -23.700 1.00 94.75 406 ALA A O 1
ATOM 3368 N N . ILE A 1 407 ? 19.023 19.011 -21.934 1.00 94.62 407 ILE A N 1
ATOM 3369 C CA . ILE A 1 407 ? 20.302 18.465 -22.392 1.00 94.62 407 ILE A CA 1
ATOM 3370 C C . ILE A 1 407 ? 20.096 17.054 -22.949 1.00 94.62 407 ILE A C 1
ATOM 3372 O O . ILE A 1 407 ? 20.477 16.764 -24.081 1.00 94.62 407 ILE A O 1
ATOM 3376 N N . ASP A 1 408 ? 19.473 16.181 -22.163 1.00 95.75 408 ASP A N 1
ATOM 3377 C CA . ASP A 1 408 ? 19.498 14.741 -22.396 1.00 95.75 408 ASP A CA 1
ATOM 3378 C C . ASP A 1 408 ? 18.481 14.280 -23.454 1.00 95.75 408 ASP A C 1
ATOM 3380 O O . ASP A 1 408 ? 18.758 13.340 -24.204 1.00 95.75 408 ASP A O 1
ATOM 3384 N N . ALA A 1 409 ? 17.336 14.962 -23.597 1.00 94.38 409 ALA A N 1
ATOM 3385 C CA . ALA A 1 409 ? 16.357 14.624 -24.633 1.00 94.38 409 ALA A CA 1
ATOM 3386 C C . ALA A 1 409 ? 16.855 14.965 -26.057 1.00 94.38 409 ALA A C 1
ATOM 3388 O O . ALA A 1 409 ? 16.765 14.091 -26.924 1.00 94.38 409 ALA A O 1
ATOM 3389 N N . PRO A 1 410 ? 17.454 16.147 -26.335 1.00 94.94 410 PRO A N 1
ATOM 3390 C CA . PRO A 1 410 ? 18.031 16.432 -27.651 1.00 94.94 410 PRO A CA 1
ATOM 3391 C C . PRO A 1 410 ? 19.200 15.538 -28.053 1.00 94.94 410 PRO A C 1
ATOM 3393 O O . PRO A 1 410 ? 19.407 15.299 -29.241 1.00 94.94 410 PRO A O 1
ATOM 3396 N N . LEU A 1 411 ? 19.949 15.026 -27.074 1.00 95.06 411 LEU A N 1
ATOM 3397 C CA . LEU A 1 411 ? 21.030 14.069 -27.303 1.00 95.06 411 LEU A CA 1
ATOM 3398 C C . LEU A 1 411 ? 20.530 12.632 -27.525 1.00 95.06 411 LEU A C 1
ATOM 3400 O O . LEU A 1 411 ? 21.348 11.746 -27.760 1.00 95.06 411 LEU A O 1
ATOM 3404 N N . GLY A 1 412 ? 19.216 12.391 -27.438 1.00 93.81 412 GLY A N 1
ATOM 3405 C CA . GLY A 1 412 ? 18.627 11.058 -27.565 1.00 93.81 412 GLY A CA 1
ATOM 3406 C C . GLY A 1 412 ? 18.983 10.123 -26.408 1.00 93.81 412 GLY A C 1
ATOM 3407 O O . GLY A 1 412 ? 18.988 8.912 -26.596 1.00 93.81 412 GLY A O 1
ATOM 3408 N N . LYS A 1 413 ? 19.322 10.670 -25.232 1.00 96.00 413 LYS A N 1
ATOM 3409 C CA . LYS A 1 413 ? 19.728 9.887 -24.054 1.00 96.00 413 LYS A CA 1
ATOM 3410 C C . LYS A 1 413 ? 18.559 9.500 -23.152 1.00 96.00 413 LYS A C 1
ATOM 3412 O O . LYS A 1 413 ? 18.648 8.484 -22.474 1.00 96.00 413 LYS A O 1
ATOM 3417 N N . SER A 1 414 ? 17.495 10.303 -23.142 1.00 96.06 414 SER A N 1
ATOM 3418 C CA . SER A 1 414 ? 16.268 10.045 -22.380 1.00 96.06 414 SER A CA 1
ATOM 3419 C C . SER A 1 414 ? 15.187 9.443 -23.279 1.00 96.06 414 SER A C 1
ATOM 3421 O O . SER A 1 414 ? 14.915 9.977 -24.358 1.00 96.06 414 SER A O 1
ATOM 3423 N N . ASP A 1 415 ? 14.572 8.353 -22.820 1.00 96.44 415 ASP A N 1
ATOM 3424 C CA . ASP A 1 415 ? 13.591 7.565 -23.579 1.00 96.44 415 ASP A CA 1
ATOM 3425 C C . ASP A 1 415 ? 12.138 7.900 -23.214 1.00 96.44 415 ASP A C 1
ATOM 3427 O O . ASP A 1 415 ? 11.226 7.765 -24.041 1.00 96.44 415 ASP A O 1
ATOM 3431 N N . PHE A 1 416 ? 11.903 8.297 -21.962 1.00 96.38 416 PHE A N 1
ATOM 3432 C CA . PHE A 1 416 ? 10.571 8.582 -21.447 1.00 96.38 416 PHE A CA 1
ATOM 3433 C C . PHE A 1 416 ? 10.541 9.719 -20.423 1.00 96.38 416 PHE A C 1
ATOM 3435 O O . PHE A 1 416 ? 11.543 10.092 -19.810 1.00 96.38 416 PHE A O 1
ATOM 3442 N N . ILE A 1 417 ? 9.335 10.239 -20.204 1.00 95.88 417 ILE A N 1
ATOM 3443 C CA . ILE A 1 417 ? 9.014 11.136 -19.094 1.00 95.88 417 ILE A CA 1
ATOM 3444 C C . ILE A 1 417 ? 7.926 10.454 -18.265 1.00 95.88 417 ILE A C 1
ATOM 3446 O O . ILE A 1 417 ? 6.863 10.109 -18.790 1.00 95.88 417 ILE A O 1
ATOM 3450 N N . GLU A 1 418 ? 8.186 10.268 -16.972 1.00 94.75 418 GLU A N 1
ATOM 3451 C CA . GLU A 1 418 ? 7.157 9.871 -16.016 1.00 94.75 418 GLU A CA 1
ATOM 3452 C C . GLU A 1 418 ? 6.184 11.034 -15.831 1.00 94.75 418 GLU A C 1
ATOM 3454 O O . GLU A 1 418 ? 6.613 12.153 -15.549 1.00 94.75 418 GLU A O 1
ATOM 3459 N N . VAL A 1 419 ? 4.882 10.788 -15.953 1.00 90.88 419 VAL A N 1
ATOM 3460 C CA . VAL A 1 419 ? 3.837 11.806 -15.788 1.00 90.88 419 VAL A CA 1
ATOM 3461 C C . VAL A 1 419 ? 2.790 11.396 -14.751 1.00 90.88 419 VAL A C 1
ATOM 3463 O O . VAL A 1 419 ? 2.661 10.243 -14.361 1.00 90.88 419 VAL A O 1
ATOM 3466 N N . ASP A 1 420 ? 1.997 12.368 -14.323 1.00 80.69 420 ASP A N 1
ATOM 3467 C CA . ASP A 1 420 ? 0.722 12.228 -13.627 1.00 80.69 420 ASP A CA 1
ATOM 3468 C C . ASP A 1 420 ? -0.394 12.572 -14.626 1.00 80.69 420 ASP A C 1
ATOM 3470 O O . ASP A 1 420 ? -0.248 13.488 -15.443 1.00 80.69 420 ASP A O 1
ATOM 3474 N N . ALA A 1 421 ? -1.540 11.894 -14.535 1.00 70.81 421 ALA A N 1
ATOM 3475 C CA . ALA A 1 421 ? -2.720 12.160 -15.360 1.00 70.81 421 ALA A CA 1
ATOM 3476 C C . ALA A 1 421 ? -3.174 13.638 -15.341 1.00 70.81 421 ALA A C 1
ATOM 3478 O O . ALA A 1 421 ? -3.840 14.087 -16.272 1.00 70.81 421 ALA A O 1
ATOM 3479 N N . ASN A 1 422 ? -2.811 14.407 -14.307 1.00 75.44 422 ASN A N 1
ATOM 3480 C CA . ASN A 1 422 ? -3.121 15.838 -14.206 1.00 75.44 422 ASN A CA 1
ATOM 3481 C C . ASN A 1 422 ? -1.964 16.778 -14.607 1.00 75.44 422 ASN A C 1
ATOM 3483 O O . ASN A 1 422 ? -2.160 17.993 -14.631 1.00 75.44 422 ASN A O 1
ATOM 3487 N N . HIS A 1 423 ? -0.771 16.259 -14.923 1.00 84.38 423 HIS A N 1
ATOM 3488 C CA . HIS A 1 423 ? 0.442 17.058 -15.147 1.00 84.38 423 HIS A CA 1
ATOM 3489 C C . HIS A 1 423 ? 1.252 16.571 -16.360 1.00 84.38 423 HIS A C 1
ATOM 3491 O O . HIS A 1 423 ? 2.388 16.130 -16.246 1.00 84.38 423 HIS A O 1
ATOM 3497 N N . MET A 1 424 ? 0.684 16.720 -17.558 1.00 88.25 424 MET A N 1
ATOM 3498 C CA . MET A 1 424 ? 1.309 16.269 -18.814 1.00 88.25 424 MET A CA 1
ATOM 3499 C C . MET A 1 424 ? 2.010 17.384 -19.610 1.00 88.25 424 MET A C 1
ATOM 3501 O O . MET A 1 424 ? 2.439 17.163 -20.740 1.00 88.25 424 MET A O 1
ATOM 3505 N N . LYS A 1 425 ? 2.098 18.609 -19.070 1.00 89.06 425 LYS A N 1
ATOM 3506 C CA . LYS A 1 425 ? 2.558 19.779 -19.840 1.00 89.06 425 LYS A CA 1
ATOM 3507 C C . LYS A 1 425 ? 3.959 19.581 -20.429 1.00 89.06 425 LYS A C 1
ATOM 3509 O O . LYS A 1 425 ? 4.141 19.839 -21.612 1.00 89.06 425 LYS A O 1
ATOM 3514 N N . ALA A 1 426 ? 4.917 19.119 -19.624 1.00 88.12 426 ALA A N 1
ATOM 3515 C CA . ALA A 1 426 ? 6.297 18.947 -20.074 1.00 88.12 426 ALA A CA 1
ATOM 3516 C C . ALA A 1 426 ? 6.393 17.952 -21.237 1.00 88.12 426 ALA A C 1
ATOM 3518 O O . ALA A 1 426 ? 7.026 18.250 -22.243 1.00 88.12 426 ALA A O 1
ATOM 3519 N N . LEU A 1 427 ? 5.697 16.816 -21.142 1.00 92.12 427 LEU A N 1
ATOM 3520 C CA . LEU A 1 427 ? 5.617 15.833 -22.221 1.00 92.12 427 LEU A CA 1
ATOM 3521 C C . LEU A 1 427 ? 5.106 16.461 -23.529 1.00 92.12 427 LEU A C 1
ATOM 3523 O O . LEU A 1 427 ? 5.734 16.299 -24.573 1.00 92.12 427 LEU A O 1
ATOM 3527 N N . TYR A 1 428 ? 4.004 17.218 -23.473 1.00 92.94 428 TYR A N 1
ATOM 3528 C CA . TYR A 1 428 ? 3.466 17.895 -24.656 1.00 92.94 428 TYR A CA 1
ATOM 3529 C C . TYR A 1 428 ? 4.413 18.964 -25.211 1.00 92.94 428 TYR A C 1
ATOM 3531 O O . TYR A 1 428 ? 4.543 19.073 -26.429 1.00 92.94 428 TYR A O 1
ATOM 3539 N N . ASP A 1 429 ? 5.086 19.740 -24.354 1.00 93.06 429 ASP A N 1
ATOM 3540 C CA . ASP A 1 429 ? 6.089 20.716 -24.794 1.00 93.06 429 ASP A CA 1
ATOM 3541 C C . ASP A 1 429 ? 7.218 20.012 -25.573 1.00 93.06 429 ASP A C 1
ATOM 3543 O O . ASP A 1 429 ? 7.588 20.457 -26.659 1.00 93.06 429 ASP A O 1
ATOM 3547 N N . TRP A 1 430 ? 7.710 18.873 -25.076 1.00 93.44 430 TRP A N 1
ATOM 3548 C CA . TRP A 1 430 ? 8.755 18.081 -25.733 1.00 93.44 430 TRP A CA 1
ATOM 3549 C C . TRP A 1 430 ? 8.305 17.462 -27.060 1.00 93.44 430 TRP A C 1
ATOM 3551 O O . TRP A 1 430 ? 9.040 17.536 -28.048 1.00 93.44 430 TRP A O 1
ATOM 3561 N N . TRP A 1 431 ? 7.079 16.936 -27.128 1.00 94.12 431 TRP A N 1
ATOM 3562 C CA . TRP A 1 431 ? 6.494 16.473 -28.390 1.00 94.12 431 TRP A CA 1
ATOM 3563 C C . TRP A 1 431 ? 6.346 17.605 -29.410 1.00 94.12 431 TRP A C 1
ATOM 3565 O O . TRP A 1 431 ? 6.672 17.411 -30.581 1.00 94.12 431 TRP A O 1
ATOM 3575 N N . ASN A 1 432 ? 5.923 18.798 -28.979 1.00 96.00 432 ASN A N 1
ATOM 3576 C CA . ASN A 1 432 ? 5.815 19.974 -29.849 1.00 96.00 432 ASN A CA 1
ATOM 3577 C C . ASN A 1 432 ? 7.179 20.446 -30.375 1.00 96.00 432 ASN A C 1
ATOM 3579 O O . ASN A 1 432 ? 7.258 20.978 -31.480 1.00 96.00 432 ASN A O 1
ATOM 3583 N N . LEU A 1 433 ? 8.252 20.229 -29.610 1.00 94.81 433 LEU A N 1
ATOM 3584 C CA . LEU A 1 433 ? 9.633 20.477 -30.035 1.00 94.81 433 LEU A CA 1
ATOM 3585 C C . LEU A 1 433 ? 10.194 19.377 -30.957 1.00 94.81 433 LEU A C 1
ATOM 3587 O O . LEU A 1 433 ? 11.307 19.512 -31.457 1.00 94.81 433 LEU A O 1
ATOM 3591 N N . GLY A 1 434 ? 9.437 18.303 -31.206 1.00 94.81 434 GLY A N 1
ATOM 3592 C CA . GLY A 1 434 ? 9.820 17.200 -32.091 1.00 94.81 434 GLY A CA 1
ATOM 3593 C C . GLY A 1 434 ? 10.566 16.051 -31.406 1.00 94.81 434 GLY A C 1
ATOM 3594 O O . GLY A 1 434 ? 10.946 15.093 -32.081 1.00 94.81 434 GLY A O 1
ATOM 3595 N N . PHE A 1 435 ? 10.745 16.095 -30.083 1.00 93.50 435 PHE A N 1
ATOM 3596 C CA . PHE A 1 435 ? 11.415 15.036 -29.329 1.00 93.50 435 PHE A CA 1
ATOM 3597 C C . PHE A 1 435 ? 10.396 14.013 -28.830 1.00 93.50 435 PHE A C 1
ATOM 3599 O O . PHE A 1 435 ? 9.525 14.313 -28.012 1.00 93.50 435 PHE A O 1
ATOM 3606 N N . LYS A 1 436 ? 10.496 12.781 -29.331 1.00 88.50 436 LYS A N 1
ATOM 3607 C CA . LYS A 1 436 ? 9.536 11.707 -29.052 1.00 88.50 436 LYS A CA 1
ATOM 3608 C C . LYS A 1 436 ? 9.880 10.986 -27.750 1.00 88.50 436 LYS A C 1
ATOM 3610 O O . LYS A 1 436 ? 10.525 9.948 -27.771 1.00 88.50 436 LYS A O 1
ATOM 3615 N N . GLN A 1 437 ? 9.436 11.552 -26.635 1.00 93.06 437 GLN A N 1
ATOM 3616 C CA . GLN A 1 437 ? 9.503 10.906 -25.324 1.00 93.06 437 GLN A CA 1
ATOM 3617 C C . GLN A 1 437 ? 8.317 9.951 -25.144 1.00 93.06 437 GLN A C 1
ATOM 3619 O O . GLN A 1 437 ? 7.178 10.321 -25.440 1.00 93.06 437 GLN A O 1
ATOM 3624 N N . THR A 1 438 ? 8.574 8.734 -24.666 1.00 93.56 438 THR A N 1
ATOM 3625 C CA . THR A 1 438 ? 7.517 7.786 -24.281 1.00 93.56 438 THR A CA 1
ATOM 3626 C C . THR A 1 438 ? 6.868 8.229 -22.968 1.00 93.56 438 THR A C 1
ATOM 3628 O O . THR A 1 438 ? 7.464 8.958 -22.174 1.00 93.56 438 THR A O 1
ATOM 3631 N N . VAL A 1 439 ? 5.623 7.813 -22.742 1.00 92.00 439 VAL A N 1
ATOM 3632 C CA . VAL A 1 439 ? 4.914 8.065 -21.484 1.00 92.00 439 VAL A CA 1
ATOM 3633 C C . VAL A 1 439 ? 5.197 6.934 -20.509 1.00 92.00 439 VAL A C 1
ATOM 3635 O O . VAL A 1 439 ? 4.966 5.775 -20.846 1.00 92.00 439 VAL A O 1
ATOM 3638 N N . ALA A 1 440 ? 5.629 7.282 -19.302 1.00 93.38 440 ALA A N 1
ATOM 3639 C CA . ALA A 1 440 ? 5.642 6.376 -18.161 1.00 93.38 440 ALA A CA 1
ATOM 3640 C C . ALA A 1 440 ? 4.821 6.971 -17.008 1.00 93.38 440 ALA A C 1
ATOM 3642 O O . ALA A 1 440 ? 4.484 8.160 -17.033 1.00 93.38 440 ALA A O 1
ATOM 3643 N N . LEU A 1 441 ? 4.425 6.152 -16.035 1.00 91.69 441 LEU A N 1
ATOM 3644 C CA . LEU A 1 441 ? 3.543 6.589 -14.952 1.00 91.69 441 LEU A CA 1
ATOM 3645 C C . LEU A 1 441 ? 3.669 5.650 -13.749 1.00 91.69 441 LEU A C 1
ATOM 3647 O O . LEU A 1 441 ? 2.969 4.637 -13.664 1.00 91.69 441 LEU A O 1
ATOM 3651 N N . GLY A 1 442 ? 4.528 6.025 -12.809 1.00 91.38 442 GLY A N 1
ATOM 3652 C CA . GLY A 1 442 ? 4.803 5.254 -11.610 1.00 91.38 442 GLY A CA 1
ATOM 3653 C C . GLY A 1 442 ? 4.147 5.839 -10.366 1.00 91.38 442 GLY A C 1
ATOM 3654 O O . GLY A 1 442 ? 3.681 6.985 -10.334 1.00 91.38 442 GLY A O 1
ATOM 3655 N N . SER A 1 443 ? 4.044 5.020 -9.322 1.00 90.75 443 SER A N 1
ATOM 3656 C CA . SER A 1 443 ? 3.442 5.432 -8.050 1.00 90.75 443 SER A CA 1
ATOM 3657 C C . SER A 1 443 ? 4.353 6.294 -7.184 1.00 90.75 443 SER A C 1
ATOM 3659 O O . SER A 1 443 ? 3.841 6.970 -6.287 1.00 90.75 443 SER A O 1
ATOM 3661 N N . ASP A 1 444 ? 5.666 6.253 -7.422 1.00 92.06 444 ASP A N 1
ATOM 3662 C CA . ASP A 1 444 ? 6.691 6.725 -6.486 1.00 92.06 444 ASP A CA 1
ATOM 3663 C C . ASP A 1 444 ? 6.359 6.234 -5.065 1.00 92.06 444 ASP A C 1
ATOM 3665 O O . ASP A 1 444 ? 6.312 6.978 -4.084 1.00 92.06 444 ASP A O 1
ATOM 3669 N N . TYR A 1 445 ? 5.970 4.959 -4.956 1.00 90.44 445 TYR A N 1
ATOM 3670 C CA . TYR A 1 445 ? 5.686 4.345 -3.666 1.00 90.44 445 TYR A CA 1
ATOM 3671 C C . TYR A 1 445 ? 7.017 4.182 -2.923 1.00 90.44 445 TYR A C 1
ATOM 3673 O O . TYR A 1 445 ? 7.935 3.605 -3.491 1.00 90.44 445 TYR A O 1
ATOM 3681 N N . PRO A 1 446 ? 7.159 4.603 -1.655 1.00 86.25 446 PRO A N 1
ATOM 3682 C CA . PRO A 1 446 ? 6.107 5.018 -0.739 1.00 86.25 446 PRO A CA 1
ATOM 3683 C C . PRO A 1 446 ? 5.959 6.543 -0.568 1.00 86.25 446 PRO A C 1
ATOM 3685 O O . PRO A 1 446 ? 5.337 6.987 0.395 1.00 86.25 446 PRO A O 1
ATOM 3688 N N . TYR A 1 447 ? 6.568 7.372 -1.408 1.00 84.25 447 TYR A N 1
ATOM 3689 C CA . TYR A 1 447 ? 6.631 8.818 -1.202 1.00 84.25 447 TYR A CA 1
ATOM 3690 C C . TYR A 1 447 ? 5.406 9.570 -1.734 1.00 84.25 447 TYR A C 1
ATOM 3692 O O . TYR A 1 447 ? 4.880 10.429 -1.016 1.00 84.25 447 TYR A O 1
ATOM 3700 N N . ALA A 1 448 ? 4.911 9.242 -2.932 1.00 80.88 448 ALA A N 1
ATOM 3701 C CA . ALA A 1 448 ? 3.814 9.981 -3.563 1.00 80.88 448 ALA A CA 1
ATOM 3702 C C . ALA A 1 448 ? 2.468 9.255 -3.475 1.00 80.88 448 ALA A C 1
ATOM 3704 O O . ALA A 1 448 ? 1.514 9.782 -2.891 1.00 80.88 448 ALA A O 1
ATOM 3705 N N . GLU A 1 449 ? 2.379 8.042 -4.029 1.00 81.50 449 GLU A N 1
ATOM 3706 C CA . GLU A 1 449 ? 1.144 7.266 -4.138 1.00 81.50 449 GLU A CA 1
ATOM 3707 C C . GLU A 1 449 ? 1.267 5.818 -3.638 1.00 81.50 449 GLU A C 1
ATOM 3709 O O . GLU A 1 449 ? 2.307 5.354 -3.178 1.00 81.50 449 GLU A O 1
ATOM 3714 N N . TRP A 1 450 ? 0.125 5.129 -3.604 1.00 85.06 450 TRP A N 1
ATOM 3715 C CA . TRP A 1 450 ? 0.074 3.710 -3.278 1.00 85.06 450 TRP A CA 1
ATOM 3716 C C . TRP A 1 450 ? 0.635 2.911 -4.443 1.00 85.06 450 TRP A C 1
ATOM 3718 O O . TRP A 1 450 ? 0.343 3.261 -5.587 1.00 85.06 450 TRP A O 1
ATOM 3728 N N . PHE A 1 451 ? 1.304 1.798 -4.148 1.00 89.69 451 PHE A N 1
ATOM 3729 C CA . PHE A 1 451 ? 1.705 0.819 -5.155 1.00 89.69 451 PHE A CA 1
ATOM 3730 C C . PHE A 1 451 ? 0.549 0.555 -6.142 1.00 89.69 451 PHE A C 1
ATOM 3732 O O . PHE A 1 451 ? -0.581 0.286 -5.717 1.00 89.69 451 PHE A O 1
ATOM 3739 N N . GLY A 1 452 ? 0.802 0.686 -7.444 1.00 88.62 452 GLY A N 1
ATOM 3740 C CA . GLY A 1 452 ? -0.159 0.423 -8.516 1.00 88.62 452 GLY A CA 1
ATOM 3741 C C . GLY A 1 452 ? -1.352 1.383 -8.617 1.00 88.62 452 GLY A C 1
ATOM 3742 O O . GLY A 1 452 ? -2.231 1.169 -9.453 1.00 88.62 452 GLY A O 1
ATOM 3743 N N . ASN A 1 453 ? -1.448 2.437 -7.793 1.00 85.31 453 ASN A N 1
ATOM 3744 C CA . ASN A 1 453 ? -2.483 3.467 -7.984 1.00 85.31 453 ASN A CA 1
ATOM 3745 C C . ASN A 1 453 ? -2.246 4.299 -9.244 1.00 85.31 453 ASN A C 1
ATOM 3747 O O . ASN A 1 453 ? -3.210 4.738 -9.870 1.00 85.31 453 ASN A O 1
ATOM 3751 N N . ARG A 1 454 ? -0.974 4.521 -9.560 1.00 87.06 454 ARG A N 1
ATOM 3752 C CA . ARG A 1 454 ? -0.500 5.054 -10.824 1.00 87.06 454 ARG A CA 1
ATOM 3753 C C . ARG A 1 454 ? 0.063 3.870 -11.586 1.00 87.06 454 ARG A C 1
ATOM 3755 O O . ARG A 1 454 ? 0.892 3.140 -11.055 1.00 87.06 454 ARG A O 1
ATOM 3762 N N . ASN A 1 455 ? -0.498 3.630 -12.759 1.00 89.94 455 ASN A N 1
ATOM 3763 C CA . ASN A 1 455 ? 0.015 2.653 -13.692 1.00 89.94 455 ASN A CA 1
ATOM 3764 C C . ASN A 1 455 ? -0.268 3.092 -15.126 1.00 89.94 455 ASN A C 1
ATOM 3766 O O . ASN A 1 455 ? -1.196 3.860 -15.396 1.00 89.94 455 ASN A O 1
ATOM 3770 N N . PHE A 1 456 ? 0.530 2.568 -16.038 1.00 92.19 456 PHE A N 1
ATOM 3771 C CA . PHE A 1 456 ? 0.340 2.672 -17.478 1.00 92.19 456 PHE A CA 1
ATOM 3772 C C . PHE A 1 456 ? 0.266 1.270 -18.079 1.00 92.19 456 PHE A C 1
ATOM 3774 O O . PHE A 1 456 ? 0.503 0.285 -17.384 1.00 92.19 456 PHE A O 1
ATOM 3781 N N . PHE A 1 457 ? -0.087 1.169 -19.358 1.00 93.94 457 PHE A N 1
ATOM 3782 C CA . PHE A 1 457 ? -0.146 -0.106 -20.068 1.00 93.94 457 PHE A CA 1
ATOM 3783 C C . PHE A 1 457 ? 0.870 -0.120 -21.201 1.00 93.94 457 PHE A C 1
ATOM 3785 O O . PHE A 1 457 ? 1.006 0.860 -21.933 1.00 93.94 457 PHE A O 1
ATOM 3792 N N . VAL A 1 458 ? 1.551 -1.250 -21.347 1.00 92.56 458 VAL A N 1
ATOM 3793 C CA . VAL A 1 458 ? 2.504 -1.524 -22.422 1.00 92.56 458 VAL A CA 1
ATOM 3794 C C . VAL A 1 458 ? 1.908 -2.590 -23.329 1.00 92.56 458 VAL A C 1
ATOM 3796 O O . VAL A 1 458 ? 1.412 -3.601 -22.839 1.00 92.56 458 VAL A O 1
ATOM 3799 N N . TYR A 1 459 ? 1.946 -2.356 -24.637 1.00 93.56 459 TYR A N 1
ATOM 3800 C CA . TYR A 1 459 ? 1.549 -3.341 -25.639 1.00 93.56 459 TYR A CA 1
ATOM 3801 C C . TYR A 1 459 ? 2.743 -4.230 -25.999 1.00 93.56 459 TYR A C 1
ATOM 3803 O O . TYR A 1 459 ? 3.824 -3.696 -26.264 1.00 93.56 459 TYR A O 1
ATOM 3811 N N . VAL A 1 460 ? 2.550 -5.551 -25.999 1.00 87.69 460 VAL A N 1
ATOM 3812 C CA . VAL A 1 460 ? 3.594 -6.560 -26.262 1.00 87.69 460 VAL A CA 1
ATOM 3813 C C . VAL A 1 460 ? 3.210 -7.463 -27.423 1.00 87.69 460 VAL A C 1
ATOM 3815 O O . VAL A 1 460 ? 2.036 -7.896 -27.475 1.00 87.69 460 VAL A O 1
#